Protein AF-A0A7G3A5N7-F1 (afdb_monomer_lite)

pLDDT: mean 92.69, std 8.12, range [37.06, 98.81]

Foldseek 3Di:
DFFWDKDFDWWLPDLDAPCVQAEEEEECLPPVLSVLLQVLLVVSNYHYDYDNAADDGQEYEYCLQQHDDAQLNSLQVLLVRLVRHDLNHAYEYEHALADPALRRHWQLLLLQLQQCVLPVSHNYEYEHEYYDPDSNQVSNQVSSCVPPGRHYWYRYNGGIIDIDTHDDDDQFDDDDDDPDQAAEEAEVCLADLNLLLVLLLLLVRAHEYEYEDQADLDDDPPVDPDDQDLVVQLVSLQVVQPDPPGDPDSVSSSVVSVSNNSNVSSVVSQVSSVVSVHHYDYDNDQLLDLVVVLVVVVVCCVVRNAHAEYHQPDFDALFAASVPDDSVRLCRGCRSQPSSVSSVVVSHDLVSYQFYEHEAALSLVNNDGRQSSNVTSRSSVLSVLVVSLVVPVNHQAAYEREDAADDDNQDPVNQVVCVVQVWDHHYSNRSSVSSSSCRNRNDSVSHYDYYTDHRDDD

Structure (mmCIF, N/CA/C/O backbone):
data_AF-A0A7G3A5N7-F1
#
_entry.id   AF-A0A7G3A5N7-F1
#
loop_
_atom_site.group_PDB
_atom_site.id
_atom_site.type_symbol
_atom_site.label_atom_id
_atom_site.label_alt_id
_atom_site.label_comp_id
_atom_site.label_asym_id
_atom_site.label_entity_id
_atom_site.label_seq_id
_atom_site.pdbx_PDB_ins_code
_atom_site.Cartn_x
_atom_site.Cartn_y
_atom_site.Cartn_z
_atom_site.occupancy
_atom_site.B_iso_or_equiv
_atom_site.auth_seq_id
_atom_site.auth_comp_id
_atom_site.auth_asym_id
_atom_site.auth_atom_id
_atom_site.pdbx_PDB_model_num
ATOM 1 N N . MET A 1 1 ? -13.804 -11.921 -6.749 1.00 89.44 1 MET A N 1
ATOM 2 C CA . MET A 1 1 ? -12.477 -11.877 -6.089 1.00 89.44 1 MET A CA 1
ATOM 3 C C . MET A 1 1 ? -11.581 -12.918 -6.733 1.00 89.44 1 MET A C 1
ATOM 5 O O . MET A 1 1 ? -12.060 -14.013 -7.010 1.00 89.44 1 MET A O 1
ATOM 9 N N . ARG A 1 2 ? -10.311 -12.581 -6.959 1.00 93.56 2 ARG A N 1
ATOM 10 C CA . ARG A 1 2 ? -9.306 -13.433 -7.614 1.00 93.56 2 ARG A CA 1
ATOM 11 C C . ARG A 1 2 ? -8.000 -13.406 -6.808 1.00 93.56 2 ARG A C 1
ATOM 13 O O . ARG A 1 2 ? -7.715 -12.404 -6.148 1.00 93.56 2 ARG A O 1
ATOM 20 N N . ALA A 1 3 ? -7.205 -14.475 -6.855 1.00 94.12 3 ALA A N 1
ATOM 21 C CA . ALA A 1 3 ? -5.824 -14.431 -6.358 1.00 94.12 3 ALA A CA 1
ATOM 22 C C . ALA A 1 3 ? -4.946 -13.597 -7.307 1.00 94.12 3 ALA A C 1
ATOM 24 O O . ALA A 1 3 ? -5.131 -13.657 -8.522 1.00 94.12 3 ALA A O 1
ATOM 25 N N . LEU A 1 4 ? -3.975 -12.853 -6.775 1.00 95.94 4 LEU A N 1
ATOM 26 C CA . LEU A 1 4 ? -2.931 -12.207 -7.575 1.00 95.94 4 LEU A CA 1
ATOM 27 C C . LEU A 1 4 ? -1.656 -13.056 -7.534 1.00 95.94 4 LEU A C 1
ATOM 29 O O . LEU A 1 4 ? -0.846 -12.970 -6.601 1.00 95.94 4 LEU A O 1
ATOM 33 N N . ASN A 1 5 ? -1.491 -13.877 -8.565 1.00 94.06 5 ASN A N 1
ATOM 34 C CA . ASN A 1 5 ? -0.407 -14.843 -8.679 1.00 94.06 5 ASN A CA 1
ATOM 35 C C . ASN A 1 5 ? 0.807 -14.213 -9.359 1.00 94.06 5 ASN A C 1
ATOM 37 O O . ASN A 1 5 ? 0.657 -13.318 -10.181 1.00 94.06 5 ASN A O 1
ATOM 41 N N . SER A 1 6 ? 2.003 -14.705 -9.043 1.00 93.75 6 SER A N 1
ATOM 42 C CA . SER A 1 6 ? 3.229 -14.341 -9.756 1.00 93.75 6 SER A CA 1
ATOM 43 C C . SER A 1 6 ? 3.699 -15.545 -10.565 1.00 93.75 6 SER A C 1
ATOM 45 O O . SER A 1 6 ? 4.090 -16.561 -9.984 1.00 93.75 6 SER A O 1
ATOM 47 N N . VAL A 1 7 ? 3.614 -15.454 -11.892 1.00 95.38 7 VAL A N 1
ATOM 48 C CA . VAL A 1 7 ? 3.926 -16.558 -12.812 1.00 95.38 7 VAL A CA 1
ATOM 49 C C . VAL A 1 7 ? 5.255 -16.323 -13.510 1.00 95.38 7 VAL A C 1
ATOM 51 O O . VAL A 1 7 ? 5.600 -15.192 -13.849 1.00 95.38 7 VAL A O 1
ATOM 54 N N . ARG A 1 8 ? 6.004 -17.402 -13.739 1.00 95.69 8 ARG A N 1
ATOM 55 C CA . ARG A 1 8 ? 7.239 -17.373 -14.524 1.00 95.69 8 ARG A CA 1
ATOM 56 C C . ARG A 1 8 ? 6.930 -17.033 -15.980 1.00 95.69 8 ARG A C 1
ATOM 58 O O . ARG A 1 8 ? 6.122 -17.719 -16.600 1.00 95.69 8 ARG A O 1
ATOM 65 N N . ILE A 1 9 ? 7.617 -16.028 -16.523 1.00 94.62 9 ILE A N 1
ATOM 66 C CA . ILE A 1 9 ? 7.496 -15.624 -17.936 1.00 94.62 9 ILE A CA 1
ATOM 67 C C . ILE A 1 9 ? 8.785 -15.845 -18.735 1.00 94.62 9 ILE A C 1
ATOM 69 O O . ILE A 1 9 ? 8.717 -16.040 -19.945 1.00 94.62 9 ILE A O 1
ATOM 73 N N . ALA A 1 10 ? 9.953 -15.864 -18.082 1.00 91.00 10 ALA A N 1
ATOM 74 C CA . ALA A 1 10 ? 11.236 -16.123 -18.738 1.00 91.00 10 ALA A CA 1
ATOM 75 C C . ALA A 1 10 ? 12.310 -16.651 -17.764 1.00 91.00 10 ALA A C 1
ATOM 77 O O . ALA A 1 10 ? 12.158 -16.571 -16.543 1.00 91.00 10 ALA A O 1
ATOM 78 N N . SER A 1 11 ? 13.404 -17.185 -18.318 1.00 88.56 11 SER A N 1
ATOM 79 C CA . SER A 1 11 ? 14.675 -17.440 -17.621 1.00 88.56 11 SER A CA 1
ATOM 80 C C . SER A 1 11 ? 15.786 -16.559 -18.198 1.00 88.56 11 SER A C 1
ATOM 82 O O . SER A 1 11 ? 15.632 -15.977 -19.273 1.00 88.56 11 SER A O 1
ATOM 84 N N . TYR A 1 12 ? 16.918 -16.473 -17.498 1.00 86.44 12 TYR A N 1
ATOM 85 C CA . TYR A 1 12 ? 18.081 -15.693 -17.939 1.00 86.44 12 TYR A CA 1
ATOM 86 C C . TYR A 1 12 ? 18.988 -16.424 -18.946 1.00 86.44 12 TYR A C 1
ATOM 88 O O . TYR A 1 12 ? 20.011 -15.867 -19.348 1.00 86.44 12 TYR A O 1
ATOM 96 N N . ASP A 1 13 ? 18.643 -17.655 -19.336 1.00 75.25 13 ASP A N 1
ATOM 97 C CA . ASP A 1 13 ? 19.524 -18.559 -20.096 1.00 75.25 13 ASP A CA 1
ATOM 98 C C . ASP A 1 13 ? 19.714 -18.135 -21.560 1.00 75.25 13 ASP A C 1
ATOM 100 O O . ASP A 1 13 ? 20.675 -18.538 -22.216 1.00 75.25 13 ASP A O 1
ATOM 104 N N . ASN A 1 14 ? 18.837 -17.269 -22.069 1.00 63.00 14 ASN A N 1
ATOM 105 C CA . ASN A 1 14 ? 18.985 -16.668 -23.385 1.00 63.00 14 ASN A CA 1
ATOM 106 C C . ASN A 1 14 ? 19.734 -15.338 -23.246 1.00 63.00 14 ASN A C 1
ATOM 108 O O . ASN A 1 14 ? 19.136 -14.305 -22.951 1.00 63.00 14 ASN A O 1
ATOM 112 N N . ILE A 1 15 ? 21.053 -15.353 -23.464 1.00 57.91 15 ILE A N 1
ATOM 113 C CA . ILE A 1 15 ? 21.836 -14.120 -23.617 1.00 57.91 15 ILE A CA 1
ATOM 114 C C . ILE A 1 15 ? 21.398 -13.464 -24.929 1.00 57.91 15 ILE A C 1
ATOM 116 O O . ILE A 1 15 ? 21.773 -13.908 -26.014 1.00 57.91 15 ILE A O 1
ATOM 120 N N . ILE A 1 16 ? 20.576 -12.421 -24.834 1.00 69.50 16 ILE A N 1
ATOM 121 C CA . ILE A 1 16 ? 20.141 -11.646 -25.995 1.00 69.50 16 ILE A CA 1
ATOM 122 C C . ILE A 1 16 ? 21.128 -10.493 -26.187 1.00 69.50 16 ILE A C 1
ATOM 124 O O . ILE A 1 16 ? 21.337 -9.699 -25.270 1.00 69.50 16 ILE A O 1
ATOM 128 N N . SER A 1 17 ? 21.727 -10.402 -27.378 1.00 76.94 17 SER A N 1
ATOM 129 C CA . SER A 1 17 ? 22.585 -9.271 -27.754 1.00 76.94 17 SER A CA 1
ATOM 130 C C . SER A 1 17 ? 21.822 -7.949 -27.621 1.00 76.94 17 SER A C 1
ATOM 132 O O . SER A 1 17 ? 20.674 -7.837 -28.062 1.00 76.94 17 SER A O 1
ATOM 134 N N . LEU A 1 18 ? 22.464 -6.946 -27.019 1.00 84.69 18 LEU A N 1
ATOM 135 C CA . LEU A 1 18 ? 21.915 -5.594 -26.864 1.00 84.69 18 LEU A CA 1
ATOM 136 C C . LEU A 1 18 ? 22.373 -4.624 -27.967 1.00 84.69 18 LEU A C 1
ATOM 138 O O . LEU A 1 18 ? 22.048 -3.442 -27.903 1.00 84.69 18 LEU A O 1
ATOM 142 N N . GLU A 1 19 ? 23.090 -5.102 -28.991 1.00 81.06 19 GLU A N 1
ATOM 143 C CA . GLU A 1 19 ? 23.638 -4.270 -30.080 1.00 81.06 19 GLU A CA 1
ATOM 144 C C . GLU A 1 19 ? 22.567 -3.459 -30.833 1.00 81.06 19 GLU A C 1
ATOM 146 O O . GLU A 1 19 ? 22.846 -2.377 -31.347 1.00 81.06 19 GLU A O 1
ATOM 151 N N . HIS A 1 20 ? 21.326 -3.955 -30.882 1.00 83.00 20 HIS A N 1
ATOM 152 C CA . HIS A 1 20 ? 20.231 -3.316 -31.621 1.00 83.00 20 HIS A CA 1
ATOM 153 C C . HIS A 1 20 ? 19.651 -2.067 -30.935 1.00 83.00 20 HIS A C 1
ATOM 155 O O . HIS A 1 20 ? 19.018 -1.255 -31.608 1.00 83.00 20 HIS A O 1
ATOM 161 N N . PHE A 1 21 ? 19.896 -1.872 -29.632 1.00 81.50 21 PHE A N 1
ATOM 162 C CA . PHE A 1 21 ? 19.370 -0.726 -28.876 1.00 81.50 21 PHE A CA 1
ATOM 163 C C . PHE A 1 21 ? 20.142 0.581 -29.111 1.00 81.50 21 PHE A C 1
ATOM 165 O O . PHE A 1 21 ? 19.722 1.631 -28.625 1.00 81.50 21 PHE A O 1
ATOM 172 N N . GLY A 1 22 ? 21.256 0.541 -29.849 1.00 88.06 22 GLY A N 1
ATOM 173 C CA . GLY A 1 22 ? 22.153 1.686 -29.969 1.00 88.06 22 GLY A CA 1
ATOM 174 C C . GLY A 1 22 ? 22.781 2.052 -28.620 1.00 88.06 22 GLY A C 1
ATOM 175 O O . GLY A 1 22 ? 23.149 1.180 -27.833 1.00 88.06 22 GLY A O 1
ATOM 176 N N . GLU A 1 23 ? 22.942 3.347 -28.362 1.00 93.31 23 GLU A N 1
ATOM 177 C CA . GLU A 1 23 ? 23.432 3.844 -27.075 1.00 93.31 23 GLU A CA 1
ATOM 178 C C . GLU A 1 23 ? 22.290 3.900 -26.048 1.00 93.31 23 GLU A C 1
ATOM 180 O O . GLU A 1 23 ? 21.284 4.574 -26.265 1.00 93.31 23 GLU A O 1
ATOM 185 N N . ILE A 1 24 ? 22.463 3.198 -24.927 1.00 96.38 24 ILE A N 1
ATOM 186 C CA . ILE A 1 24 ? 21.526 3.168 -23.800 1.00 96.38 24 ILE A CA 1
ATOM 187 C C . ILE A 1 24 ? 21.920 4.229 -22.765 1.00 96.38 24 ILE A C 1
ATOM 189 O O . ILE A 1 24 ? 23.087 4.354 -22.388 1.00 96.38 24 ILE A O 1
ATOM 193 N N . GLU A 1 25 ? 20.947 4.971 -22.251 1.00 97.75 25 GLU A N 1
ATOM 194 C CA . GLU A 1 25 ? 21.151 5.870 -21.114 1.00 97.75 25 GLU A CA 1
ATOM 195 C C . GLU A 1 25 ? 20.839 5.166 -19.790 1.00 97.75 25 GLU A C 1
ATOM 197 O O . GLU A 1 25 ? 19.925 4.348 -19.702 1.00 97.75 25 GLU A O 1
ATOM 202 N N . ILE A 1 26 ? 21.605 5.481 -18.747 1.00 98.56 26 ILE A N 1
ATOM 203 C CA . ILE A 1 26 ? 21.342 5.046 -17.372 1.00 98.56 26 ILE A CA 1
ATOM 204 C C . ILE A 1 26 ? 21.439 6.281 -16.484 1.00 98.56 26 ILE A C 1
ATOM 206 O O . ILE A 1 26 ? 22.484 6.940 -16.466 1.00 98.56 26 ILE A O 1
ATOM 210 N N . THR A 1 27 ? 20.383 6.610 -15.742 1.00 98.50 27 THR A N 1
ATOM 211 C CA . THR A 1 27 ? 20.468 7.706 -14.774 1.00 98.50 27 THR A CA 1
ATOM 212 C C . THR A 1 27 ? 21.405 7.325 -13.631 1.00 98.50 27 THR A C 1
ATOM 214 O O . THR A 1 27 ? 21.476 6.166 -13.220 1.00 98.50 27 THR A O 1
ATOM 217 N N . ASN A 1 28 ? 22.157 8.286 -13.103 1.00 97.25 28 ASN A N 1
ATOM 218 C CA . ASN A 1 28 ? 23.168 8.054 -12.068 1.00 97.25 28 ASN A CA 1
ATOM 219 C C . ASN A 1 28 ? 22.675 8.353 -10.641 1.00 97.25 28 ASN A C 1
ATOM 221 O O . ASN A 1 28 ? 23.493 8.591 -9.753 1.00 97.25 28 ASN A O 1
ATOM 225 N N . ALA A 1 29 ? 21.358 8.331 -10.409 1.00 97.38 29 ALA A N 1
ATOM 226 C CA . ALA A 1 29 ? 20.766 8.571 -9.095 1.00 97.38 29 ALA A CA 1
ATOM 227 C C . ALA A 1 29 ? 21.229 7.541 -8.043 1.00 97.38 29 ALA A C 1
ATOM 229 O O . ALA A 1 29 ? 21.436 7.907 -6.887 1.00 97.38 29 ALA A O 1
ATOM 230 N N . ALA A 1 30 ? 21.462 6.285 -8.445 1.00 96.06 30 ALA A N 1
ATOM 231 C CA . ALA A 1 30 ? 22.153 5.269 -7.645 1.00 96.06 30 ALA A CA 1
ATOM 232 C C . ALA A 1 30 ? 23.490 4.873 -8.315 1.00 96.06 30 ALA A C 1
ATOM 234 O O . ALA A 1 30 ? 23.506 3.932 -9.115 1.00 96.06 30 ALA A O 1
ATOM 235 N N . PRO A 1 31 ? 24.608 5.573 -8.022 1.00 96.06 31 PRO A N 1
ATOM 236 C CA . PRO A 1 31 ? 25.855 5.469 -8.787 1.00 96.06 31 PRO A CA 1
ATOM 237 C C . PRO A 1 31 ? 26.429 4.053 -8.879 1.00 96.06 31 PRO A C 1
ATOM 239 O O . PRO A 1 31 ? 26.720 3.591 -9.979 1.00 96.06 31 PRO A O 1
ATOM 242 N N . ASP A 1 32 ? 26.519 3.340 -7.752 1.00 94.25 32 ASP A N 1
ATOM 243 C CA . ASP A 1 32 ? 27.123 2.002 -7.705 1.00 94.25 32 ASP A CA 1
ATOM 244 C C . ASP A 1 32 ? 26.339 1.000 -8.567 1.00 94.25 32 ASP A C 1
ATOM 246 O O . ASP A 1 32 ? 26.912 0.242 -9.349 1.00 94.25 32 ASP A O 1
ATOM 250 N N . CYS A 1 33 ? 25.005 1.050 -8.488 1.00 95.25 33 CYS A N 1
ATOM 251 C CA . CYS A 1 33 ? 24.129 0.231 -9.325 1.00 95.25 33 CYS A CA 1
ATOM 252 C C . CYS A 1 33 ? 24.215 0.646 -10.800 1.00 95.25 33 CYS A C 1
ATOM 254 O O . CYS A 1 33 ? 24.264 -0.214 -11.677 1.00 95.25 33 CYS A O 1
ATOM 256 N N . ALA A 1 34 ? 24.239 1.951 -11.086 1.00 97.56 34 ALA A N 1
ATOM 257 C CA . ALA A 1 34 ? 24.308 2.471 -12.447 1.00 97.56 34 ALA A CA 1
ATOM 258 C C . ALA A 1 34 ? 25.595 2.024 -13.159 1.00 97.56 34 ALA A C 1
ATOM 260 O O . ALA A 1 34 ? 25.548 1.577 -14.308 1.00 97.56 34 ALA A O 1
ATOM 261 N N . ASP A 1 35 ? 26.737 2.085 -12.470 1.00 97.94 35 ASP A N 1
ATOM 262 C CA . ASP A 1 35 ? 28.013 1.620 -13.008 1.00 97.94 35 ASP A CA 1
ATOM 263 C C . ASP A 1 35 ? 28.047 0.101 -13.206 1.00 97.94 35 ASP A C 1
ATOM 265 O O . ASP A 1 35 ? 28.495 -0.356 -14.263 1.00 97.94 35 ASP A O 1
ATOM 269 N N . ALA A 1 36 ? 27.525 -0.680 -12.256 1.00 97.44 36 ALA A N 1
ATOM 270 C CA . ALA A 1 36 ? 27.419 -2.132 -12.403 1.00 97.44 36 ALA A CA 1
ATOM 271 C C . ALA A 1 36 ? 26.535 -2.515 -13.606 1.00 97.44 36 ALA A C 1
ATOM 273 O O . ALA A 1 36 ? 26.930 -3.328 -14.446 1.00 97.44 36 ALA A O 1
ATOM 274 N N . ILE A 1 37 ? 25.373 -1.868 -13.772 1.00 97.31 37 ILE A N 1
ATOM 275 C CA . ILE A 1 37 ? 24.473 -2.096 -14.915 1.00 97.31 37 ILE A CA 1
ATOM 276 C C . ILE A 1 37 ? 25.156 -1.725 -16.232 1.00 97.31 37 ILE A C 1
ATOM 278 O O . ILE A 1 37 ? 25.080 -2.484 -17.200 1.00 97.31 37 ILE A O 1
ATOM 282 N N . ARG A 1 38 ? 25.879 -0.601 -16.282 1.00 97.81 38 ARG A N 1
ATOM 283 C CA . ARG A 1 38 ? 26.649 -0.198 -17.467 1.00 97.81 38 ARG A CA 1
ATOM 284 C C . ARG A 1 38 ? 27.670 -1.264 -17.867 1.00 97.81 38 ARG A C 1
ATOM 286 O O . ARG A 1 38 ? 27.813 -1.567 -19.054 1.00 97.81 38 ARG A O 1
ATOM 293 N N . GLN A 1 39 ? 28.374 -1.844 -16.895 1.00 97.06 39 GLN A N 1
ATOM 294 C CA . GLN A 1 39 ? 29.322 -2.933 -17.140 1.00 97.06 39 GLN A CA 1
ATOM 295 C C . GLN A 1 39 ? 28.616 -4.209 -17.617 1.00 97.06 39 GLN A C 1
ATOM 297 O O . GLN A 1 39 ? 29.070 -4.825 -18.584 1.00 97.06 39 GLN A O 1
ATOM 302 N N . ALA A 1 40 ? 27.480 -4.566 -17.015 1.00 95.31 40 ALA A N 1
ATOM 303 C CA . ALA A 1 40 ? 26.682 -5.724 -17.413 1.00 95.31 40 ALA A CA 1
ATOM 304 C C . ALA A 1 40 ? 26.109 -5.596 -18.838 1.00 95.31 40 ALA A C 1
ATOM 306 O O . ALA A 1 40 ? 26.155 -6.556 -19.610 1.00 95.31 40 ALA A O 1
ATOM 307 N N . ILE A 1 41 ? 25.639 -4.407 -19.229 1.00 95.62 41 ILE A N 1
ATOM 308 C CA . ILE A 1 41 ? 25.188 -4.119 -20.601 1.00 95.62 41 ILE A CA 1
ATOM 309 C C . ILE A 1 41 ? 26.341 -4.293 -21.591 1.00 95.62 41 ILE A C 1
ATOM 311 O O . ILE A 1 41 ? 26.172 -4.957 -22.615 1.00 95.62 41 ILE A O 1
ATOM 315 N N . LYS A 1 42 ? 27.532 -3.769 -21.265 1.00 94.44 42 LYS A N 1
ATOM 316 C CA . LYS A 1 42 ? 28.734 -3.942 -22.093 1.00 94.44 42 LYS A CA 1
ATOM 317 C C . LYS A 1 42 ? 29.120 -5.416 -22.240 1.00 94.44 42 LYS A C 1
ATOM 319 O O . LYS A 1 42 ? 29.494 -5.843 -23.330 1.00 94.44 42 LYS A O 1
ATOM 324 N N . ALA A 1 43 ? 28.996 -6.204 -21.173 1.00 92.88 43 ALA A N 1
ATOM 325 C CA . ALA A 1 43 ? 29.234 -7.646 -21.214 1.00 92.88 43 ALA A CA 1
ATOM 326 C C . ALA A 1 43 ? 28.220 -8.400 -22.101 1.00 92.88 43 ALA A C 1
ATOM 328 O O . ALA A 1 43 ? 28.551 -9.454 -22.636 1.00 92.88 43 ALA A O 1
ATOM 329 N N . CYS A 1 44 ? 27.020 -7.844 -22.306 1.00 91.44 44 CYS A N 1
ATOM 330 C CA . CYS A 1 44 ? 25.995 -8.360 -23.222 1.00 91.44 44 CYS A CA 1
ATOM 331 C C . CYS A 1 44 ? 26.084 -7.764 -24.648 1.00 91.44 44 CYS A C 1
ATOM 333 O O . CYS A 1 44 ? 25.143 -7.903 -25.431 1.00 91.44 44 CYS A O 1
ATOM 335 N N . GLY A 1 45 ? 27.185 -7.078 -24.990 1.00 91.12 45 GLY A N 1
ATOM 336 C CA . GLY A 1 45 ? 27.418 -6.489 -26.317 1.00 91.12 45 GLY A CA 1
ATOM 337 C C . GLY A 1 45 ? 26.753 -5.128 -26.561 1.00 91.12 45 GLY A C 1
ATOM 338 O O . GLY A 1 45 ? 26.817 -4.614 -27.671 1.00 91.12 45 GLY A O 1
ATOM 339 N N . GLY A 1 46 ? 26.122 -4.523 -25.550 1.00 93.25 46 GLY A N 1
ATOM 340 C CA . GLY A 1 46 ? 25.499 -3.201 -25.666 1.00 93.25 46 GLY A CA 1
ATOM 341 C C . GLY A 1 46 ? 26.462 -2.038 -25.400 1.00 93.25 46 GLY A C 1
ATOM 342 O O . GLY A 1 46 ? 27.551 -2.210 -24.847 1.00 93.25 46 GLY A O 1
ATOM 343 N N . SER A 1 47 ? 26.028 -0.823 -25.738 1.00 94.88 47 SER A N 1
ATOM 344 C CA . SER A 1 47 ? 26.685 0.428 -25.344 1.00 94.88 47 SER A CA 1
ATOM 345 C C . SER A 1 47 ? 25.800 1.182 -24.360 1.00 94.88 47 SER A C 1
ATOM 347 O O . SER A 1 47 ? 24.599 1.298 -24.588 1.00 94.88 47 SER A O 1
ATOM 349 N N . ALA A 1 48 ? 26.379 1.706 -23.280 1.00 96.75 48 ALA A N 1
ATOM 350 C CA . ALA A 1 48 ? 25.644 2.509 -22.312 1.00 96.75 48 ALA A CA 1
ATOM 351 C C . ALA A 1 48 ? 26.475 3.671 -21.756 1.00 96.75 48 ALA A C 1
ATOM 353 O O . ALA A 1 48 ? 27.674 3.517 -21.489 1.00 96.75 48 ALA A O 1
ATOM 354 N N . ARG A 1 49 ? 25.817 4.811 -21.524 1.00 97.31 49 ARG A N 1
ATOM 355 C CA . ARG A 1 49 ? 26.385 5.992 -20.859 1.00 97.31 49 ARG A CA 1
ATOM 356 C C . ARG A 1 49 ? 25.581 6.372 -19.619 1.00 97.31 49 ARG A C 1
ATOM 358 O O . ARG A 1 49 ? 24.374 6.157 -19.557 1.00 97.31 49 ARG A O 1
ATOM 365 N N . LEU A 1 50 ? 26.265 6.970 -18.647 1.00 98.19 50 LEU A N 1
ATOM 366 C CA . LEU A 1 50 ? 25.618 7.527 -17.462 1.00 98.19 50 LEU A CA 1
ATOM 367 C C . LEU A 1 50 ? 25.167 8.961 -17.736 1.00 98.19 50 LEU A C 1
ATOM 369 O O . LEU A 1 50 ? 25.922 9.750 -18.306 1.00 98.19 50 LEU A O 1
ATOM 373 N N . VAL A 1 51 ? 23.962 9.299 -17.295 1.00 97.88 51 VAL A N 1
ATOM 374 C CA . VAL A 1 51 ? 23.375 10.639 -17.409 1.00 97.88 51 VAL A CA 1
ATOM 375 C C . VAL A 1 51 ? 22.754 11.057 -16.076 1.00 97.88 51 VAL A C 1
ATOM 377 O O . VAL A 1 51 ? 22.454 10.215 -15.237 1.00 97.88 51 VAL A O 1
ATOM 380 N N . SER A 1 52 ? 22.571 12.357 -15.849 1.00 95.88 52 SER A N 1
ATOM 381 C CA . SER A 1 52 ? 21.855 12.855 -14.662 1.00 95.88 52 SER A CA 1
ATOM 382 C C . SER A 1 52 ? 20.339 12.871 -14.844 1.00 95.88 52 SER A C 1
ATOM 384 O O . SER A 1 52 ? 19.599 12.762 -13.877 1.00 95.88 52 SER A O 1
ATOM 386 N N . THR A 1 53 ? 19.889 13.033 -16.085 1.00 95.00 53 THR A N 1
ATOM 387 C CA . THR A 1 53 ? 18.487 13.021 -16.512 1.00 95.00 53 THR A CA 1
ATOM 388 C C . THR A 1 53 ? 18.432 12.407 -17.912 1.00 95.00 53 THR A C 1
ATOM 390 O O . THR A 1 53 ? 19.432 12.516 -18.632 1.00 95.00 53 THR A O 1
ATOM 393 N N . PRO A 1 54 ? 17.321 11.758 -18.297 1.00 95.50 54 PRO A N 1
ATOM 394 C CA . PRO A 1 54 ? 17.087 11.329 -19.673 1.00 95.50 54 PRO A CA 1
ATOM 395 C C . PRO A 1 54 ? 17.354 12.457 -20.678 1.00 95.50 54 PRO A C 1
ATOM 397 O O . PRO A 1 54 ? 16.937 13.594 -20.462 1.00 95.50 54 PRO A O 1
ATOM 400 N N . GLN A 1 55 ? 18.066 12.156 -21.764 1.00 90.31 55 GLN A N 1
ATOM 401 C CA . GLN A 1 55 ? 18.379 13.121 -22.819 1.00 90.31 55 GLN A CA 1
ATOM 402 C C . GLN A 1 55 ? 17.775 12.665 -24.145 1.00 90.31 55 GLN A C 1
ATOM 404 O O . GLN A 1 55 ? 16.616 12.946 -24.426 1.00 90.31 55 GLN A O 1
ATOM 409 N N . ASN A 1 56 ? 18.543 11.969 -24.982 1.00 85.31 56 ASN A N 1
ATOM 410 C CA . ASN A 1 56 ? 18.119 11.622 -26.336 1.00 85.31 56 ASN A CA 1
ATOM 411 C C . ASN A 1 56 ? 18.721 10.278 -26.750 1.00 85.31 56 ASN A C 1
ATOM 413 O O . ASN A 1 56 ? 19.675 10.208 -27.529 1.00 85.31 56 ASN A O 1
ATOM 417 N N . ALA A 1 57 ? 18.165 9.217 -26.177 1.00 88.94 57 ALA A N 1
ATOM 418 C CA . ALA A 1 57 ? 18.462 7.828 -26.492 1.00 88.94 57 ALA A CA 1
ATOM 419 C C . ALA A 1 57 ? 17.173 7.063 -26.819 1.00 88.94 57 ALA A C 1
ATOM 421 O O . ALA A 1 57 ? 16.073 7.484 -26.466 1.00 88.94 57 ALA A O 1
ATOM 422 N N . GLY A 1 58 ? 17.304 5.907 -27.476 1.00 90.44 58 GLY A N 1
ATOM 423 C CA . GLY A 1 58 ? 16.158 5.024 -27.724 1.00 90.44 58 GLY A CA 1
ATOM 424 C C . GLY A 1 58 ? 15.642 4.341 -26.452 1.00 90.44 58 GLY A C 1
ATOM 425 O O . GLY A 1 58 ? 14.466 3.981 -26.380 1.00 90.44 58 GLY A O 1
ATOM 426 N N . LEU A 1 59 ? 16.512 4.174 -25.448 1.00 95.44 59 LEU A N 1
ATOM 427 C CA . LEU A 1 59 ? 16.206 3.545 -24.168 1.00 95.44 59 LEU A CA 1
ATOM 428 C C . LEU A 1 59 ? 16.942 4.259 -23.025 1.00 95.44 59 LEU A C 1
ATOM 430 O O . LEU A 1 59 ? 18.147 4.498 -23.129 1.00 95.44 59 LEU A O 1
ATOM 434 N N . CYS A 1 60 ? 16.237 4.531 -21.925 1.00 97.62 60 CYS A N 1
ATOM 435 C CA . CYS A 1 60 ? 16.821 5.030 -20.681 1.00 97.62 60 CYS A CA 1
ATOM 436 C C . CYS A 1 60 ? 16.397 4.177 -19.476 1.00 97.62 60 CYS A C 1
ATOM 438 O O . CYS A 1 60 ? 15.208 3.924 -19.265 1.00 97.62 60 CYS A O 1
ATOM 440 N N . LEU A 1 61 ? 17.374 3.728 -18.685 1.00 98.25 61 LEU A N 1
ATOM 441 C CA . LEU A 1 61 ? 17.156 3.072 -17.400 1.00 98.25 61 LEU A CA 1
ATOM 442 C C . LEU A 1 61 ? 17.189 4.110 -16.281 1.00 98.25 61 LEU A C 1
ATOM 444 O O . LEU A 1 61 ? 18.168 4.841 -16.132 1.00 98.25 61 LEU A O 1
ATOM 448 N N . LEU A 1 62 ? 16.153 4.107 -15.455 1.00 98.56 62 LEU A N 1
ATOM 449 C CA . LEU A 1 62 ? 16.009 5.001 -14.316 1.00 98.56 62 LEU A CA 1
ATOM 450 C C . LEU A 1 62 ? 16.426 4.280 -13.032 1.00 98.56 62 LEU A C 1
ATOM 452 O O . LEU A 1 62 ? 15.814 3.281 -12.648 1.00 98.56 62 LEU A O 1
ATOM 456 N N . THR A 1 63 ? 17.466 4.778 -12.365 1.00 98.19 63 THR A N 1
ATOM 457 C CA . THR A 1 63 ? 17.981 4.248 -11.093 1.00 98.19 63 THR A CA 1
ATOM 458 C C . THR A 1 63 ? 17.434 4.980 -9.866 1.00 98.19 63 THR A C 1
ATOM 460 O O . THR A 1 63 ? 17.785 4.644 -8.737 1.00 98.19 63 THR A O 1
ATOM 463 N N . GLU A 1 64 ? 16.535 5.947 -10.052 1.00 97.94 64 GLU A N 1
ATOM 464 C CA . GLU A 1 64 ? 15.913 6.750 -8.998 1.00 97.94 64 GLU A CA 1
ATOM 465 C C . GLU A 1 64 ? 15.238 5.864 -7.949 1.00 97.94 64 GLU A C 1
ATOM 467 O O . GLU A 1 64 ? 15.390 6.112 -6.755 1.00 97.94 64 GLU A O 1
ATOM 472 N N . GLY A 1 65 ? 14.584 4.775 -8.367 1.00 96.50 65 GLY A N 1
ATOM 473 C CA . GLY A 1 65 ? 13.983 3.782 -7.472 1.00 96.50 65 GLY A CA 1
ATOM 474 C C . GLY A 1 65 ? 14.963 2.939 -6.659 1.00 96.50 65 GLY A C 1
ATOM 475 O O . GLY A 1 65 ? 14.563 2.225 -5.744 1.00 96.50 65 GLY A O 1
ATOM 476 N N . LEU A 1 66 ? 16.259 3.038 -6.945 1.00 95.56 66 LEU A N 1
ATOM 477 C CA . LEU A 1 66 ? 17.311 2.352 -6.202 1.00 95.56 66 LEU A CA 1
ATOM 478 C C . LEU A 1 66 ? 17.988 3.261 -5.170 1.00 95.56 66 LEU A C 1
ATOM 480 O O . LEU A 1 66 ? 18.798 2.777 -4.383 1.00 95.56 66 LEU A O 1
ATOM 484 N N . THR A 1 67 ? 17.641 4.551 -5.137 1.00 94.50 67 THR A N 1
ATOM 485 C CA . THR A 1 67 ? 18.213 5.523 -4.194 1.00 94.50 67 THR A CA 1
ATOM 486 C C . THR A 1 67 ? 17.892 5.190 -2.743 1.00 94.50 67 THR A C 1
ATOM 488 O O . THR A 1 67 ? 16.808 4.706 -2.415 1.00 94.50 67 THR A O 1
ATOM 491 N N . GLU A 1 68 ? 18.821 5.497 -1.848 1.00 88.69 68 GLU A N 1
ATOM 492 C CA . GLU A 1 68 ? 18.588 5.421 -0.408 1.00 88.69 68 GLU A CA 1
ATOM 493 C C . GLU A 1 68 ? 17.788 6.637 0.088 1.00 88.69 68 GLU A C 1
ATOM 495 O O . GLU A 1 68 ? 17.858 7.725 -0.488 1.00 88.69 68 GLU A O 1
ATOM 500 N N . GLY A 1 69 ? 17.034 6.474 1.178 1.00 88.75 69 GLY A N 1
ATOM 501 C CA . GLY A 1 69 ? 16.277 7.558 1.814 1.00 88.75 69 GLY A CA 1
ATOM 502 C C . GLY A 1 69 ? 14.767 7.324 1.855 1.00 88.75 69 GLY A C 1
ATOM 503 O O . GLY A 1 69 ? 14.289 6.196 1.779 1.00 88.75 69 GLY A O 1
ATOM 504 N N . LEU A 1 70 ? 13.998 8.403 2.031 1.00 92.81 70 LEU A N 1
ATOM 505 C CA . LEU A 1 70 ? 12.545 8.308 2.186 1.00 92.81 70 LEU A CA 1
ATOM 506 C C . LEU A 1 70 ? 11.877 7.827 0.894 1.00 92.81 70 LEU A C 1
ATOM 508 O O . LEU A 1 70 ? 12.039 8.432 -0.168 1.00 92.81 70 LEU A O 1
ATOM 512 N N . LEU A 1 71 ? 11.040 6.794 1.014 1.00 95.06 71 LEU A N 1
ATOM 513 C CA . LEU A 1 71 ? 10.340 6.187 -0.119 1.00 95.06 71 LEU A CA 1
ATOM 514 C C . LEU A 1 71 ? 9.480 7.186 -0.905 1.00 95.06 71 LEU A C 1
ATOM 516 O O . LEU A 1 71 ? 9.446 7.109 -2.129 1.00 95.06 71 LEU A O 1
ATOM 520 N N . ALA A 1 72 ? 8.845 8.157 -0.242 1.00 97.06 72 ALA A N 1
ATOM 521 C CA . ALA A 1 72 ? 8.089 9.210 -0.925 1.00 97.06 72 ALA A CA 1
ATOM 522 C C . ALA A 1 72 ? 8.971 10.022 -1.892 1.00 97.06 72 ALA A C 1
ATOM 524 O O . ALA A 1 72 ? 8.603 10.215 -3.050 1.00 97.06 72 ALA A O 1
ATOM 525 N N . ASN A 1 73 ? 10.166 10.425 -1.444 1.00 97.75 73 ASN A N 1
ATOM 526 C CA . ASN A 1 73 ? 11.117 11.167 -2.268 1.00 97.75 73 ASN A CA 1
ATOM 527 C C . ASN A 1 73 ? 11.642 10.319 -3.429 1.00 97.75 73 ASN A C 1
ATOM 529 O O . ASN A 1 73 ? 11.655 10.783 -4.563 1.00 97.75 73 ASN A O 1
ATOM 533 N N . ARG A 1 74 ? 11.989 9.054 -3.166 1.00 96.88 74 ARG A N 1
ATOM 534 C CA . ARG A 1 74 ? 12.423 8.092 -4.189 1.00 96.88 74 ARG A CA 1
ATOM 535 C C . ARG A 1 74 ? 11.407 7.961 -5.332 1.00 96.88 74 ARG A C 1
ATOM 537 O O . ARG A 1 74 ? 11.771 8.058 -6.500 1.00 96.88 74 ARG A O 1
ATOM 544 N N . HIS A 1 75 ? 10.129 7.761 -5.004 1.00 98.31 75 HIS A N 1
ATOM 545 C CA . HIS A 1 75 ? 9.077 7.595 -6.013 1.00 98.31 75 HIS A CA 1
ATOM 546 C C . HIS A 1 75 ? 8.771 8.902 -6.748 1.00 98.31 75 HIS A C 1
ATOM 548 O O . HIS A 1 75 ? 8.536 8.880 -7.953 1.00 98.31 75 HIS A O 1
ATOM 554 N N . HIS A 1 76 ? 8.822 10.041 -6.052 1.00 98.50 76 HIS A N 1
ATOM 555 C CA . HIS A 1 76 ? 8.696 11.347 -6.691 1.00 98.50 76 HIS A CA 1
ATOM 556 C C . HIS A 1 76 ? 9.862 11.622 -7.657 1.00 98.50 76 HIS A C 1
ATOM 558 O O . HIS A 1 76 ? 9.624 12.049 -8.781 1.00 98.50 76 HIS A O 1
ATOM 564 N N . MET A 1 77 ? 11.110 11.312 -7.284 1.00 98.12 77 MET A N 1
ATOM 565 C CA . MET A 1 77 ? 12.268 11.415 -8.184 1.00 98.12 77 MET A CA 1
ATOM 566 C C . MET A 1 77 ? 12.099 10.533 -9.424 1.00 98.12 77 MET A C 1
ATOM 568 O O . MET A 1 77 ? 12.327 11.004 -10.534 1.00 98.12 77 MET A O 1
ATOM 572 N N . ALA A 1 78 ? 11.640 9.289 -9.250 1.00 98.25 78 ALA A N 1
ATOM 573 C CA . ALA A 1 78 ? 11.341 8.404 -10.373 1.00 98.25 78 ALA A CA 1
ATOM 574 C C . ALA A 1 78 ? 10.260 8.993 -11.294 1.00 98.25 78 ALA A C 1
ATOM 576 O O . ALA A 1 78 ? 10.422 8.963 -12.510 1.00 98.25 78 ALA A O 1
ATOM 577 N N . LEU A 1 79 ? 9.197 9.591 -10.737 1.00 98.50 79 LEU A N 1
ATOM 578 C CA . LEU A 1 79 ? 8.172 10.277 -11.528 1.00 98.50 79 LEU A CA 1
ATOM 579 C C . LEU A 1 79 ? 8.755 11.431 -12.351 1.00 98.50 79 LEU A C 1
ATOM 581 O O . LEU A 1 79 ? 8.478 11.535 -13.543 1.00 98.50 79 LEU A O 1
ATOM 585 N N . GLN A 1 80 ? 9.571 12.283 -11.724 1.00 98.38 80 GLN A N 1
ATOM 586 C CA . GLN A 1 80 ? 10.209 13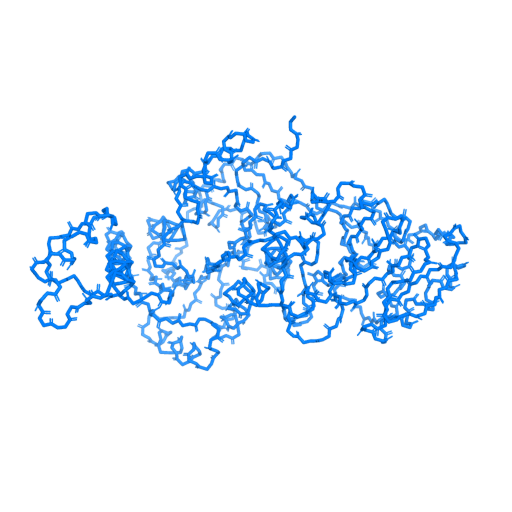.416 -12.399 1.00 98.38 80 GLN A CA 1
ATOM 587 C C . GLN A 1 80 ? 11.140 12.948 -13.522 1.00 98.38 80 GLN A C 1
ATOM 589 O O . GLN A 1 80 ? 11.132 13.524 -14.608 1.00 98.38 80 GLN A O 1
ATOM 594 N N . ALA A 1 81 ? 11.895 11.872 -13.295 1.00 98.00 81 ALA A N 1
ATOM 595 C CA . ALA A 1 81 ? 12.744 11.283 -14.320 1.00 98.00 81 ALA A CA 1
ATOM 596 C C . ALA A 1 81 ? 11.919 10.718 -15.493 1.00 98.00 81 ALA A C 1
ATOM 598 O O . ALA A 1 81 ? 12.241 11.009 -16.644 1.00 98.00 81 ALA A O 1
ATOM 599 N N . ILE A 1 82 ? 10.812 10.009 -15.228 1.00 97.81 82 ILE A N 1
ATOM 600 C CA . ILE A 1 82 ? 9.887 9.535 -16.276 1.00 97.81 82 ILE A CA 1
ATOM 601 C C . ILE A 1 82 ? 9.321 10.713 -17.085 1.00 97.81 82 ILE A C 1
ATOM 603 O O . ILE A 1 82 ? 9.344 10.671 -18.310 1.00 97.81 82 ILE A O 1
ATOM 607 N N . LEU A 1 83 ? 8.851 11.774 -16.421 1.00 96.75 83 LEU A N 1
ATOM 608 C CA . LEU A 1 83 ? 8.286 12.963 -17.075 1.00 96.75 83 LEU A CA 1
ATOM 609 C C . LEU A 1 83 ? 9.310 13.749 -17.904 1.00 96.75 83 LEU A C 1
ATOM 611 O O . LEU A 1 83 ? 8.929 14.457 -18.832 1.00 96.75 83 LEU A O 1
ATOM 615 N N . SER A 1 84 ? 10.594 13.652 -17.560 1.00 95.81 84 SER A N 1
ATOM 616 C CA . SER A 1 84 ? 11.670 14.322 -18.296 1.00 95.81 84 SER A CA 1
ATOM 617 C C . SER A 1 84 ? 12.106 13.589 -19.569 1.00 95.81 84 SER A C 1
ATOM 619 O O . SER A 1 84 ? 12.809 14.177 -20.389 1.00 95.81 84 SER A O 1
ATOM 621 N N . ALA A 1 85 ? 11.704 12.327 -19.748 1.00 93.81 85 ALA A N 1
ATOM 622 C CA . ALA A 1 85 ? 12.031 11.553 -20.938 1.00 93.81 85 ALA A CA 1
ATOM 623 C C . ALA A 1 85 ? 11.222 12.015 -22.164 1.00 93.81 85 ALA A C 1
ATOM 625 O O . ALA A 1 85 ? 10.035 12.329 -22.064 1.00 93.81 85 ALA A O 1
ATOM 626 N N . ASP A 1 86 ? 11.857 12.018 -23.341 1.00 84.81 86 ASP A N 1
ATOM 627 C CA . ASP A 1 86 ? 11.164 12.259 -24.614 1.00 84.81 86 ASP A CA 1
ATOM 628 C C . ASP A 1 86 ? 10.077 11.198 -24.854 1.00 84.81 86 ASP A C 1
ATOM 630 O O . ASP A 1 86 ? 10.265 10.022 -24.547 1.00 84.81 86 ASP A O 1
ATOM 634 N N . GLY A 1 87 ? 8.949 11.587 -25.457 1.00 78.75 87 GLY A N 1
ATOM 635 C CA . GLY A 1 87 ? 7.808 10.689 -25.667 1.00 78.75 87 GLY A CA 1
ATOM 636 C C . GLY A 1 87 ? 8.099 9.455 -26.536 1.00 78.75 87 GLY A C 1
ATOM 637 O O . GLY A 1 87 ? 7.365 8.473 -26.447 1.00 78.75 87 GLY A O 1
ATOM 638 N N . ASN A 1 88 ? 9.158 9.469 -27.354 1.00 85.31 88 ASN A N 1
ATOM 639 C CA . ASN A 1 88 ? 9.570 8.311 -28.160 1.00 85.31 88 ASN A CA 1
ATOM 640 C C . ASN A 1 88 ? 10.556 7.385 -27.434 1.00 85.31 88 ASN A C 1
ATOM 642 O O . ASN A 1 88 ? 10.841 6.283 -27.918 1.00 85.31 88 ASN A O 1
ATOM 646 N N . MET A 1 89 ? 11.100 7.828 -26.301 1.00 92.56 89 MET A N 1
ATOM 647 C CA . MET A 1 89 ? 12.069 7.076 -25.520 1.00 92.56 89 MET A CA 1
ATOM 648 C C . MET A 1 89 ? 11.382 5.918 -24.804 1.00 92.56 89 MET A C 1
ATOM 650 O O . MET A 1 89 ? 10.328 6.070 -24.185 1.00 92.56 89 MET A O 1
ATOM 654 N N . ARG A 1 90 ? 12.013 4.745 -24.838 1.00 95.62 90 ARG A N 1
ATOM 655 C CA . ARG A 1 90 ? 11.630 3.656 -23.949 1.00 95.62 90 ARG A CA 1
ATOM 656 C C . ARG A 1 90 ? 12.260 3.865 -22.577 1.00 95.62 90 ARG A C 1
ATOM 658 O O . ARG A 1 90 ? 13.480 3.895 -22.451 1.00 95.62 90 ARG A O 1
ATOM 665 N N . VAL A 1 91 ? 11.436 3.947 -21.547 1.00 97.62 91 VAL A N 1
ATOM 666 C CA . VAL A 1 91 ? 11.872 4.148 -20.167 1.00 97.62 91 VAL A CA 1
ATOM 667 C C . VAL A 1 91 ? 11.751 2.840 -19.392 1.00 97.62 91 VAL A C 1
ATOM 669 O O . VAL A 1 91 ? 10.724 2.162 -19.449 1.00 97.62 91 VAL A O 1
ATOM 672 N N . VAL A 1 92 ? 12.799 2.480 -18.654 1.00 98.31 92 VAL A N 1
ATOM 673 C CA . VAL A 1 92 ? 12.824 1.313 -17.765 1.00 98.31 92 VAL A CA 1
ATOM 674 C C . VAL A 1 92 ? 13.069 1.785 -16.337 1.00 98.31 92 VAL A C 1
ATOM 676 O O . VAL A 1 92 ? 14.188 2.149 -15.986 1.00 98.31 92 VAL A O 1
ATOM 679 N N . ALA A 1 93 ? 12.031 1.783 -15.505 1.00 98.50 93 ALA A N 1
ATOM 680 C CA . ALA A 1 93 ? 12.116 2.205 -14.113 1.00 98.50 93 ALA A CA 1
ATOM 681 C C . ALA A 1 93 ? 12.514 1.040 -13.197 1.00 98.50 93 ALA A C 1
ATOM 683 O O . ALA A 1 93 ? 11.810 0.028 -13.125 1.00 98.50 93 ALA A O 1
ATOM 684 N N . LEU A 1 94 ? 13.649 1.174 -12.508 1.00 98.12 94 LEU A N 1
ATOM 685 C CA . LEU A 1 94 ? 14.177 0.144 -11.613 1.00 98.12 94 LEU A CA 1
ATOM 686 C C . LEU A 1 94 ? 13.698 0.355 -10.179 1.00 98.12 94 LEU A C 1
ATOM 688 O O . LEU A 1 94 ? 13.609 1.488 -9.716 1.00 98.12 94 LEU A O 1
ATOM 692 N N . ASP A 1 95 ? 13.442 -0.737 -9.462 1.00 95.81 95 ASP A N 1
ATOM 693 C CA . ASP A 1 95 ? 13.074 -0.718 -8.042 1.00 95.81 95 ASP A CA 1
ATOM 694 C C . ASP A 1 95 ? 13.428 -2.051 -7.354 1.00 95.81 95 ASP A C 1
ATOM 696 O O . ASP A 1 95 ? 13.996 -2.955 -7.975 1.00 95.81 95 ASP A O 1
ATOM 700 N N . ARG A 1 96 ? 13.068 -2.206 -6.077 1.00 95.81 96 ARG A N 1
ATOM 701 C CA . ARG A 1 96 ? 13.247 -3.432 -5.289 1.00 95.81 96 ARG A CA 1
ATOM 702 C C . ARG A 1 96 ? 11.896 -4.018 -4.871 1.00 95.81 96 ARG A C 1
ATOM 704 O O . ARG A 1 96 ? 11.121 -3.369 -4.175 1.00 95.81 96 ARG A O 1
ATOM 711 N N . ALA A 1 97 ? 11.630 -5.265 -5.257 1.00 96.19 97 ALA A N 1
ATOM 712 C CA . ALA A 1 97 ? 10.459 -6.030 -4.812 1.00 96.19 97 ALA A CA 1
ATOM 713 C C . ALA A 1 97 ? 10.659 -6.657 -3.422 1.00 96.19 97 ALA A C 1
ATOM 715 O O . ALA A 1 97 ? 9.691 -6.950 -2.727 1.00 96.19 97 ALA A O 1
ATOM 716 N N . SER A 1 98 ? 11.909 -6.871 -3.010 1.00 96.06 98 SER A N 1
ATOM 717 C CA . SER A 1 98 ? 12.267 -7.297 -1.657 1.00 96.06 98 SER A CA 1
ATOM 718 C C . SER A 1 98 ? 13.634 -6.739 -1.271 1.00 96.06 98 SER A C 1
ATOM 720 O O . SER A 1 98 ? 14.472 -6.482 -2.136 1.00 96.06 98 SER A O 1
ATOM 722 N N . ALA A 1 99 ? 13.857 -6.538 0.026 1.00 94.31 99 ALA A N 1
ATOM 723 C CA . ALA A 1 99 ? 15.110 -6.009 0.558 1.00 94.31 99 ALA A CA 1
ATOM 724 C C . ALA A 1 99 ? 15.277 -6.351 2.051 1.00 94.31 99 ALA A C 1
ATOM 726 O O . ALA A 1 99 ? 14.278 -6.607 2.728 1.00 94.31 99 ALA A O 1
ATOM 727 N N . PRO A 1 100 ? 16.507 -6.337 2.607 1.00 91.69 100 PRO A N 1
ATOM 728 C CA . PRO A 1 100 ? 16.726 -6.585 4.034 1.00 91.69 100 PRO A CA 1
ATOM 729 C C . PRO A 1 100 ? 15.923 -5.649 4.950 1.00 91.69 100 PRO A C 1
ATOM 731 O O . PRO A 1 100 ? 15.340 -6.107 5.935 1.00 91.69 100 PRO A O 1
ATOM 734 N N . ALA A 1 101 ? 15.849 -4.358 4.611 1.00 92.06 101 ALA A N 1
ATOM 735 C CA . ALA A 1 101 ? 14.995 -3.394 5.292 1.00 92.06 101 ALA A CA 1
ATOM 736 C C . ALA A 1 101 ? 13.746 -3.078 4.457 1.00 92.06 101 ALA A C 1
ATOM 738 O O . ALA A 1 101 ? 13.808 -2.915 3.240 1.00 92.06 101 ALA A O 1
ATOM 739 N N . LEU A 1 102 ? 12.592 -2.951 5.124 1.00 93.69 102 LEU A N 1
ATOM 740 C CA . LEU A 1 102 ? 11.328 -2.608 4.453 1.00 93.69 102 LEU A CA 1
ATOM 741 C C . LEU A 1 102 ? 11.364 -1.210 3.812 1.00 93.69 102 LEU A C 1
ATOM 743 O O . LEU A 1 102 ? 10.661 -0.980 2.830 1.00 93.69 102 LEU A O 1
ATOM 747 N N . SER A 1 103 ? 12.197 -0.310 4.347 1.00 92.44 103 SER A N 1
ATOM 748 C CA . SER A 1 103 ? 12.463 1.029 3.804 1.00 92.44 103 SER A CA 1
ATOM 749 C C . SER A 1 103 ? 13.073 1.003 2.404 1.00 92.44 103 SER A C 1
ATOM 751 O O . SER A 1 103 ? 13.024 2.006 1.698 1.00 92.44 103 SER A O 1
ATOM 753 N N . ASP A 1 104 ? 13.640 -0.134 1.999 1.00 93.94 104 ASP A N 1
ATOM 754 C CA . ASP A 1 104 ? 14.380 -0.249 0.747 1.00 93.94 104 ASP A CA 1
ATOM 755 C C . ASP A 1 104 ? 13.546 -0.926 -0.341 1.00 93.94 104 ASP A C 1
ATOM 757 O O . ASP A 1 104 ? 13.862 -0.774 -1.520 1.00 93.94 104 ASP A O 1
ATOM 761 N N . ILE A 1 105 ? 12.459 -1.605 0.036 1.00 96.50 105 ILE A N 1
ATOM 762 C CA . ILE A 1 105 ? 11.431 -2.111 -0.881 1.00 96.50 105 ILE A CA 1
ATOM 763 C C . ILE A 1 105 ? 10.706 -0.915 -1.487 1.00 96.50 105 ILE A C 1
ATOM 765 O O . ILE A 1 105 ? 10.376 0.025 -0.766 1.00 96.50 105 ILE A O 1
ATOM 769 N N . GLY A 1 106 ? 10.400 -0.953 -2.778 1.00 95.88 106 GLY A N 1
ATOM 770 C CA . GLY A 1 106 ? 9.583 0.070 -3.419 1.00 95.88 106 GLY A CA 1
ATOM 771 C C . GLY A 1 106 ? 8.285 -0.463 -4.021 1.00 95.88 106 GLY A C 1
ATOM 772 O O . GLY A 1 106 ? 7.859 -1.596 -3.778 1.00 95.88 106 GLY A O 1
ATOM 773 N N . GLY A 1 107 ? 7.606 0.419 -4.741 1.00 97.38 107 GLY A N 1
ATOM 774 C CA . GLY A 1 107 ? 6.310 0.208 -5.374 1.00 97.38 107 GLY A CA 1
ATOM 775 C C . GLY A 1 107 ? 6.194 0.938 -6.712 1.00 97.38 107 GLY A C 1
ATOM 776 O O . GLY A 1 107 ? 5.086 1.263 -7.134 1.00 97.38 107 GLY A O 1
ATOM 777 N N . ILE A 1 108 ? 7.309 1.207 -7.399 1.00 98.12 108 ILE A N 1
ATOM 778 C CA . ILE A 1 108 ? 7.331 1.957 -8.667 1.00 98.12 108 ILE A CA 1
ATOM 779 C C . ILE A 1 108 ? 6.470 1.307 -9.755 1.00 98.12 108 ILE A C 1
ATOM 781 O O . ILE A 1 108 ? 5.928 2.016 -10.600 1.00 98.12 108 ILE A O 1
ATOM 785 N N . SER A 1 109 ? 6.262 -0.010 -9.719 1.00 97.94 109 SER A N 1
ATOM 786 C CA . SER A 1 109 ? 5.350 -0.690 -10.648 1.00 97.94 109 SER A CA 1
ATOM 787 C C . SER A 1 109 ? 3.920 -0.134 -10.588 1.00 97.94 109 SER A C 1
ATOM 789 O O . SER A 1 109 ? 3.300 0.072 -11.629 1.00 97.94 109 SER A O 1
ATOM 791 N N . GLY A 1 110 ? 3.416 0.208 -9.396 1.00 98.19 110 GLY A N 1
ATOM 792 C CA . GLY A 1 110 ? 2.112 0.858 -9.234 1.00 98.19 110 GLY A CA 1
ATOM 793 C C . GLY A 1 110 ? 2.063 2.250 -9.874 1.00 98.19 110 GLY A C 1
ATOM 794 O O . GLY A 1 110 ? 1.113 2.566 -10.587 1.00 98.19 110 GLY A O 1
ATOM 795 N N . LEU A 1 111 ? 3.120 3.051 -9.689 1.00 98.50 111 LEU A N 1
ATOM 796 C CA . LEU A 1 111 ? 3.275 4.355 -10.347 1.00 98.50 111 LEU A CA 1
ATOM 797 C C . LEU A 1 111 ? 3.261 4.203 -11.870 1.00 98.50 111 LEU A C 1
ATOM 799 O O . LEU A 1 111 ? 2.521 4.913 -12.547 1.00 98.50 111 LEU A O 1
ATOM 803 N N . CYS A 1 112 ? 4.043 3.261 -12.403 1.00 98.25 112 CYS A N 1
ATOM 804 C CA . CYS A 1 112 ? 4.169 3.040 -13.843 1.00 98.25 112 CYS A CA 1
ATOM 805 C C . CYS A 1 112 ? 2.836 2.633 -14.484 1.00 98.25 112 CYS A C 1
ATOM 807 O O . CYS A 1 112 ? 2.522 3.090 -15.581 1.00 98.25 112 CYS A O 1
ATOM 809 N N . ARG A 1 113 ? 2.022 1.822 -13.794 1.00 97.44 113 ARG A N 1
ATOM 810 C CA . ARG A 1 113 ? 0.674 1.444 -14.254 1.00 97.44 113 ARG A CA 1
ATOM 811 C C . ARG A 1 113 ? -0.238 2.656 -14.401 1.00 97.44 113 ARG A C 1
ATOM 813 O O . ARG A 1 113 ? -0.788 2.860 -15.477 1.00 97.44 113 ARG A O 1
ATOM 820 N N . SER A 1 114 ? -0.342 3.489 -13.364 1.00 97.69 114 SER A N 1
ATOM 821 C CA . SER A 1 114 ? -1.109 4.742 -13.433 1.00 97.69 114 SER A CA 1
ATOM 822 C C . SER A 1 114 ? -0.574 5.696 -14.500 1.00 97.69 114 SER A C 1
ATOM 824 O O . SER A 1 114 ? -1.356 6.273 -15.247 1.00 97.69 114 SER A O 1
ATOM 826 N N . PHE A 1 115 ? 0.750 5.822 -14.626 1.00 97.62 115 PHE A N 1
ATOM 827 C CA . PHE A 1 115 ? 1.362 6.677 -15.641 1.00 97.62 115 PHE A CA 1
ATOM 828 C C . PHE A 1 115 ? 0.968 6.254 -17.061 1.00 97.62 115 PHE A C 1
ATOM 830 O O . PHE A 1 115 ? 0.619 7.103 -17.874 1.00 97.62 115 PHE A O 1
ATOM 837 N N . ARG A 1 116 ? 0.973 4.949 -17.366 1.00 96.25 116 ARG A N 1
ATOM 838 C CA . ARG A 1 116 ? 0.568 4.438 -18.688 1.00 96.25 116 ARG A CA 1
ATOM 839 C C . ARG A 1 116 ? -0.916 4.662 -18.992 1.00 96.25 116 ARG A C 1
ATOM 841 O O . ARG A 1 116 ? -1.254 4.809 -20.159 1.00 96.25 116 ARG A O 1
ATOM 848 N N . ILE A 1 117 ? -1.782 4.731 -17.978 1.00 95.44 117 ILE A N 1
ATOM 849 C CA . ILE A 1 117 ? -3.193 5.118 -18.164 1.00 95.44 117 ILE A CA 1
ATOM 850 C C . ILE A 1 117 ? -3.288 6.586 -18.594 1.00 95.44 117 ILE A C 1
ATOM 852 O O . ILE A 1 117 ? -4.006 6.908 -19.535 1.00 95.44 117 ILE A O 1
ATOM 856 N N . GLU A 1 118 ? -2.540 7.473 -17.936 1.00 95.62 118 GLU A N 1
ATOM 857 C CA . GLU A 1 118 ? -2.527 8.909 -18.253 1.00 95.62 118 GLU A CA 1
ATOM 858 C C . GLU A 1 118 ? -1.768 9.228 -19.554 1.00 95.62 118 GLU A C 1
ATOM 860 O O . GLU A 1 118 ? -2.054 10.221 -20.223 1.00 95.62 118 GLU A O 1
ATOM 865 N N . HIS A 1 119 ? -0.837 8.357 -19.953 1.00 95.19 119 HIS A N 1
ATOM 866 C CA . HIS A 1 119 ? -0.035 8.476 -21.169 1.00 95.19 119 HIS A CA 1
ATOM 867 C C . HIS A 1 119 ? -0.032 7.164 -21.979 1.00 95.19 119 HIS A C 1
ATOM 869 O O . HIS A 1 119 ? 0.986 6.468 -22.004 1.00 95.19 119 HIS A O 1
ATOM 875 N N . PRO A 1 120 ? -1.113 6.832 -22.715 1.00 92.56 120 PRO A N 1
ATOM 876 C CA . PRO A 1 120 ? -1.235 5.552 -23.428 1.00 92.56 120 PRO A CA 1
ATOM 877 C C . PRO A 1 120 ? -0.158 5.286 -24.493 1.00 92.56 120 PRO A C 1
ATOM 879 O O . PRO A 1 120 ? 0.084 4.140 -24.861 1.00 92.56 120 PRO A O 1
ATOM 882 N N . GLY A 1 121 ? 0.493 6.337 -25.005 1.00 91.94 121 GLY A N 1
ATOM 883 C CA . GLY A 1 121 ? 1.609 6.221 -25.951 1.00 91.94 121 GLY A CA 1
ATOM 884 C C . GLY A 1 121 ? 2.981 6.013 -25.300 1.00 91.94 121 GLY A C 1
ATOM 885 O O . GLY A 1 121 ? 3.957 5.797 -26.016 1.00 91.94 121 GLY A O 1
ATOM 886 N N . ALA A 1 122 ? 3.085 6.101 -23.971 1.00 93.25 122 ALA A N 1
ATOM 887 C CA . ALA A 1 122 ? 4.358 6.004 -23.271 1.00 93.25 122 ALA A CA 1
ATOM 888 C C . ALA A 1 122 ? 4.893 4.567 -23.261 1.00 93.25 122 ALA A C 1
ATOM 890 O O . ALA A 1 122 ? 4.212 3.620 -22.864 1.00 93.25 122 ALA A O 1
ATOM 891 N N . ARG A 1 123 ? 6.168 4.416 -23.619 1.00 95.62 123 ARG A N 1
ATOM 892 C CA . ARG A 1 123 ? 6.882 3.137 -23.571 1.00 95.62 123 ARG A CA 1
ATOM 893 C C . ARG A 1 123 ? 7.582 2.977 -22.230 1.00 95.62 123 ARG A C 1
ATOM 895 O O . ARG A 1 123 ? 8.764 3.279 -22.103 1.00 95.62 123 ARG A O 1
ATOM 902 N N . LEU A 1 124 ? 6.833 2.541 -21.220 1.00 96.75 124 LEU A N 1
ATOM 903 C CA . LEU A 1 124 ? 7.303 2.472 -19.836 1.00 96.75 124 LEU A CA 1
ATOM 904 C C . LEU A 1 124 ? 7.267 1.040 -19.294 1.00 96.75 124 LEU A C 1
ATOM 906 O O . LEU A 1 124 ? 6.198 0.449 -19.135 1.00 96.75 124 LEU A O 1
ATOM 910 N N . THR A 1 125 ? 8.440 0.512 -18.949 1.00 97.56 125 THR A N 1
ATOM 911 C CA . THR A 1 125 ? 8.625 -0.776 -18.265 1.00 97.56 125 THR A CA 1
ATOM 912 C C . THR A 1 125 ? 9.023 -0.541 -16.809 1.00 97.56 125 THR A C 1
ATOM 914 O O . THR A 1 125 ? 9.821 0.354 -16.540 1.00 97.56 125 THR A O 1
ATOM 917 N N . SER A 1 126 ? 8.547 -1.368 -15.877 1.00 98.06 126 SER A N 1
ATOM 918 C CA . SER A 1 126 ? 9.104 -1.427 -14.519 1.00 98.06 126 SER A CA 1
ATOM 919 C C . SER A 1 126 ? 9.813 -2.762 -14.272 1.00 98.06 126 SER A C 1
ATOM 921 O O . SER A 1 126 ? 9.295 -3.818 -14.636 1.00 98.06 126 SER A O 1
ATOM 923 N N . LEU A 1 127 ? 11.011 -2.720 -13.680 1.00 97.81 127 LEU A N 1
ATOM 924 C CA . LEU A 1 127 ? 11.777 -3.907 -13.284 1.00 97.81 127 LEU A CA 1
ATOM 925 C C . LEU A 1 127 ? 12.067 -3.841 -11.784 1.00 97.81 127 LEU A C 1
ATOM 927 O O . LEU A 1 127 ? 12.895 -3.052 -11.330 1.00 97.81 127 LEU A O 1
ATOM 931 N N . SER A 1 128 ? 11.385 -4.677 -11.006 1.00 96.81 128 SER A N 1
ATOM 932 C CA . SER A 1 128 ? 11.575 -4.757 -9.558 1.00 96.81 128 SER A CA 1
ATOM 933 C C . SER A 1 128 ? 12.450 -5.953 -9.197 1.00 96.81 128 SER A C 1
ATOM 935 O O . SER A 1 128 ? 12.092 -7.099 -9.452 1.00 96.81 128 SER A O 1
ATOM 937 N N . MET A 1 129 ? 13.607 -5.711 -8.594 1.00 94.88 129 MET A N 1
ATOM 938 C CA . MET A 1 129 ? 14.548 -6.769 -8.226 1.00 94.88 129 MET A CA 1
ATOM 939 C C . MET A 1 129 ? 14.195 -7.362 -6.866 1.00 94.88 129 MET A C 1
ATOM 941 O O . MET A 1 129 ? 13.991 -6.628 -5.898 1.00 94.88 129 MET A O 1
ATOM 945 N N . CYS A 1 130 ? 14.147 -8.687 -6.763 1.00 92.19 130 CYS A N 1
ATOM 946 C CA . CYS A 1 130 ? 14.236 -9.336 -5.460 1.00 92.19 130 CYS A CA 1
ATOM 947 C C . CYS A 1 130 ? 15.667 -9.198 -4.928 1.00 92.19 130 CYS A C 1
ATOM 949 O O . CYS A 1 130 ? 16.608 -9.240 -5.723 1.00 92.19 130 CYS A O 1
ATOM 951 N N . ALA A 1 131 ? 15.815 -9.039 -3.608 1.00 81.56 131 ALA A N 1
ATOM 952 C CA . ALA A 1 131 ? 17.096 -8.840 -2.931 1.00 81.56 131 ALA A CA 1
ATOM 953 C C . ALA A 1 131 ? 18.189 -9.775 -3.506 1.00 81.56 131 ALA A C 1
ATOM 955 O O . ALA A 1 131 ? 18.087 -10.994 -3.328 1.00 81.56 131 ALA A O 1
ATOM 956 N N . PRO A 1 132 ? 19.178 -9.237 -4.247 1.00 70.19 132 PRO A N 1
ATOM 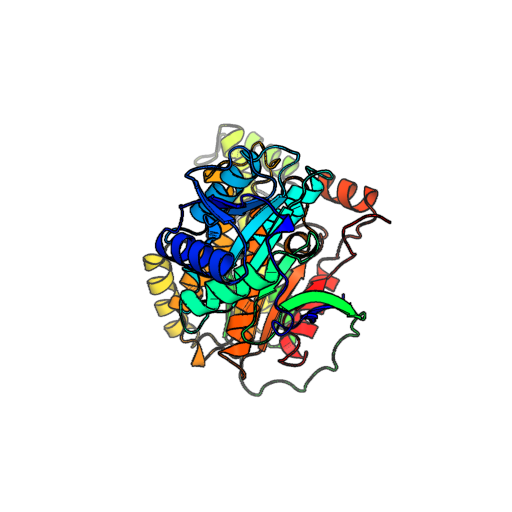957 C CA . PRO A 1 132 ? 20.231 -10.038 -4.868 1.00 70.19 132 PRO A CA 1
ATOM 958 C C . PRO A 1 132 ? 21.286 -10.442 -3.828 1.00 70.19 132 PRO A C 1
ATOM 960 O O . PRO A 1 132 ? 21.303 -9.897 -2.721 1.00 70.19 132 PRO A O 1
ATOM 963 N N . ALA A 1 133 ? 22.190 -11.363 -4.182 1.00 64.50 133 ALA A N 1
ATOM 964 C CA . ALA A 1 133 ? 23.351 -11.640 -3.336 1.00 64.50 133 ALA A CA 1
ATOM 965 C C . ALA A 1 133 ? 24.344 -10.462 -3.349 1.00 64.50 133 ALA A C 1
ATOM 967 O O . ALA A 1 133 ? 24.919 -10.136 -2.310 1.00 64.50 133 ALA A O 1
ATOM 968 N N . ASP A 1 134 ? 24.496 -9.797 -4.503 1.00 87.12 134 ASP A N 1
ATOM 969 C CA . ASP A 1 134 ? 25.304 -8.588 -4.682 1.00 87.12 134 ASP A CA 1
ATOM 970 C C . ASP A 1 134 ? 24.811 -7.695 -5.848 1.00 87.12 134 ASP A C 1
ATOM 972 O O . ASP A 1 134 ? 23.838 -7.998 -6.547 1.00 87.12 134 ASP A O 1
ATOM 976 N N . VAL A 1 135 ? 25.469 -6.546 -6.030 1.00 90.56 135 VAL A N 1
ATOM 977 C CA . VAL A 1 135 ? 25.111 -5.534 -7.038 1.00 90.56 135 VAL A CA 1
ATOM 978 C C . VAL A 1 135 ? 25.388 -5.983 -8.478 1.00 90.56 135 VAL A C 1
ATOM 980 O O . VAL A 1 135 ? 24.627 -5.620 -9.378 1.00 90.56 135 VAL A O 1
ATOM 983 N N . ASP A 1 136 ? 26.422 -6.793 -8.709 1.00 92.88 136 ASP A N 1
ATOM 984 C CA . ASP A 1 136 ? 26.815 -7.254 -10.045 1.00 92.88 136 ASP A CA 1
ATOM 985 C C . ASP A 1 136 ? 25.828 -8.303 -10.566 1.00 92.88 136 ASP A C 1
ATOM 987 O O . ASP A 1 136 ? 25.442 -8.298 -11.741 1.00 92.88 136 ASP A O 1
ATOM 991 N N . GLU A 1 137 ? 25.349 -9.171 -9.677 1.00 91.88 137 GLU A N 1
ATOM 992 C CA . GLU A 1 137 ? 24.298 -10.134 -9.973 1.00 91.88 137 GLU A CA 1
ATOM 993 C C . GLU A 1 137 ? 22.993 -9.423 -10.362 1.00 91.88 137 GLU A C 1
ATOM 995 O O . GLU A 1 137 ? 22.399 -9.731 -11.401 1.00 91.88 137 GLU A O 1
ATOM 1000 N N . ALA A 1 138 ? 22.572 -8.421 -9.582 1.00 92.25 138 ALA A N 1
ATOM 1001 C CA . ALA A 1 138 ? 21.412 -7.594 -9.915 1.00 92.25 138 ALA A CA 1
ATOM 1002 C C . ALA A 1 138 ? 21.574 -6.880 -11.263 1.00 92.25 138 ALA A C 1
ATOM 1004 O O . ALA A 1 138 ? 20.676 -6.936 -12.107 1.00 92.25 138 ALA A O 1
ATOM 1005 N N . ALA A 1 139 ? 22.734 -6.266 -11.499 1.00 95.00 139 ALA A N 1
ATOM 1006 C CA . ALA A 1 139 ? 23.050 -5.604 -12.757 1.00 95.00 139 ALA A CA 1
ATOM 1007 C C . ALA A 1 139 ? 22.967 -6.556 -13.960 1.00 95.00 139 ALA A C 1
ATOM 1009 O O . ALA A 1 139 ? 22.400 -6.202 -14.998 1.00 95.00 139 ALA A O 1
ATOM 1010 N N . SER A 1 140 ? 23.470 -7.786 -13.811 1.00 93.00 140 SER A N 1
ATOM 1011 C CA . SER A 1 140 ? 23.382 -8.830 -14.836 1.00 93.00 140 SER A CA 1
ATOM 1012 C C . SER A 1 140 ? 21.931 -9.181 -15.173 1.00 93.00 140 SER A C 1
ATOM 1014 O O . SER A 1 140 ? 21.559 -9.232 -16.350 1.00 93.00 140 SER A O 1
ATOM 1016 N N . ARG A 1 141 ? 21.081 -9.358 -14.153 1.00 93.25 141 ARG A N 1
ATOM 1017 C CA . ARG A 1 141 ? 19.648 -9.644 -14.336 1.00 93.25 141 ARG A CA 1
ATOM 1018 C C . ARG A 1 141 ? 18.926 -8.496 -15.036 1.00 93.25 141 ARG A C 1
ATOM 1020 O O . ARG A 1 141 ? 18.125 -8.754 -15.934 1.00 93.25 141 ARG A O 1
ATOM 1027 N N . VAL A 1 142 ? 19.225 -7.246 -14.674 1.00 95.06 142 VAL A N 1
ATOM 1028 C CA . VAL A 1 142 ? 18.664 -6.058 -15.339 1.00 95.06 142 VAL A CA 1
ATOM 1029 C C . VAL A 1 142 ? 19.055 -6.040 -16.815 1.00 95.06 142 VAL A C 1
ATOM 1031 O O . VAL A 1 142 ? 18.168 -6.003 -17.665 1.00 95.06 142 VAL A O 1
ATOM 1034 N N . ALA A 1 143 ? 20.350 -6.150 -17.133 1.00 94.62 143 ALA A N 1
ATOM 1035 C CA . ALA A 1 143 ? 20.842 -6.120 -18.512 1.00 94.62 143 ALA A CA 1
ATOM 1036 C C . ALA A 1 143 ? 20.191 -7.205 -19.389 1.00 94.62 143 ALA A C 1
ATOM 1038 O O . ALA A 1 143 ? 19.747 -6.927 -20.503 1.00 94.62 143 ALA A O 1
ATOM 1039 N N . ARG A 1 144 ? 20.052 -8.428 -18.861 1.00 92.50 144 ARG A N 1
ATOM 1040 C CA . ARG A 1 144 ? 19.413 -9.557 -19.565 1.00 92.50 144 ARG A CA 1
ATOM 1041 C C . ARG A 1 144 ? 17.900 -9.404 -19.740 1.00 92.50 144 ARG A C 1
ATOM 1043 O O . ARG A 1 144 ? 17.322 -10.069 -20.593 1.00 92.50 144 ARG A O 1
ATOM 1050 N N . SER A 1 145 ? 17.266 -8.517 -18.977 1.00 93.12 145 SER A N 1
ATOM 1051 C CA . SER A 1 145 ? 15.817 -8.280 -19.020 1.00 93.12 145 SER A CA 1
ATOM 1052 C C . SER A 1 145 ? 15.416 -7.130 -19.950 1.00 93.12 145 SER A C 1
ATOM 1054 O O . SER A 1 145 ? 14.229 -6.920 -20.188 1.00 93.12 145 SER A O 1
ATOM 1056 N N . LEU A 1 146 ? 16.372 -6.390 -20.524 1.00 92.44 146 LEU A N 1
ATOM 1057 C CA . LEU A 1 146 ? 16.073 -5.193 -21.323 1.00 92.44 146 LEU A CA 1
ATOM 1058 C C . LEU A 1 146 ? 15.310 -5.475 -22.622 1.00 92.44 146 LEU A C 1
ATOM 1060 O O . LEU A 1 146 ? 14.684 -4.569 -23.157 1.00 92.44 146 LEU A O 1
ATOM 1064 N N . ASN A 1 147 ? 15.299 -6.710 -23.124 1.00 88.88 147 ASN A N 1
ATOM 1065 C CA . ASN A 1 147 ? 14.535 -7.084 -24.321 1.00 88.88 147 ASN A CA 1
ATOM 1066 C C . ASN A 1 147 ? 13.067 -7.437 -24.055 1.00 88.88 147 ASN A C 1
ATOM 1068 O O . ASN A 1 147 ? 12.327 -7.688 -25.006 1.00 88.88 147 ASN A O 1
ATOM 1072 N N . LEU A 1 148 ? 12.635 -7.473 -22.793 1.00 91.38 148 LEU A N 1
ATOM 1073 C CA . LEU A 1 148 ? 11.242 -7.768 -22.470 1.00 91.38 148 LEU A CA 1
ATOM 1074 C C . LEU A 1 148 ? 10.302 -6.711 -23.076 1.00 91.38 148 LEU A C 1
ATOM 1076 O O . LEU A 1 148 ? 10.699 -5.550 -23.170 1.00 91.38 148 LEU A O 1
ATOM 1080 N N . PRO A 1 149 ? 9.066 -7.066 -23.466 1.00 91.56 149 PRO A N 1
ATOM 1081 C CA . PRO A 1 149 ? 8.044 -6.098 -23.871 1.00 91.56 149 PRO A CA 1
ATOM 1082 C C . PRO A 1 149 ? 7.709 -5.094 -22.763 1.00 91.56 149 PRO A C 1
ATOM 1084 O O . PRO A 1 149 ? 7.951 -5.370 -21.588 1.00 91.56 149 PRO A O 1
ATOM 1087 N N . ASP A 1 150 ? 7.099 -3.963 -23.121 1.00 92.81 150 ASP A N 1
ATOM 1088 C CA . ASP A 1 150 ? 6.686 -2.941 -22.153 1.00 92.81 150 ASP A CA 1
ATOM 1089 C C . ASP A 1 150 ? 5.617 -3.495 -21.191 1.00 92.81 150 ASP A C 1
ATOM 1091 O O . ASP A 1 150 ? 4.500 -3.809 -21.597 1.00 92.81 150 ASP A O 1
ATOM 1095 N N . SER A 1 151 ? 5.993 -3.683 -19.921 1.00 94.62 151 SER A N 1
ATOM 1096 C CA . SER A 1 151 ? 5.140 -4.210 -18.843 1.00 94.62 151 SER A CA 1
ATOM 1097 C C . SER A 1 151 ? 5.827 -4.026 -17.476 1.00 94.62 151 SER A C 1
ATOM 1099 O O . SER A 1 151 ? 6.802 -3.285 -17.353 1.00 94.62 151 SER A O 1
ATOM 1101 N N . ASP A 1 152 ? 5.337 -4.700 -16.440 1.00 96.94 152 ASP A N 1
ATOM 1102 C CA . ASP A 1 152 ? 5.935 -4.736 -15.106 1.00 96.94 152 ASP A CA 1
ATOM 1103 C C . ASP A 1 152 ? 6.434 -6.144 -14.786 1.00 96.94 152 ASP A C 1
ATOM 1105 O O . ASP A 1 152 ? 5.662 -7.104 -14.837 1.00 96.94 152 ASP A O 1
ATOM 1109 N N . TYR A 1 153 ? 7.708 -6.261 -14.419 1.00 97.44 153 TYR A N 1
ATOM 1110 C CA . TYR A 1 153 ? 8.337 -7.547 -14.131 1.00 97.44 153 TYR A CA 1
ATOM 1111 C C . TYR A 1 153 ? 9.057 -7.541 -12.791 1.00 97.44 153 TYR A C 1
ATOM 1113 O O . TYR A 1 153 ? 9.657 -6.544 -12.382 1.00 97.44 153 TYR A O 1
ATOM 1121 N N . THR A 1 154 ? 9.063 -8.707 -12.155 1.00 97.38 154 THR A N 1
ATOM 1122 C CA . THR A 1 154 ? 9.855 -8.975 -10.958 1.00 97.38 154 THR A CA 1
ATOM 1123 C C . THR A 1 154 ? 11.012 -9.902 -11.313 1.00 97.38 154 THR A C 1
ATOM 1125 O O . THR A 1 154 ? 10.810 -10.977 -11.883 1.00 97.38 154 THR A O 1
ATOM 1128 N N . LEU A 1 155 ? 12.230 -9.479 -10.982 1.00 95.94 155 LEU A N 1
ATOM 1129 C CA . LEU A 1 155 ? 13.472 -10.191 -11.273 1.00 95.94 155 LEU A CA 1
ATOM 1130 C C . LEU A 1 155 ? 13.874 -11.042 -10.061 1.00 95.94 155 LEU A C 1
ATOM 1132 O O . LEU A 1 155 ? 14.401 -10.514 -9.076 1.00 95.94 155 LEU A O 1
ATOM 1136 N N . TYR A 1 156 ? 13.611 -12.348 -10.132 1.00 93.69 156 TYR A N 1
ATOM 1137 C CA . TYR A 1 156 ? 14.056 -13.338 -9.146 1.00 93.69 156 TYR A CA 1
ATOM 1138 C C . TYR A 1 156 ? 15.471 -13.828 -9.484 1.00 93.69 156 TYR A C 1
ATOM 1140 O O . TYR A 1 156 ? 16.105 -13.341 -10.416 1.00 93.69 156 TYR A O 1
ATOM 1148 N N . THR A 1 157 ? 16.010 -14.758 -8.694 1.00 90.25 157 THR A N 1
ATOM 1149 C CA . THR A 1 157 ? 17.393 -15.223 -8.863 1.00 90.25 157 THR A CA 1
ATOM 1150 C C . THR A 1 157 ? 17.643 -15.943 -10.180 1.00 90.25 157 THR A C 1
ATOM 1152 O O . THR A 1 157 ? 18.635 -15.684 -10.855 1.00 90.25 157 THR A O 1
ATOM 1155 N N . ASP A 1 158 ? 16.723 -16.812 -10.563 1.00 88.94 158 ASP A N 1
ATOM 1156 C CA . ASP A 1 158 ? 16.833 -17.734 -11.690 1.00 88.94 158 ASP A CA 1
ATOM 1157 C C . ASP A 1 158 ? 15.765 -17.498 -12.768 1.00 88.94 158 ASP A C 1
ATOM 1159 O O . ASP A 1 158 ? 15.785 -18.112 -13.840 1.00 88.94 158 ASP A O 1
ATOM 1163 N N . GLU A 1 159 ? 14.830 -16.588 -12.514 1.00 93.31 159 GLU A N 1
ATOM 1164 C CA . GLU A 1 159 ? 13.690 -16.370 -13.385 1.00 93.31 159 GLU A CA 1
ATOM 1165 C C . GLU A 1 159 ? 13.129 -14.953 -13.318 1.00 93.31 159 GLU A C 1
ATOM 1167 O O . GLU A 1 159 ? 13.346 -14.186 -12.380 1.00 93.31 159 GLU A O 1
ATOM 1172 N N . ILE A 1 160 ? 12.350 -14.628 -14.341 1.00 95.56 160 ILE A N 1
ATOM 1173 C CA . ILE A 1 160 ? 11.579 -13.397 -14.424 1.00 95.56 160 ILE A CA 1
ATOM 1174 C C . ILE A 1 160 ? 10.118 -13.781 -14.251 1.00 95.56 160 ILE A C 1
ATOM 1176 O O . ILE A 1 160 ? 9.628 -14.712 -14.905 1.00 95.56 160 ILE A O 1
ATOM 1180 N N . ARG A 1 161 ? 9.416 -13.061 -13.378 1.00 96.62 161 ARG A N 1
ATOM 1181 C CA . ARG A 1 161 ? 7.992 -13.269 -13.133 1.00 96.62 161 ARG A CA 1
ATOM 1182 C C . ARG A 1 161 ? 7.174 -12.028 -13.442 1.00 96.62 161 ARG A C 1
ATOM 1184 O O . ARG A 1 161 ? 7.669 -10.905 -13.380 1.00 96.62 161 ARG A O 1
ATOM 1191 N N . GLN A 1 162 ? 5.902 -12.256 -13.733 1.00 96.06 162 GLN A N 1
ATOM 1192 C CA . GLN A 1 162 ? 4.896 -11.220 -13.904 1.00 96.06 162 GLN A CA 1
ATOM 1193 C C . GLN A 1 162 ? 3.680 -11.553 -13.042 1.00 96.06 162 GLN A C 1
ATOM 1195 O O . GLN A 1 162 ? 3.309 -12.720 -12.889 1.00 96.06 162 GLN A O 1
ATOM 1200 N N . ASP A 1 163 ? 3.067 -10.521 -12.471 1.00 95.94 163 ASP A N 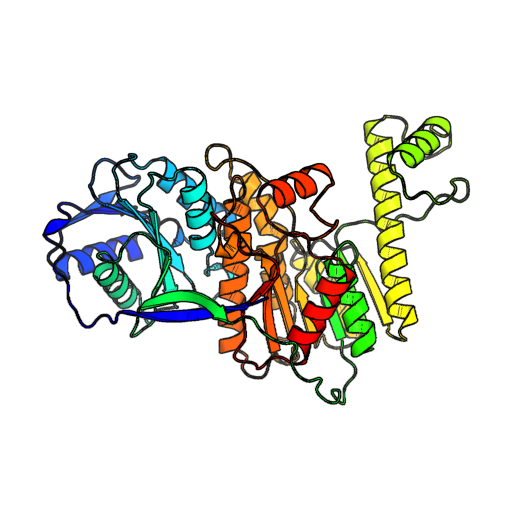1
ATOM 1201 C CA . ASP A 1 163 ? 1.815 -10.682 -11.744 1.00 95.94 163 ASP A CA 1
ATOM 1202 C C . ASP A 1 163 ? 0.644 -10.849 -12.717 1.00 95.94 163 ASP A C 1
ATOM 1204 O O . ASP A 1 163 ? 0.490 -10.076 -13.661 1.00 95.94 163 ASP A O 1
ATOM 1208 N N . VAL A 1 164 ? -0.192 -11.855 -12.466 1.00 94.62 164 VAL A N 1
ATOM 1209 C CA . VAL A 1 164 ? -1.392 -12.166 -13.248 1.00 94.62 164 VAL A CA 1
ATOM 1210 C C . VAL A 1 164 ? -2.558 -12.484 -12.321 1.00 94.62 164 VAL A C 1
ATOM 1212 O O . VAL A 1 164 ? -2.387 -13.042 -11.231 1.00 94.62 164 VAL A O 1
ATOM 1215 N N . LEU A 1 165 ? -3.769 -12.152 -12.759 1.00 94.12 165 LEU A N 1
ATOM 1216 C CA . LEU A 1 165 ? -4.976 -12.546 -12.044 1.00 94.12 165 LEU A CA 1
ATOM 1217 C C . LEU A 1 165 ? -5.214 -14.050 -12.223 1.00 94.12 165 LEU A C 1
ATOM 1219 O O . LEU A 1 165 ? -5.381 -14.531 -13.342 1.00 94.12 165 LEU A O 1
ATOM 1223 N N . GLY A 1 166 ? -5.245 -14.783 -11.112 1.00 91.12 166 GLY A N 1
ATOM 1224 C CA . GLY A 1 166 ? -5.649 -16.189 -11.068 1.00 91.12 166 GLY A CA 1
ATOM 1225 C C . GLY A 1 166 ? -7.158 -16.360 -11.214 1.00 91.12 166 GLY A C 1
ATOM 1226 O O . GLY A 1 166 ? -7.882 -15.390 -11.402 1.00 91.12 166 GLY A O 1
ATOM 1227 N N . ASP A 1 167 ? -7.674 -17.578 -11.114 1.00 88.12 167 ASP A N 1
ATOM 1228 C CA . ASP A 1 167 ? -9.115 -17.816 -11.246 1.00 88.12 167 ASP A CA 1
ATOM 1229 C C . ASP A 1 167 ? -9.942 -17.168 -10.123 1.00 88.12 167 ASP A C 1
ATOM 1231 O O . ASP A 1 167 ? -9.431 -16.766 -9.070 1.00 88.12 167 ASP A O 1
ATOM 1235 N N . SER A 1 168 ? -11.250 -17.047 -10.365 1.00 88.44 168 SER A N 1
ATOM 1236 C CA . SER A 1 168 ? -12.190 -16.615 -9.330 1.00 88.44 168 SER A CA 1
ATOM 1237 C C . SER A 1 168 ? -12.177 -17.597 -8.164 1.00 88.44 168 SER A C 1
ATOM 1239 O O . SER A 1 168 ? -12.333 -18.803 -8.349 1.00 88.44 168 SER A O 1
ATOM 1241 N N . LEU A 1 169 ? -12.012 -17.066 -6.955 1.00 88.44 169 LEU A N 1
ATOM 1242 C CA . LEU A 1 169 ? -11.960 -17.870 -5.741 1.00 88.44 169 LEU A CA 1
ATOM 1243 C C . LEU A 1 169 ? -13.349 -18.021 -5.126 1.00 88.44 169 LEU A C 1
ATOM 1245 O O . LEU A 1 169 ? -14.096 -17.047 -4.993 1.00 88.44 169 LEU A O 1
ATOM 1249 N N . LE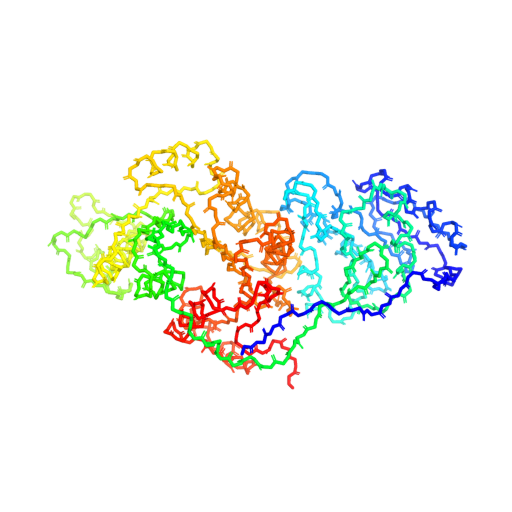U A 1 170 ? -13.660 -19.241 -4.692 1.00 84.88 170 LEU A N 1
ATOM 1250 C CA . LEU A 1 170 ? -14.782 -19.506 -3.799 1.00 84.88 170 LEU A CA 1
ATOM 1251 C C . LEU A 1 170 ? -14.390 -19.180 -2.348 1.00 84.88 170 LEU A C 1
ATOM 1253 O O . LEU A 1 170 ? -13.199 -19.185 -2.022 1.00 84.88 170 LEU A O 1
ATOM 1257 N N . PRO A 1 171 ? -15.363 -18.909 -1.459 1.00 81.44 171 PRO A N 1
ATOM 1258 C CA . PRO A 1 171 ? -15.083 -18.772 -0.037 1.00 81.44 171 PRO A CA 1
ATOM 1259 C C . PRO A 1 171 ? -14.369 -20.029 0.496 1.00 81.44 171 PRO A C 1
ATOM 1261 O O . PRO A 1 171 ? -14.840 -21.139 0.229 1.00 81.44 171 PRO A O 1
ATOM 1264 N N . PRO A 1 172 ? -13.248 -19.883 1.222 1.00 84.81 172 PRO A N 1
ATOM 1265 C CA . PRO A 1 172 ? -12.552 -21.005 1.829 1.00 84.81 172 PRO A CA 1
ATOM 1266 C C . PRO A 1 172 ? -13.460 -21.680 2.863 1.00 84.81 172 PRO A C 1
ATOM 1268 O O . PRO A 1 172 ? -14.293 -21.008 3.484 1.00 84.81 172 PRO A O 1
ATOM 1271 N N . PRO A 1 173 ? -13.318 -23.001 3.064 1.00 82.62 173 PRO A N 1
ATOM 1272 C CA . PRO A 1 173 ? -14.033 -23.688 4.128 1.00 82.62 173 PRO A CA 1
ATOM 1273 C C . PRO A 1 173 ? -13.651 -23.078 5.480 1.00 82.62 173 PRO A C 1
ATOM 1275 O O . PRO A 1 173 ? -12.490 -22.751 5.714 1.00 82.62 173 PRO A O 1
ATOM 1278 N N . ALA A 1 174 ? -14.628 -22.919 6.371 1.00 76.62 174 ALA A N 1
ATOM 1279 C CA . ALA A 1 174 ? -14.357 -22.446 7.722 1.00 76.62 174 ALA A CA 1
ATOM 1280 C C . ALA A 1 174 ? -13.501 -23.477 8.473 1.00 76.62 174 ALA A C 1
ATOM 1282 O O . ALA A 1 174 ? -13.845 -24.661 8.501 1.00 76.62 174 ALA A O 1
ATOM 1283 N N . HIS A 1 175 ? -12.412 -23.032 9.094 1.00 65.62 175 HIS A N 1
ATOM 1284 C CA . HIS A 1 175 ? -11.639 -23.858 10.014 1.00 65.62 175 HIS A CA 1
ATOM 1285 C C . HIS A 1 175 ? -12.218 -23.773 11.433 1.00 65.62 175 HIS A C 1
ATOM 1287 O O . HIS A 1 175 ? -12.640 -22.705 11.883 1.00 65.62 175 HIS A O 1
ATOM 1293 N N . GLU A 1 176 ? -12.250 -24.905 12.144 1.00 58.97 176 GLU A N 1
ATOM 1294 C CA . GLU A 1 176 ? -12.596 -24.922 13.569 1.00 58.97 176 GLU A CA 1
ATOM 1295 C C . GLU A 1 176 ? -11.579 -24.078 14.355 1.00 58.97 176 GLU A C 1
ATOM 1297 O O . GLU A 1 176 ? -10.371 -24.166 14.129 1.00 58.97 176 GLU A O 1
ATOM 1302 N N . GLY A 1 177 ? -12.100 -23.195 15.213 1.00 57.19 177 GLY A N 1
ATOM 1303 C CA . GLY A 1 177 ? -11.383 -22.035 15.742 1.00 57.19 177 GLY A CA 1
ATOM 1304 C C . GLY A 1 177 ? -10.090 -22.344 16.500 1.00 57.19 177 GLY A C 1
ATOM 1305 O O . GLY A 1 177 ? -9.935 -23.380 17.146 1.00 57.19 177 GLY A O 1
ATOM 1306 N N . ALA A 1 178 ? -9.164 -21.384 16.461 1.00 55.41 178 ALA A N 1
ATOM 1307 C CA . ALA A 1 178 ? -7.950 -21.410 17.263 1.00 55.41 178 ALA A CA 1
ATOM 1308 C C . ALA A 1 178 ? -8.275 -21.420 18.771 1.00 55.41 178 ALA A C 1
ATOM 1310 O O . ALA A 1 178 ? -9.162 -20.714 19.243 1.00 55.41 178 ALA A O 1
ATOM 1311 N N . SER A 1 179 ? -7.502 -22.192 19.539 1.00 57.12 179 SER A N 1
ATOM 1312 C CA . SER A 1 179 ? -7.668 -22.386 20.991 1.00 57.12 179 SER A CA 1
ATOM 1313 C C . SER A 1 179 ? -7.377 -21.126 21.836 1.00 57.12 179 SER A C 1
ATOM 1315 O O . SER A 1 179 ? -7.721 -21.065 23.015 1.00 57.12 179 SER A O 1
ATOM 1317 N N . THR A 1 180 ? -6.752 -20.093 21.257 1.00 72.50 180 THR A N 1
ATOM 1318 C CA . THR A 1 180 ? -6.299 -18.897 21.986 1.00 72.50 180 THR A CA 1
ATOM 1319 C C . THR A 1 180 ? -7.010 -17.627 21.535 1.00 72.50 180 THR A C 1
ATOM 1321 O O . THR A 1 180 ? -7.042 -17.316 20.347 1.00 72.50 180 THR A O 1
ATOM 1324 N N . SER A 1 181 ? -7.490 -16.852 22.508 1.00 87.88 181 SER A N 1
ATOM 1325 C CA . SER A 1 181 ? -8.094 -15.530 22.312 1.00 87.88 181 SER A CA 1
ATOM 1326 C C . SER A 1 181 ? -7.090 -14.537 21.689 1.00 87.88 181 SER A C 1
ATOM 1328 O O . SER A 1 181 ? -6.034 -14.311 22.291 1.00 87.88 181 SER A O 1
ATOM 1330 N N . PRO A 1 182 ? -7.353 -13.963 20.498 1.00 94.25 182 PRO A N 1
ATOM 1331 C CA . PRO A 1 182 ? -6.395 -13.097 19.815 1.00 94.25 182 PRO A CA 1
ATOM 1332 C C . PRO A 1 182 ? -6.352 -11.678 20.393 1.00 94.25 182 PRO A C 1
ATOM 1334 O O . PRO A 1 182 ? -7.332 -11.171 20.940 1.00 94.25 182 PRO A O 1
ATOM 1337 N N . VAL A 1 183 ? -5.216 -11.003 20.197 1.00 97.69 183 VAL A N 1
ATOM 1338 C CA . VAL A 1 183 ? -5.072 -9.559 20.414 1.00 97.69 183 VAL A CA 1
ATOM 1339 C C . VAL A 1 183 ? -4.758 -8.909 19.070 1.00 97.69 183 VAL A C 1
ATOM 1341 O O . VAL A 1 183 ? -3.649 -9.039 18.543 1.00 97.69 183 VAL A O 1
ATOM 1344 N N . TRP A 1 184 ? -5.750 -8.218 18.516 1.00 98.38 184 TRP A N 1
ATOM 1345 C CA . TRP A 1 184 ? -5.685 -7.529 17.235 1.00 98.38 184 TRP A CA 1
ATOM 1346 C C . TRP A 1 184 ? -5.238 -6.080 17.411 1.00 98.38 184 TRP A C 1
ATOM 1348 O O . TRP A 1 184 ? -5.867 -5.315 18.140 1.00 98.38 184 TRP A O 1
ATOM 1358 N N . LEU A 1 185 ? -4.194 -5.673 16.692 1.00 98.56 185 LEU A N 1
ATOM 1359 C CA . LEU A 1 185 ? -3.839 -4.270 16.494 1.00 98.56 185 LEU A CA 1
ATOM 1360 C C . LEU A 1 185 ? -4.296 -3.829 15.104 1.00 98.56 185 LEU A C 1
ATOM 1362 O O . LEU A 1 185 ? -3.867 -4.402 14.105 1.00 98.56 185 LEU A O 1
ATOM 1366 N N . ILE A 1 186 ? -5.148 -2.807 15.028 1.00 98.62 186 ILE A N 1
ATOM 1367 C CA . ILE A 1 186 ? -5.787 -2.385 13.777 1.00 98.62 186 ILE A CA 1
ATOM 1368 C C . ILE A 1 186 ? -5.521 -0.902 13.521 1.00 98.62 186 ILE A C 1
ATOM 1370 O O . ILE A 1 186 ? -6.127 -0.030 14.149 1.00 98.62 186 ILE A O 1
ATOM 1374 N N . SER A 1 187 ? -4.636 -0.592 12.571 1.00 98.19 187 SER A N 1
ATOM 1375 C CA . SER A 1 187 ? -4.408 0.788 12.132 1.00 98.19 187 SER A CA 1
ATOM 1376 C C . SER A 1 187 ? -5.531 1.252 11.202 1.00 98.19 187 SER A C 1
ATOM 1378 O O . SER A 1 187 ? -5.998 0.504 10.345 1.00 98.19 187 SER A O 1
ATOM 1380 N N . GLY A 1 188 ? -6.015 2.482 11.396 1.00 95.75 188 GLY A N 1
ATOM 1381 C CA . GLY A 1 188 ? -7.203 2.970 10.691 1.00 95.75 188 GLY A CA 1
ATOM 1382 C C . GLY A 1 188 ? -8.494 2.256 11.110 1.00 95.75 188 GLY A C 1
ATOM 1383 O O . GLY A 1 188 ? -9.494 2.373 10.415 1.00 95.75 188 GLY A O 1
ATOM 1384 N N . GLY A 1 189 ? -8.489 1.523 12.229 1.00 95.81 189 GLY A N 1
ATOM 1385 C CA . GLY A 1 189 ? -9.589 0.643 12.638 1.00 95.81 189 GLY A CA 1
ATOM 1386 C C . GLY A 1 189 ? -10.781 1.330 13.299 1.00 95.81 189 GLY A C 1
ATOM 1387 O O . GLY A 1 189 ? -11.789 0.681 13.537 1.00 95.81 189 GLY A O 1
ATOM 1388 N N . GLY A 1 190 ? -10.688 2.623 13.623 1.00 94.38 190 GLY A N 1
ATOM 1389 C CA . GLY A 1 190 ? -11.770 3.323 14.325 1.00 94.38 190 GLY A CA 1
ATOM 1390 C C . GLY A 1 190 ? -12.975 3.674 13.446 1.00 94.38 190 GLY A C 1
ATOM 1391 O O . GLY A 1 190 ? -14.063 3.890 13.974 1.00 94.38 190 GLY A O 1
ATOM 1392 N N . ARG A 1 191 ? -12.787 3.791 12.123 1.00 93.94 191 ARG A N 1
ATOM 1393 C CA . ARG A 1 191 ? -13.777 4.357 11.188 1.00 93.94 191 ARG A CA 1
ATOM 1394 C C . ARG A 1 191 ? -13.718 3.687 9.812 1.00 93.94 191 ARG A C 1
ATOM 1396 O O . ARG A 1 191 ? -12.702 3.093 9.453 1.00 93.94 191 ARG A O 1
ATOM 1403 N N . GLY A 1 192 ? -14.774 3.848 9.017 1.00 92.94 192 GLY A N 1
ATOM 1404 C CA . GLY A 1 192 ? -14.822 3.396 7.625 1.00 92.94 192 GLY A CA 1
ATOM 1405 C C . GLY A 1 192 ? -14.706 1.878 7.441 1.00 92.94 192 GLY A C 1
ATOM 1406 O O . GLY A 1 192 ? -15.043 1.092 8.321 1.00 92.94 192 GLY A O 1
ATOM 1407 N N . VAL A 1 193 ? -14.220 1.460 6.269 1.00 94.31 193 VAL A N 1
ATOM 1408 C CA . VAL A 1 193 ? -14.228 0.047 5.842 1.00 94.31 193 VAL A CA 1
ATOM 1409 C C . VAL A 1 193 ? -13.367 -0.859 6.727 1.00 94.31 193 VAL A C 1
ATOM 1411 O O . VAL A 1 193 ? -13.753 -1.989 7.014 1.00 94.31 193 VAL A O 1
ATOM 1414 N N . THR A 1 194 ? -12.245 -0.354 7.246 1.00 96.94 194 THR A N 1
ATOM 1415 C CA . THR A 1 194 ? -11.384 -1.100 8.174 1.00 96.94 194 THR A CA 1
ATOM 1416 C C . THR A 1 194 ? -12.103 -1.393 9.493 1.00 96.94 194 THR A C 1
ATOM 1418 O O . THR A 1 194 ? -11.942 -2.480 10.044 1.00 96.94 194 THR A O 1
ATOM 1421 N N . ALA A 1 195 ? -12.941 -0.471 9.980 1.00 97.31 195 ALA A N 1
ATOM 1422 C CA . ALA A 1 195 ? -13.770 -0.700 11.163 1.00 97.31 195 ALA A CA 1
ATOM 1423 C C . ALA A 1 195 ? -14.825 -1.789 10.924 1.00 97.31 195 ALA A C 1
ATOM 1425 O O . ALA A 1 195 ? -15.036 -2.638 11.787 1.00 97.31 195 ALA A O 1
ATOM 1426 N N . ASN A 1 196 ? -15.443 -1.826 9.736 1.00 97.50 196 ASN A N 1
ATOM 1427 C CA . ASN A 1 196 ? -16.371 -2.903 9.375 1.00 97.50 196 ASN A CA 1
ATOM 1428 C C . ASN A 1 196 ? -15.679 -4.275 9.397 1.00 97.50 196 ASN A C 1
ATOM 1430 O O . ASN A 1 196 ? -16.220 -5.230 9.949 1.00 97.50 196 ASN A O 1
ATOM 1434 N N . CYS A 1 197 ? -14.459 -4.351 8.866 1.00 98.25 197 CYS A N 1
ATOM 1435 C CA . CYS A 1 197 ? -13.625 -5.548 8.925 1.00 98.25 197 CYS A CA 1
ATOM 1436 C C . CYS A 1 197 ? -13.236 -5.939 10.363 1.00 98.25 197 CYS A C 1
ATOM 1438 O O . CYS A 1 197 ? -13.219 -7.124 10.688 1.00 98.25 197 CYS A O 1
ATOM 1440 N N . ALA A 1 198 ? -12.955 -4.966 11.236 1.00 98.38 198 ALA A N 1
ATOM 1441 C CA . ALA A 1 198 ? -12.660 -5.212 12.649 1.00 98.38 198 ALA A CA 1
ATOM 1442 C C . ALA A 1 198 ? -13.859 -5.820 13.397 1.00 98.38 198 ALA A C 1
ATOM 1444 O O . ALA A 1 198 ? -13.691 -6.791 14.130 1.00 98.38 198 ALA A O 1
ATOM 1445 N N . VAL A 1 199 ? -15.067 -5.291 13.171 1.00 98.38 199 VAL A N 1
ATOM 1446 C CA . VAL A 1 199 ? -16.311 -5.831 13.752 1.00 98.38 199 VAL A CA 1
ATOM 1447 C C . VAL A 1 199 ? -16.557 -7.265 13.279 1.00 98.38 199 VAL A C 1
ATOM 1449 O O . VAL A 1 199 ? -16.879 -8.134 14.084 1.00 98.38 199 VAL A O 1
ATOM 1452 N N . GLU A 1 200 ? -16.351 -7.548 11.992 1.00 97.69 200 GLU A N 1
ATOM 1453 C CA . GLU A 1 200 ? -16.517 -8.906 11.466 1.00 97.69 200 GLU A CA 1
ATOM 1454 C C . GLU A 1 200 ? -15.475 -9.891 12.025 1.00 97.69 200 GLU A C 1
ATOM 1456 O O . GLU A 1 200 ? -15.813 -11.032 12.342 1.00 97.69 200 GLU A O 1
ATOM 1461 N N . LEU A 1 201 ? -14.223 -9.464 12.224 1.00 96.69 201 LEU A N 1
ATOM 1462 C CA . LEU A 1 201 ? -13.233 -10.280 12.936 1.00 96.69 201 LEU A CA 1
ATOM 1463 C C . LEU A 1 201 ? -13.641 -10.535 14.390 1.00 96.69 201 LEU A C 1
ATOM 1465 O O . LEU A 1 201 ? -13.471 -11.655 14.875 1.00 96.69 201 LEU A O 1
ATOM 1469 N N . ALA A 1 202 ? -14.196 -9.536 15.079 1.00 97.25 202 ALA A N 1
ATOM 1470 C CA . ALA A 1 202 ? -14.670 -9.679 16.454 1.00 97.25 202 ALA A CA 1
ATOM 1471 C C . ALA A 1 202 ? -15.817 -10.687 16.573 1.00 97.25 202 ALA A C 1
ATOM 1473 O O . ALA A 1 202 ? -15.825 -11.483 17.511 1.00 97.25 202 ALA A O 1
ATOM 1474 N N . ASN A 1 203 ? -16.730 -10.718 15.597 1.00 95.56 203 ASN A N 1
ATOM 1475 C CA . ASN A 1 203 ? -17.800 -11.719 15.523 1.00 95.56 203 ASN A CA 1
ATOM 1476 C C . ASN A 1 203 ? -17.267 -13.154 15.410 1.00 95.56 203 ASN A C 1
ATOM 1478 O O . ASN A 1 203 ? -17.898 -14.087 15.897 1.00 95.56 203 ASN A O 1
ATOM 1482 N N . ARG A 1 204 ? -16.124 -13.342 14.744 1.00 93.56 204 ARG A N 1
ATOM 1483 C CA . ARG A 1 204 ? -15.591 -14.674 14.419 1.00 93.56 204 ARG A CA 1
ATOM 1484 C C . ARG A 1 204 ? -14.550 -15.182 15.394 1.00 93.56 204 ARG A C 1
ATOM 1486 O O . ARG A 1 204 ? -14.397 -16.388 15.543 1.00 93.56 204 ARG A O 1
ATOM 1493 N N . THR A 1 205 ? -13.802 -14.270 16.001 1.00 93.69 205 THR A N 1
ATOM 1494 C CA . THR A 1 205 ? -12.611 -14.618 16.782 1.00 93.69 205 THR A CA 1
ATOM 1495 C C . THR A 1 205 ? -12.715 -14.228 18.251 1.00 93.69 205 THR A C 1
ATOM 1497 O O . THR A 1 205 ? -11.959 -14.757 19.064 1.00 93.69 205 THR A O 1
ATOM 1500 N N . GLY A 1 206 ? -13.648 -13.339 18.615 1.00 94.00 206 GLY A N 1
ATOM 1501 C CA . GLY A 1 206 ? -13.661 -12.724 19.939 1.00 94.00 206 GLY A CA 1
ATOM 1502 C C . GLY A 1 206 ? -12.325 -12.038 20.250 1.00 94.00 206 GLY A C 1
ATOM 1503 O O . GLY A 1 206 ? -11.641 -11.539 19.359 1.00 94.00 206 GLY A O 1
ATOM 1504 N N . GLY A 1 207 ? -11.937 -12.033 21.523 1.00 95.00 207 GLY A N 1
ATOM 1505 C CA . GLY A 1 207 ? -10.644 -11.510 21.965 1.00 95.00 207 GLY A CA 1
ATOM 1506 C C . GLY A 1 207 ? -10.599 -9.999 22.127 1.00 95.00 207 GLY A C 1
ATOM 1507 O O . GLY A 1 207 ? -11.587 -9.389 22.529 1.00 95.00 207 GLY A O 1
ATOM 1508 N N . SER A 1 208 ? -9.428 -9.410 21.899 1.00 98.12 208 SER A N 1
ATOM 1509 C CA . SER A 1 208 ? -9.148 -8.008 22.214 1.00 98.12 208 SER A CA 1
ATOM 1510 C C . SER A 1 208 ? -8.755 -7.219 20.971 1.00 98.12 208 SER A C 1
ATOM 1512 O O . SER A 1 208 ? -7.885 -7.639 20.215 1.00 98.12 208 SER A O 1
ATOM 1514 N N . PHE A 1 209 ? -9.341 -6.036 20.794 1.00 98.50 209 PHE A N 1
ATOM 1515 C CA . PHE A 1 209 ? -9.153 -5.173 19.631 1.00 98.50 209 PHE A CA 1
ATOM 1516 C C . PHE A 1 209 ? -8.610 -3.811 20.048 1.00 98.50 209 PHE A C 1
ATOM 1518 O O . PHE A 1 209 ? -9.291 -3.017 20.693 1.00 98.50 209 PHE A O 1
ATOM 1525 N N . ILE A 1 210 ? -7.382 -3.519 19.635 1.00 98.31 210 ILE A N 1
ATOM 1526 C CA . ILE A 1 210 ? -6.743 -2.215 19.780 1.00 98.31 210 ILE A CA 1
ATOM 1527 C C . ILE A 1 210 ? -6.872 -1.484 18.442 1.00 98.31 210 ILE A C 1
ATOM 1529 O O . ILE A 1 210 ? -6.220 -1.836 17.460 1.00 98.31 210 ILE A O 1
ATOM 1533 N N . LEU A 1 211 ? -7.709 -0.452 18.400 1.00 98.25 211 LEU A N 1
ATOM 1534 C CA . LEU A 1 211 ? -7.978 0.347 17.208 1.00 98.25 211 LEU A CA 1
ATOM 1535 C C . LEU A 1 211 ? -7.142 1.630 17.251 1.00 98.25 211 LEU A C 1
ATOM 1537 O O . LEU A 1 211 ? -7.306 2.441 18.160 1.00 98.25 211 LEU A O 1
ATOM 1541 N N . LEU A 1 212 ? -6.275 1.846 16.263 1.00 97.31 212 LEU A N 1
ATOM 1542 C CA . LEU A 1 212 ? -5.477 3.069 16.144 1.00 97.31 212 LEU A CA 1
ATOM 1543 C C . LEU A 1 212 ? -6.078 4.020 15.105 1.00 97.31 212 LEU A C 1
ATOM 1545 O O . LEU A 1 212 ? -6.453 3.606 14.003 1.00 97.31 212 LEU A O 1
ATOM 1549 N N . GLY A 1 213 ? -6.096 5.315 15.411 1.00 95.50 213 GLY A N 1
ATOM 1550 C CA . GLY A 1 213 ? -6.488 6.359 14.465 1.00 95.50 213 GLY A CA 1
ATOM 1551 C C . GLY A 1 213 ? -6.086 7.753 14.934 1.00 95.50 213 GLY A C 1
ATOM 1552 O O . GLY A 1 213 ? -5.730 7.950 16.085 1.00 95.50 213 GLY A O 1
ATOM 1553 N N . ARG A 1 214 ? -6.151 8.749 14.045 1.00 93.19 214 ARG A N 1
ATOM 1554 C CA . ARG A 1 214 ? -5.800 10.145 14.383 1.00 93.19 214 ARG A CA 1
ATOM 1555 C C . ARG A 1 214 ? -6.982 10.976 14.883 1.00 93.19 214 ARG A C 1
ATOM 1557 O O . ARG A 1 214 ? -6.782 12.068 15.399 1.00 93.19 214 ARG A O 1
ATOM 1564 N N . SER A 1 215 ? -8.210 10.510 14.661 1.00 93.50 215 SER A N 1
ATOM 1565 C CA . SER A 1 215 ? -9.414 11.265 15.013 1.00 93.50 215 SER A CA 1
ATOM 1566 C C . SER A 1 215 ? -9.608 11.302 16.529 1.00 93.50 215 SER A C 1
ATOM 1568 O O . SER A 1 215 ? -9.496 10.270 17.188 1.00 93.50 215 SER A O 1
ATOM 1570 N N . ASP A 1 216 ? -9.930 12.480 17.060 1.00 90.56 216 ASP A N 1
ATOM 1571 C CA . ASP A 1 216 ? -10.342 12.635 18.455 1.00 90.56 216 ASP A CA 1
ATOM 1572 C C . ASP A 1 216 ? -11.695 11.941 18.668 1.00 90.56 216 ASP A C 1
ATOM 1574 O O . ASP A 1 216 ? -12.624 12.130 17.874 1.00 90.56 216 ASP A O 1
ATOM 1578 N N . MET A 1 217 ? -11.851 11.217 19.776 1.00 90.69 217 MET A N 1
ATOM 1579 C CA . MET A 1 217 ? -13.159 10.731 20.224 1.00 90.69 217 MET A CA 1
ATOM 1580 C C . MET A 1 217 ? -13.899 11.868 20.944 1.00 90.69 217 MET A C 1
ATOM 1582 O O . MET A 1 217 ? -14.033 11.875 22.162 1.00 90.69 217 MET A O 1
ATOM 1586 N N . THR A 1 218 ? -14.292 12.892 20.181 1.00 89.88 218 THR A N 1
ATOM 1587 C CA . THR A 1 218 ? -14.957 14.086 20.728 1.00 89.88 218 THR A CA 1
ATOM 1588 C C . THR A 1 218 ? -16.355 13.722 21.219 1.00 89.88 218 THR A C 1
ATOM 1590 O O . THR A 1 218 ? -17.145 13.168 20.455 1.00 89.88 218 THR A O 1
ATOM 1593 N N . GLU A 1 219 ? -16.664 14.052 22.473 1.00 88.12 219 GLU A N 1
ATOM 1594 C CA . GLU A 1 219 ? -17.985 13.817 23.054 1.00 88.12 219 GLU A CA 1
ATOM 1595 C C . GLU A 1 219 ? -19.053 14.723 22.439 1.00 88.12 219 GLU A C 1
ATOM 1597 O O . GLU A 1 219 ? -18.799 15.868 22.049 1.00 88.12 219 GLU A O 1
ATOM 1602 N N . TRP A 1 220 ? -20.270 14.188 22.358 1.00 91.12 220 TRP A N 1
ATOM 1603 C CA . TRP A 1 220 ? -21.412 14.927 21.853 1.00 91.12 220 TRP A CA 1
ATOM 1604 C C . TRP A 1 220 ? -21.883 15.944 22.900 1.00 91.12 220 TRP A C 1
ATOM 1606 O O . TRP A 1 220 ? -22.076 15.558 24.051 1.00 91.12 220 TRP A O 1
ATOM 1616 N N . PRO A 1 221 ? -22.084 17.230 22.555 1.00 91.50 221 PRO A N 1
ATOM 1617 C CA . PRO A 1 221 ? -22.588 18.196 23.521 1.00 91.50 221 PRO A CA 1
ATOM 1618 C C . PRO A 1 221 ? -24.011 17.839 23.969 1.00 91.50 221 PRO A C 1
ATOM 1620 O O . PRO A 1 221 ? -24.873 17.650 23.117 1.00 91.50 221 PRO A O 1
ATOM 1623 N N . ASP A 1 222 ? -24.289 17.873 25.275 1.00 91.69 222 ASP A N 1
ATOM 1624 C CA . ASP A 1 222 ? -25.593 17.488 25.861 1.00 91.69 222 ASP A CA 1
ATOM 1625 C C . ASP A 1 222 ? -26.810 18.224 25.280 1.00 91.69 222 ASP A C 1
ATOM 1627 O O . ASP A 1 222 ? -27.945 17.770 25.375 1.00 91.69 222 ASP A O 1
ATOM 1631 N N . TRP A 1 223 ? -26.594 19.411 24.719 1.00 92.31 223 TRP A N 1
ATOM 1632 C CA . TRP A 1 223 ? -27.652 20.246 24.157 1.00 92.31 223 TRP A CA 1
ATOM 1633 C C . TRP A 1 223 ? -27.923 19.999 22.675 1.00 92.31 223 TRP A C 1
ATOM 1635 O O . TRP A 1 223 ? -28.859 20.579 22.122 1.00 92.31 223 TRP A O 1
ATOM 1645 N N . LEU A 1 224 ? -27.042 19.254 22.016 1.00 92.06 224 LEU A N 1
ATOM 1646 C CA . LEU A 1 224 ? -27.106 18.981 20.598 1.00 92.06 224 LEU A CA 1
ATOM 1647 C C . LEU A 1 224 ? -27.666 17.577 20.432 1.00 92.06 224 LEU A C 1
ATOM 1649 O O . LEU A 1 224 ? -27.081 16.618 20.917 1.00 92.06 224 LEU A O 1
ATOM 1653 N N . GLU A 1 225 ? -28.776 17.440 19.722 1.00 90.38 225 GLU A N 1
ATOM 1654 C CA . GLU A 1 225 ? -29.284 16.110 19.391 1.00 90.38 225 GLU A CA 1
ATOM 1655 C C . GLU A 1 225 ? -28.282 15.368 18.489 1.00 90.38 225 GLU A C 1
ATOM 1657 O O . GLU A 1 225 ? -27.668 16.004 17.619 1.00 90.38 225 GLU A O 1
ATOM 1662 N N . PRO A 1 226 ? -28.076 14.052 18.685 1.00 90.00 226 PRO A N 1
ATOM 1663 C CA . PRO A 1 226 ? -27.286 13.236 17.775 1.00 90.00 226 PRO A CA 1
ATOM 1664 C C . PRO A 1 226 ? -27.798 13.358 16.339 1.00 90.00 226 PRO A C 1
ATOM 1666 O O . PRO A 1 226 ? -28.974 13.140 16.059 1.00 90.00 226 PRO A O 1
ATOM 1669 N N . GLU A 1 227 ? -26.899 13.697 15.423 1.00 90.50 227 GLU A N 1
ATOM 1670 C CA . GLU A 1 227 ? -27.204 13.928 14.014 1.00 90.50 227 GLU A CA 1
ATOM 1671 C C . GLU A 1 227 ? -26.129 13.262 13.158 1.00 90.50 227 GLU A C 1
ATOM 1673 O O . GLU A 1 227 ? -24.947 13.298 13.493 1.00 90.50 227 GLU A O 1
ATOM 1678 N N . THR A 1 228 ? -26.533 12.657 12.046 1.00 88.50 228 THR A N 1
ATOM 1679 C CA . THR A 1 228 ? -25.633 11.957 11.117 1.00 88.50 228 THR A CA 1
ATOM 1680 C C . THR A 1 228 ? -25.420 12.738 9.823 1.00 88.50 228 THR A C 1
ATOM 1682 O O . THR A 1 228 ? -24.371 12.599 9.191 1.00 88.50 228 THR A O 1
ATOM 1685 N N . ASP A 1 229 ? -26.361 13.612 9.451 1.00 91.69 229 ASP A N 1
ATOM 1686 C CA . ASP A 1 229 ? -26.228 14.470 8.281 1.00 91.69 229 ASP A CA 1
ATOM 1687 C C . ASP A 1 229 ? -25.345 15.691 8.580 1.00 91.69 229 ASP A C 1
ATOM 1689 O O . ASP A 1 229 ? -25.659 16.566 9.393 1.00 91.69 229 ASP A O 1
ATOM 1693 N N . LEU A 1 230 ? -24.224 15.797 7.862 1.00 91.81 230 LEU A N 1
ATOM 1694 C CA . LEU A 1 230 ? -23.255 16.875 8.061 1.00 91.81 230 LEU A CA 1
ATOM 1695 C C . LEU A 1 230 ? -23.858 18.264 7.787 1.00 91.81 230 LEU A C 1
ATOM 1697 O O . LEU A 1 230 ? -23.429 19.261 8.374 1.00 91.81 230 LEU A O 1
ATOM 1701 N N . LYS A 1 231 ? -24.827 18.390 6.875 1.00 92.69 231 LYS A N 1
ATOM 1702 C CA . LYS A 1 231 ? -25.453 19.685 6.572 1.00 92.69 231 LYS A CA 1
ATOM 1703 C C . LYS A 1 231 ? -26.385 20.121 7.707 1.00 92.69 231 LYS A C 1
ATOM 1705 O O . LYS A 1 231 ? -26.291 21.275 8.136 1.00 92.69 231 LYS A O 1
ATOM 1710 N N . ALA A 1 232 ? -27.216 19.221 8.218 1.00 93.94 232 ALA A N 1
ATOM 1711 C CA . ALA A 1 232 ? -28.080 19.442 9.370 1.00 93.94 232 ALA A CA 1
ATOM 1712 C C . ALA A 1 232 ? -27.257 19.778 10.619 1.00 93.94 232 ALA A C 1
ATOM 1714 O O . ALA A 1 232 ? -27.509 20.803 11.260 1.00 93.94 232 ALA A O 1
ATOM 1715 N N . LEU A 1 233 ? -26.189 19.019 10.880 1.00 94.81 233 LEU A N 1
ATOM 1716 C CA . LEU A 1 233 ? -25.290 19.246 12.010 1.00 94.81 233 LEU A CA 1
ATOM 1717 C C . LEU A 1 233 ? -24.630 20.631 11.958 1.00 94.81 233 LEU A C 1
ATOM 1719 O O . LEU A 1 233 ? -24.634 21.370 12.944 1.00 94.81 233 LEU A O 1
ATOM 1723 N N . ARG A 1 234 ? -24.127 21.046 10.787 1.00 95.88 234 ARG A N 1
ATOM 1724 C CA . ARG A 1 234 ? -23.579 22.402 10.597 1.00 95.88 234 ARG A CA 1
ATOM 1725 C C . ARG A 1 234 ? -24.624 23.485 10.846 1.00 95.88 234 ARG A C 1
ATOM 1727 O O . ARG A 1 234 ? -24.301 24.502 11.455 1.00 95.88 234 ARG A O 1
ATOM 1734 N N . SER A 1 235 ? -25.868 23.273 10.410 1.00 94.62 235 SER A N 1
ATOM 1735 C CA . SER A 1 235 ? -26.965 24.213 10.664 1.00 94.62 235 SER A CA 1
ATOM 1736 C C . SER A 1 235 ? -27.271 24.338 12.159 1.00 94.62 235 SER A C 1
ATOM 1738 O O . SER A 1 235 ? -27.400 25.453 12.667 1.00 94.62 235 SER A O 1
ATOM 1740 N N . ALA A 1 236 ? -27.335 23.215 12.879 1.00 94.31 236 ALA A N 1
ATOM 1741 C CA . ALA A 1 236 ? -27.583 23.190 14.317 1.00 94.31 236 ALA A CA 1
ATOM 1742 C C . ALA A 1 236 ? -26.465 23.889 15.110 1.00 94.31 236 ALA A C 1
ATOM 1744 O O . ALA A 1 236 ? -26.752 24.716 15.982 1.00 94.31 236 ALA A O 1
ATOM 1745 N N . LEU A 1 237 ? -25.202 23.629 14.758 1.00 94.94 237 LEU A N 1
ATOM 1746 C CA . LEU A 1 237 ? -24.037 24.285 15.355 1.00 94.94 237 LEU A CA 1
ATOM 1747 C C . LEU A 1 237 ? -24.023 25.792 15.070 1.00 94.94 237 LEU A C 1
ATOM 1749 O O . LEU A 1 237 ? -23.822 26.584 15.986 1.00 94.94 237 LEU A O 1
ATOM 1753 N N . ALA A 1 238 ? -24.305 26.210 13.832 1.00 94.38 238 ALA A N 1
ATOM 1754 C CA . ALA A 1 238 ? -24.355 27.626 13.469 1.00 94.38 238 ALA A CA 1
ATOM 1755 C C . ALA A 1 238 ? -25.432 28.392 14.256 1.00 94.38 238 ALA A C 1
ATOM 1757 O O . ALA A 1 238 ? -25.149 29.468 14.792 1.00 94.38 238 ALA A O 1
ATOM 1758 N N . LYS A 1 239 ? -26.635 27.813 14.396 1.00 94.69 239 LYS A N 1
ATOM 1759 C CA . LYS A 1 239 ? -27.737 28.374 15.204 1.00 94.69 239 LYS A CA 1
ATOM 1760 C C . LYS A 1 239 ? -27.379 28.539 16.684 1.00 94.69 239 LYS A C 1
ATOM 1762 O O . LYS A 1 239 ? -27.958 29.386 17.354 1.00 94.69 239 LYS A O 1
ATOM 1767 N N . ASN A 1 240 ? -26.428 27.751 17.183 1.00 92.88 240 ASN A N 1
ATOM 1768 C CA . ASN A 1 240 ? -26.001 27.736 18.582 1.00 92.88 240 ASN A CA 1
ATOM 1769 C C . ASN A 1 240 ? -24.567 28.269 18.786 1.00 92.88 240 ASN A C 1
ATOM 1771 O O . ASN A 1 240 ? -23.991 28.093 19.859 1.00 92.88 240 ASN A O 1
ATOM 1775 N N . SER A 1 241 ? -23.996 28.959 17.793 1.00 91.38 241 SER A N 1
ATOM 1776 C CA . SER A 1 241 ? -22.622 29.501 17.816 1.00 91.38 241 SER A CA 1
ATOM 1777 C C . SER A 1 241 ? -22.367 30.566 18.893 1.00 91.38 241 SER A C 1
ATOM 1779 O O . SER A 1 241 ? -21.219 30.900 19.189 1.00 91.38 241 SER A O 1
ATOM 1781 N N . THR A 1 242 ? -23.425 31.104 19.504 1.00 91.00 242 THR A N 1
ATOM 1782 C CA . THR A 1 242 ? -23.342 32.041 20.632 1.00 91.00 242 THR A CA 1
ATOM 1783 C C . THR A 1 242 ? -23.062 31.352 21.968 1.00 91.00 242 THR A C 1
ATOM 1785 O O . THR A 1 242 ? -22.706 32.035 22.930 1.00 91.00 242 THR A O 1
ATOM 1788 N N . ARG A 1 243 ? -23.195 30.020 22.051 1.00 91.25 243 ARG A N 1
ATOM 1789 C CA . ARG A 1 243 ? -22.904 29.263 23.274 1.00 91.25 243 ARG A CA 1
ATOM 1790 C C . ARG A 1 243 ? -21.405 29.317 23.619 1.00 91.25 243 ARG A C 1
ATOM 1792 O O . ARG A 1 243 ? -20.566 29.327 22.714 1.00 91.25 243 ARG A O 1
ATOM 1799 N N . PRO A 1 244 ? -21.038 29.320 24.915 1.00 88.69 244 PRO A N 1
ATOM 1800 C CA . PRO A 1 244 ? -19.638 29.276 25.331 1.00 88.69 244 PRO A CA 1
ATOM 1801 C C . PRO A 1 244 ? -18.894 28.073 24.735 1.00 88.69 244 PRO A C 1
ATOM 1803 O O . PRO A 1 244 ? -19.428 26.969 24.691 1.00 88.69 244 PRO A O 1
ATOM 1806 N N . GLY A 1 245 ? -17.661 28.293 24.268 1.00 85.25 245 GLY A N 1
ATOM 1807 C CA . GLY A 1 245 ? -16.801 27.240 23.712 1.00 85.25 245 GLY A CA 1
ATOM 1808 C C . GLY A 1 245 ? -17.158 26.764 22.298 1.00 85.25 245 GLY A C 1
ATOM 1809 O O . GLY A 1 245 ? -16.441 25.924 21.760 1.00 85.25 245 GLY A O 1
ATOM 1810 N N . MET A 1 246 ? -18.220 27.290 21.675 1.00 89.81 246 MET A N 1
ATOM 1811 C CA . MET A 1 246 ? -18.627 26.867 20.334 1.00 89.81 246 MET A CA 1
ATOM 1812 C C . MET A 1 246 ? -17.879 27.593 19.210 1.00 89.81 246 MET A C 1
ATOM 1814 O O . MET A 1 246 ? -17.554 28.779 19.339 1.00 89.81 246 MET A O 1
ATOM 1818 N N . PRO A 1 247 ? -17.620 26.899 18.084 1.00 91.12 247 PRO A N 1
ATOM 1819 C CA . PRO A 1 247 ? -17.017 27.513 16.911 1.00 91.12 247 PRO A CA 1
ATOM 1820 C C . PRO A 1 247 ? -17.938 28.589 16.331 1.00 91.12 247 PRO A C 1
ATOM 1822 O O . PRO A 1 247 ? -19.153 28.406 16.232 1.00 91.12 247 PRO A O 1
ATOM 1825 N N . LYS A 1 248 ? -17.346 29.714 15.920 1.00 92.69 248 LYS A N 1
ATOM 1826 C CA . LYS A 1 248 ? -18.100 30.871 15.410 1.00 92.69 248 LYS A CA 1
ATOM 1827 C C . LYS A 1 248 ? -17.996 31.006 13.901 1.00 92.69 248 LYS A C 1
ATOM 1829 O O . LYS A 1 248 ? -18.944 31.447 13.256 1.00 92.69 248 LYS A O 1
ATOM 1834 N N . LYS A 1 249 ? -16.845 30.655 13.324 1.00 95.06 249 LYS A N 1
ATOM 1835 C CA . LYS A 1 249 ? -16.620 30.794 11.881 1.00 95.06 249 LYS A CA 1
ATOM 1836 C C . LYS A 1 249 ? -17.116 29.551 11.135 1.00 95.06 249 LYS A C 1
ATOM 1838 O O . LYS A 1 249 ? -16.937 28.447 11.643 1.00 95.06 249 LYS A O 1
ATOM 1843 N N . PRO A 1 250 ? -17.636 29.679 9.899 1.00 93.94 250 PRO A N 1
ATOM 1844 C CA . PRO A 1 250 ? -18.116 28.535 9.115 1.00 93.94 250 PRO A CA 1
ATOM 1845 C C . PRO A 1 250 ? -17.106 27.386 8.982 1.00 93.94 250 PRO A C 1
ATOM 1847 O O . PRO A 1 250 ? -17.475 26.226 9.129 1.00 93.94 250 PRO A O 1
ATOM 1850 N N . VAL A 1 251 ? -15.823 27.701 8.776 1.00 94.69 251 VAL A N 1
ATOM 1851 C CA . VAL A 1 251 ? -14.746 26.697 8.672 1.00 94.69 251 VAL A CA 1
ATOM 1852 C C . VAL A 1 251 ? -14.515 25.967 10.000 1.00 94.69 251 VAL A C 1
ATOM 1854 O O . VAL A 1 251 ? -14.262 24.765 10.017 1.00 94.69 251 VAL A O 1
ATOM 1857 N N . GLU A 1 252 ? -14.618 26.675 11.125 1.00 95.38 252 GLU A N 1
ATOM 1858 C CA . GLU A 1 252 ? -14.494 26.083 12.461 1.00 95.38 252 GLU A CA 1
ATOM 1859 C C . GLU A 1 252 ? -15.712 25.205 12.782 1.00 95.38 252 GLU A C 1
ATOM 1861 O O . GLU A 1 252 ? -15.552 24.130 13.354 1.00 95.38 252 GLU A O 1
ATOM 1866 N N . ILE A 1 253 ? -16.911 25.635 12.370 1.00 95.25 253 ILE A N 1
ATOM 1867 C CA . ILE A 1 253 ? -18.160 24.879 12.520 1.00 95.25 253 ILE A CA 1
ATOM 1868 C C . ILE A 1 253 ? -18.099 23.581 11.715 1.00 95.25 253 ILE A C 1
ATOM 1870 O O . ILE A 1 253 ? -18.388 22.521 12.260 1.00 95.25 253 ILE A O 1
ATOM 1874 N N . ASP A 1 254 ? -17.694 23.640 10.443 1.00 95.00 254 ASP A N 1
ATOM 1875 C CA . ASP A 1 254 ? -17.545 22.453 9.591 1.00 95.00 254 ASP A CA 1
ATOM 1876 C C . ASP A 1 254 ? -16.523 21.471 10.182 1.00 95.00 254 ASP A C 1
ATOM 1878 O O . ASP A 1 254 ? -16.806 20.279 10.321 1.00 95.00 254 ASP A O 1
ATOM 1882 N N . ARG A 1 255 ? -15.373 21.982 10.642 1.00 94.50 255 ARG A N 1
ATOM 1883 C CA . ARG A 1 255 ? -14.348 21.176 11.316 1.00 94.50 255 ARG A CA 1
ATOM 1884 C C . ARG A 1 255 ? -14.887 20.503 12.577 1.00 94.50 255 ARG A C 1
ATOM 1886 O O . ARG A 1 255 ? -14.643 19.317 12.777 1.00 94.50 255 ARG A O 1
ATOM 1893 N N . PHE A 1 256 ? -15.598 21.242 13.426 1.00 94.56 256 PHE A N 1
ATOM 1894 C CA . PHE A 1 256 ? -16.156 20.704 14.665 1.00 94.56 256 PHE A CA 1
ATOM 1895 C C . PHE A 1 256 ? -17.258 19.674 14.392 1.00 94.56 256 PHE A C 1
ATOM 1897 O O . PHE A 1 256 ? -17.238 18.600 14.985 1.00 94.56 256 PHE A O 1
ATOM 1904 N N . ALA A 1 257 ? -18.142 19.934 13.424 1.00 94.75 257 ALA A N 1
ATOM 1905 C CA . ALA A 1 257 ? -19.160 18.985 12.976 1.00 94.75 257 ALA A CA 1
ATOM 1906 C C . ALA A 1 257 ? -18.537 17.647 12.547 1.00 94.75 257 ALA A C 1
ATOM 1908 O O . ALA A 1 257 ? -18.958 16.584 12.993 1.00 94.75 257 ALA A O 1
ATOM 1909 N N . ARG A 1 258 ? -17.475 17.690 11.733 1.00 94.00 258 ARG A N 1
ATOM 1910 C CA . ARG A 1 258 ? -16.754 16.482 11.302 1.00 94.00 258 ARG A CA 1
ATOM 1911 C C . ARG A 1 258 ? -16.074 15.754 12.460 1.00 94.00 258 ARG A C 1
ATOM 1913 O O . ARG A 1 258 ? -16.044 14.528 12.445 1.00 94.00 258 ARG A O 1
ATOM 1920 N N . LYS A 1 259 ? -15.541 16.480 13.452 1.00 94.12 259 LYS A N 1
ATOM 1921 C CA . LYS A 1 259 ? -14.973 15.873 14.669 1.00 94.12 259 LYS A CA 1
ATOM 1922 C C . LYS A 1 259 ? -16.032 15.126 15.480 1.00 94.12 259 LYS A C 1
ATOM 1924 O O . LYS A 1 259 ? -15.770 14.000 15.886 1.00 94.12 259 LYS A O 1
ATOM 1929 N N . LEU A 1 260 ? -17.219 15.711 15.656 1.00 95.06 260 LEU A N 1
ATOM 1930 C CA . LEU A 1 260 ? -18.338 15.065 16.349 1.00 95.06 260 LEU A CA 1
ATOM 1931 C C . LEU A 1 260 ? -18.785 13.784 15.636 1.00 95.06 260 LEU A C 1
ATOM 1933 O O . LEU A 1 260 ? -18.872 12.733 16.265 1.00 95.06 260 LEU A O 1
ATOM 1937 N N . LEU A 1 261 ? -18.986 13.844 14.315 1.00 94.44 261 LEU A N 1
ATOM 1938 C CA . LEU A 1 261 ? -19.347 12.661 13.523 1.00 94.44 261 LEU A CA 1
ATOM 1939 C C . LEU A 1 261 ? -18.272 11.570 13.597 1.00 94.44 261 LEU A C 1
ATOM 1941 O O . LEU A 1 261 ? -18.598 10.398 13.762 1.00 94.44 261 LEU A O 1
ATOM 1945 N N . ALA A 1 262 ? -16.992 11.944 13.517 1.00 94.12 262 ALA A N 1
ATOM 1946 C CA . ALA A 1 262 ? -15.888 10.996 13.632 1.00 94.12 262 ALA A CA 1
ATOM 1947 C C . ALA A 1 262 ? -15.836 10.326 15.015 1.00 94.12 262 ALA A C 1
ATOM 1949 O O . ALA A 1 262 ? -15.642 9.115 15.089 1.00 94.12 262 ALA A O 1
ATOM 1950 N N . GLY A 1 263 ? -16.025 11.092 16.095 1.00 95.50 263 GLY A N 1
ATOM 1951 C CA . GLY A 1 263 ? -16.078 10.560 17.458 1.00 95.50 263 GLY A CA 1
ATOM 1952 C C . GLY A 1 263 ? -17.260 9.611 17.669 1.00 95.50 263 GLY A C 1
ATOM 1953 O O . GLY A 1 263 ? -17.082 8.528 18.225 1.00 95.50 263 GLY A O 1
ATOM 1954 N N . ALA A 1 264 ? -18.439 9.971 17.154 1.00 94.50 264 ALA A N 1
ATOM 1955 C CA . ALA A 1 264 ? -19.628 9.123 17.199 1.00 94.50 264 ALA A CA 1
ATOM 1956 C C . ALA A 1 264 ? -19.442 7.811 16.414 1.00 94.50 264 ALA A C 1
ATOM 1958 O O . ALA A 1 264 ? -19.818 6.745 16.901 1.00 94.50 264 ALA A O 1
ATOM 1959 N N . GLU A 1 265 ? -18.815 7.865 15.234 1.00 94.94 265 GLU A N 1
ATOM 1960 C CA . GLU A 1 265 ? -18.486 6.680 14.431 1.00 94.94 265 GLU A CA 1
ATOM 1961 C C . GLU A 1 265 ? -17.522 5.743 15.181 1.00 94.94 265 GLU A C 1
ATOM 1963 O O . GLU A 1 265 ? -17.774 4.543 15.258 1.00 94.94 265 GLU A O 1
ATOM 1968 N N . ILE A 1 266 ? -16.474 6.285 15.815 1.00 97.19 266 ILE A N 1
ATOM 1969 C CA . ILE A 1 266 ? -15.535 5.506 16.642 1.00 97.19 266 ILE A CA 1
ATOM 1970 C C . ILE A 1 266 ? -16.260 4.834 17.809 1.00 97.19 266 ILE A C 1
ATOM 1972 O O . ILE A 1 266 ? -16.099 3.632 18.023 1.00 97.19 266 ILE A O 1
ATOM 1976 N N . ALA A 1 267 ? -17.083 5.585 18.543 1.00 96.31 267 ALA A N 1
ATOM 1977 C CA . ALA A 1 267 ? -17.850 5.046 19.660 1.00 96.31 267 ALA A CA 1
ATOM 1978 C C . ALA A 1 267 ? -18.814 3.935 19.207 1.00 96.31 267 ALA A C 1
ATOM 1980 O O . ALA A 1 267 ? -18.982 2.938 19.907 1.00 96.31 267 ALA A O 1
ATOM 1981 N N . SER A 1 268 ? -19.417 4.074 18.022 1.00 96.00 268 SER A N 1
ATOM 1982 C CA . SER A 1 268 ? -20.252 3.032 17.419 1.00 96.00 268 SER A CA 1
ATOM 1983 C C . SER A 1 268 ? -19.449 1.777 17.070 1.00 96.00 268 SER A C 1
ATOM 1985 O O . SER A 1 268 ? -19.925 0.669 17.318 1.00 96.00 268 SER A O 1
ATOM 1987 N N . THR A 1 269 ? -18.240 1.926 16.522 1.00 97.94 269 THR A N 1
ATOM 1988 C CA . THR A 1 269 ? -17.339 0.800 16.231 1.00 97.94 269 THR A CA 1
ATOM 1989 C C . THR A 1 269 ? -16.984 0.037 17.505 1.00 97.94 269 THR A C 1
ATOM 1991 O O . THR A 1 269 ? -17.137 -1.181 17.540 1.00 97.94 269 THR A O 1
ATOM 1994 N N . ILE A 1 270 ? -16.577 0.746 18.567 1.00 98.50 270 ILE A N 1
ATOM 1995 C CA . ILE A 1 270 ? -16.250 0.150 19.874 1.00 98.50 270 ILE A CA 1
ATOM 1996 C C . ILE A 1 270 ? -17.443 -0.653 20.397 1.00 98.50 270 ILE A C 1
ATOM 1998 O O . ILE A 1 270 ? -17.307 -1.850 20.631 1.00 98.50 270 ILE A O 1
ATOM 2002 N N . LYS A 1 271 ? -18.629 -0.035 20.467 1.00 98.25 271 LYS A N 1
ATOM 2003 C CA . LYS A 1 271 ? -19.856 -0.706 20.926 1.00 98.25 271 LYS A CA 1
ATOM 2004 C C . LYS A 1 271 ? -20.207 -1.936 20.091 1.00 98.25 271 LYS A C 1
ATOM 2006 O O . LYS A 1 271 ? -20.698 -2.917 20.633 1.00 98.25 271 LYS A O 1
ATOM 2011 N N . SER A 1 272 ? -19.975 -1.884 18.779 1.00 98.44 272 SER A N 1
ATOM 2012 C CA . SER A 1 272 ? -20.267 -3.006 17.879 1.00 98.44 272 SER A CA 1
ATOM 2013 C C . SER A 1 272 ? -19.333 -4.190 18.121 1.00 98.44 272 SER A C 1
ATOM 2015 O O . SER A 1 272 ? -19.788 -5.325 18.060 1.00 98.44 272 SER A O 1
ATOM 2017 N N . ILE A 1 273 ? -18.056 -3.937 18.429 1.00 98.62 273 ILE A N 1
ATOM 2018 C CA . ILE A 1 273 ? -17.099 -4.979 18.833 1.00 98.62 273 ILE A CA 1
ATOM 2019 C C . ILE A 1 273 ? -17.455 -5.516 20.227 1.00 98.62 273 ILE A C 1
ATOM 2021 O O . ILE A 1 273 ? -17.511 -6.723 20.425 1.00 98.62 273 ILE A O 1
ATOM 2025 N N . GLU A 1 274 ? -17.760 -4.642 21.187 1.00 98.44 274 GLU A N 1
ATOM 2026 C CA . GLU A 1 274 ? -18.138 -5.050 22.549 1.00 98.44 274 GLU A CA 1
ATOM 2027 C C . GLU A 1 274 ? -19.424 -5.888 22.576 1.00 98.44 274 GLU A C 1
ATOM 2029 O O . GLU A 1 274 ? -19.546 -6.822 23.368 1.00 98.44 274 GLU A O 1
ATOM 2034 N N . ALA A 1 275 ? -20.366 -5.615 21.668 1.00 98.38 275 ALA A N 1
ATOM 2035 C CA . ALA A 1 275 ? -21.591 -6.396 21.517 1.00 98.38 275 ALA A CA 1
ATOM 2036 C C . ALA A 1 275 ? -21.344 -7.854 21.082 1.00 98.38 275 ALA A C 1
ATOM 2038 O O . ALA A 1 275 ? -22.218 -8.694 21.291 1.00 98.38 275 ALA A O 1
ATOM 2039 N N . THR A 1 276 ? -20.171 -8.180 20.523 1.00 97.00 276 THR A N 1
ATOM 2040 C CA . THR A 1 276 ? -19.783 -9.567 20.206 1.00 97.00 276 THR A CA 1
ATOM 2041 C C . THR A 1 276 ? -19.224 -10.315 21.423 1.00 97.00 276 THR A C 1
ATOM 2043 O O . THR A 1 276 ? -18.968 -11.516 21.348 1.00 97.00 276 THR A O 1
ATOM 2046 N N . GLY A 1 277 ? -19.025 -9.618 22.550 1.00 97.06 277 GLY A N 1
ATOM 2047 C CA . GLY A 1 277 ? -18.332 -10.118 23.739 1.00 97.06 277 GLY A CA 1
ATOM 2048 C C . GLY A 1 277 ? -16.814 -9.903 23.713 1.00 97.06 277 GLY A C 1
ATOM 2049 O O . GLY A 1 277 ? -16.134 -10.286 24.664 1.00 97.06 277 GLY A O 1
ATOM 2050 N N . ALA A 1 278 ? -16.274 -9.299 22.650 1.00 97.38 278 ALA A N 1
ATOM 2051 C CA . ALA A 1 278 ? -14.868 -8.926 22.555 1.00 97.38 278 ALA A CA 1
ATOM 2052 C C . ALA A 1 278 ? -14.553 -7.644 23.349 1.00 97.38 278 ALA A C 1
ATOM 2054 O O . ALA A 1 278 ? -15.415 -6.805 23.596 1.00 97.38 278 ALA A O 1
ATOM 2055 N N . TYR A 1 279 ? -13.289 -7.462 23.721 1.00 97.69 279 TYR A N 1
ATOM 2056 C CA . TYR A 1 279 ? -12.792 -6.206 24.280 1.00 97.69 279 TYR A CA 1
ATOM 2057 C C . TYR A 1 279 ? -12.386 -5.252 23.153 1.00 97.69 279 TYR A C 1
ATOM 2059 O O . TYR A 1 279 ? -11.688 -5.662 22.226 1.00 97.69 279 TYR A O 1
ATOM 2067 N N . ALA A 1 280 ? -12.747 -3.972 23.247 1.00 97.94 280 ALA A N 1
ATOM 2068 C CA . ALA A 1 280 ? -12.329 -2.951 22.292 1.00 97.94 280 ALA A CA 1
ATOM 2069 C C . ALA A 1 280 ? -11.706 -1.743 22.991 1.00 97.94 280 ALA A C 1
ATOM 2071 O O . ALA A 1 280 ? -12.230 -1.218 23.970 1.00 97.94 280 ALA A O 1
ATOM 2072 N N . ARG A 1 281 ? -10.598 -1.249 22.439 1.00 96.75 281 ARG A N 1
ATOM 2073 C CA . ARG A 1 281 ? -9.962 -0.009 22.874 1.00 96.75 281 ARG A CA 1
ATOM 2074 C C . ARG A 1 281 ? -9.532 0.815 21.680 1.00 96.75 281 ARG A C 1
ATOM 2076 O O . ARG A 1 281 ? -8.671 0.400 20.909 1.00 96.75 281 ARG A O 1
ATOM 2083 N N . TYR A 1 282 ? -10.084 2.016 21.568 1.00 97.56 282 TYR A N 1
ATOM 2084 C CA . TYR A 1 282 ? -9.577 3.010 20.635 1.00 97.56 282 TYR A CA 1
ATOM 2085 C C . TYR A 1 282 ? -8.443 3.813 21.263 1.00 97.56 282 TYR A C 1
ATOM 2087 O O . TYR A 1 282 ? -8.526 4.239 22.416 1.00 97.56 282 TYR A O 1
ATOM 2095 N N . VAL A 1 283 ? -7.390 4.036 20.487 1.00 95.88 283 VAL A N 1
ATOM 2096 C CA . VAL A 1 283 ? -6.263 4.877 20.865 1.00 95.88 283 VAL A CA 1
ATOM 2097 C C . VAL A 1 283 ? -6.022 5.887 19.764 1.00 95.88 283 VAL A C 1
ATOM 2099 O O . VAL A 1 283 ? -5.722 5.545 18.617 1.00 95.88 283 VAL A O 1
ATOM 2102 N N . GLN A 1 284 ? -6.133 7.154 20.145 1.00 95.00 284 GLN A N 1
ATOM 2103 C CA . GLN A 1 284 ? -5.739 8.239 19.277 1.00 95.00 284 GLN A CA 1
ATOM 2104 C C . GLN A 1 284 ? -4.210 8.281 19.190 1.00 95.00 284 GLN A C 1
ATOM 2106 O O . GLN A 1 284 ? -3.536 8.595 20.168 1.00 95.00 284 GLN A O 1
ATOM 2111 N N . ALA A 1 285 ? -3.665 7.967 18.020 1.00 92.19 285 ALA A N 1
ATOM 2112 C CA . ALA A 1 285 ? -2.234 7.961 17.765 1.00 92.19 285 ALA A CA 1
ATOM 2113 C C . ALA A 1 285 ? -1.939 8.346 16.311 1.00 92.19 285 ALA A C 1
ATOM 2115 O O . ALA A 1 285 ? -2.654 7.948 15.385 1.00 92.19 285 ALA A O 1
ATOM 2116 N N . ASP A 1 286 ? -0.854 9.092 16.111 1.00 90.50 286 ASP A N 1
ATOM 2117 C CA . ASP A 1 286 ? -0.232 9.215 14.797 1.00 90.50 286 ASP A CA 1
ATOM 2118 C C . ASP A 1 286 ? 0.795 8.094 14.628 1.00 90.50 286 ASP A C 1
ATOM 2120 O O . ASP A 1 286 ? 1.803 8.038 15.331 1.00 90.50 286 ASP A O 1
ATOM 2124 N N . ILE A 1 287 ? 0.530 7.190 13.689 1.00 92.88 287 ILE A N 1
ATOM 2125 C CA . ILE A 1 287 ? 1.411 6.055 13.399 1.00 92.88 287 ILE A CA 1
ATOM 2126 C C . ILE A 1 287 ? 2.709 6.476 12.690 1.00 92.88 287 ILE A C 1
ATOM 2128 O O . ILE A 1 287 ? 3.606 5.650 12.555 1.00 92.88 287 ILE A O 1
ATOM 2132 N N . GLY A 1 288 ? 2.823 7.739 12.260 1.00 89.44 288 GLY A N 1
ATOM 2133 C CA . GLY A 1 288 ? 4.071 8.332 11.774 1.00 89.44 288 GLY A CA 1
ATOM 2134 C C . GLY A 1 288 ? 5.052 8.729 12.888 1.00 89.44 288 GLY A C 1
ATOM 2135 O O . GLY A 1 288 ? 6.243 8.877 12.622 1.00 89.44 288 GLY A O 1
ATOM 2136 N N . ASP A 1 289 ? 4.597 8.864 14.140 1.00 90.31 289 ASP A N 1
ATOM 2137 C CA . ASP A 1 289 ? 5.465 9.171 15.283 1.00 90.31 289 ASP A CA 1
ATOM 2138 C C . ASP A 1 289 ? 5.968 7.880 15.942 1.00 90.31 289 ASP A C 1
ATOM 2140 O O . ASP A 1 289 ? 5.319 7.283 16.807 1.00 90.31 289 ASP A O 1
ATOM 2144 N N . ARG A 1 290 ? 7.172 7.454 15.546 1.00 90.94 290 ARG A N 1
ATOM 2145 C CA . ARG A 1 290 ? 7.805 6.222 16.041 1.00 90.94 290 ARG A CA 1
ATOM 2146 C C . ARG A 1 290 ? 7.982 6.200 17.560 1.00 90.94 290 ARG A C 1
ATOM 2148 O O . ARG A 1 290 ? 7.789 5.151 18.174 1.00 90.94 290 ARG A O 1
ATOM 2155 N N . ALA A 1 291 ? 8.378 7.315 18.171 1.00 91.38 291 ALA A N 1
ATOM 2156 C CA . ALA A 1 291 ? 8.673 7.350 19.602 1.00 91.38 291 ALA A CA 1
ATOM 2157 C C . ALA A 1 291 ? 7.381 7.271 20.425 1.00 91.38 291 ALA A C 1
ATOM 2159 O O . ALA A 1 291 ? 7.280 6.453 21.348 1.00 91.38 291 ALA A O 1
ATOM 2160 N N . SER A 1 292 ? 6.382 8.069 20.043 1.00 91.50 292 SER A N 1
ATOM 2161 C CA . SER A 1 292 ? 5.063 8.061 20.674 1.00 91.50 292 SER A CA 1
ATOM 2162 C C . SER A 1 292 ? 4.361 6.713 20.497 1.00 91.50 292 SER A C 1
ATOM 2164 O O . SER A 1 292 ? 3.872 6.134 21.475 1.00 91.50 292 SER A O 1
ATOM 2166 N N . LEU A 1 293 ? 4.389 6.145 19.284 1.00 93.69 293 LEU A N 1
ATOM 2167 C CA . LEU A 1 293 ? 3.750 4.861 19.010 1.00 93.69 293 LEU A CA 1
ATOM 2168 C C . LEU A 1 293 ? 4.407 3.721 19.792 1.00 93.69 293 LEU A C 1
ATOM 2170 O O . LEU A 1 293 ? 3.701 2.905 20.379 1.00 93.69 293 LEU A O 1
ATOM 2174 N N . ARG A 1 294 ? 5.743 3.690 19.885 1.00 93.62 294 ARG A N 1
ATOM 2175 C CA . ARG A 1 294 ? 6.458 2.677 20.675 1.00 93.62 294 ARG A CA 1
ATOM 2176 C C . ARG A 1 294 ? 6.061 2.714 22.152 1.00 93.62 294 ARG A C 1
ATOM 2178 O O . ARG A 1 294 ? 5.806 1.664 22.737 1.00 93.62 294 ARG A O 1
ATOM 2185 N N . SER A 1 295 ? 6.000 3.905 22.749 1.00 93.12 295 SER A N 1
ATOM 2186 C CA . SER A 1 295 ? 5.581 4.082 24.149 1.00 93.12 295 SER A CA 1
ATOM 2187 C C . SER A 1 295 ? 4.129 3.634 24.368 1.00 93.12 295 SER A C 1
ATOM 2189 O O . SER A 1 295 ? 3.817 2.885 25.301 1.00 93.12 295 SER A O 1
ATOM 2191 N N . THR A 1 296 ? 3.253 4.029 23.444 1.00 93.38 296 THR A N 1
ATOM 2192 C CA . THR A 1 296 ? 1.828 3.692 23.450 1.00 93.38 296 THR A CA 1
ATOM 2193 C C . THR A 1 296 ? 1.613 2.182 23.352 1.00 93.38 296 THR A C 1
ATOM 2195 O O . THR A 1 296 ? 0.952 1.596 24.207 1.00 93.38 296 THR A O 1
ATOM 2198 N N . LEU A 1 297 ? 2.228 1.521 22.367 1.00 93.50 297 LEU A N 1
ATOM 2199 C CA . LEU A 1 297 ? 2.111 0.074 22.181 1.00 93.50 297 LEU A CA 1
ATOM 2200 C C . LEU A 1 297 ? 2.718 -0.709 23.348 1.00 93.50 297 LEU A C 1
ATOM 2202 O O . LEU A 1 297 ? 2.127 -1.691 23.781 1.00 93.50 297 LEU A O 1
ATOM 2206 N N . ALA A 1 298 ? 3.839 -0.258 23.920 1.00 92.19 298 ALA A N 1
ATOM 2207 C CA . ALA A 1 298 ? 4.419 -0.898 25.102 1.00 92.19 298 ALA A CA 1
ATOM 2208 C C . ALA A 1 298 ? 3.476 -0.856 26.317 1.00 92.19 298 ALA A C 1
ATOM 2210 O O . ALA A 1 298 ? 3.451 -1.796 27.110 1.00 92.19 298 ALA A O 1
ATOM 2211 N N . THR A 1 299 ? 2.700 0.220 26.464 1.00 93.81 299 THR A N 1
ATOM 2212 C CA . THR A 1 299 ? 1.678 0.337 27.515 1.00 93.81 299 THR A CA 1
ATOM 2213 C C . THR A 1 299 ? 0.506 -0.597 27.235 1.00 93.81 299 THR A C 1
ATOM 2215 O O . THR A 1 299 ? 0.135 -1.395 28.090 1.00 93.81 299 THR A O 1
ATOM 2218 N N . LEU A 1 300 ? -0.014 -0.582 26.007 1.00 93.19 300 LEU A N 1
ATOM 2219 C CA . LEU A 1 300 ? -1.151 -1.415 25.613 1.00 93.19 300 LEU A CA 1
ATOM 2220 C C . LEU A 1 300 ? -0.845 -2.911 25.685 1.00 93.19 300 LEU A C 1
ATOM 2222 O O . LEU A 1 300 ? -1.688 -3.677 26.133 1.00 93.19 300 LEU A O 1
ATOM 2226 N N . VAL A 1 301 ? 0.367 -3.332 25.316 1.00 91.38 301 VAL A N 1
ATOM 2227 C CA . VAL A 1 301 ? 0.786 -4.737 25.424 1.00 91.38 301 VAL A CA 1
ATOM 2228 C C . VAL A 1 301 ? 0.827 -5.204 26.882 1.00 91.38 301 VAL A C 1
ATOM 2230 O O . VAL A 1 301 ? 0.496 -6.353 27.160 1.00 91.38 301 VAL A O 1
ATOM 2233 N N . LYS A 1 302 ? 1.180 -4.324 27.830 1.00 92.12 302 LYS A N 1
ATOM 2234 C CA . LYS A 1 302 ? 1.119 -4.640 29.268 1.00 92.12 302 LYS A CA 1
ATOM 2235 C C . LYS A 1 302 ? -0.316 -4.739 29.786 1.00 92.12 302 LYS A C 1
ATOM 2237 O O . LYS A 1 302 ? -0.568 -5.531 30.685 1.00 92.12 302 LYS A O 1
ATOM 2242 N N . GLU A 1 303 ? -1.223 -3.923 29.254 1.00 93.00 303 GLU A N 1
ATOM 2243 C CA . GLU A 1 303 ? -2.622 -3.862 29.695 1.00 93.00 303 GLU A CA 1
ATOM 2244 C C . GLU A 1 303 ? -3.495 -4.966 29.081 1.00 93.00 303 GLU A C 1
ATOM 2246 O O . GLU A 1 303 ? -4.330 -5.541 29.771 1.00 93.00 303 GLU A O 1
ATOM 2251 N N . VAL A 1 304 ? -3.313 -5.252 27.789 1.00 94.38 304 VAL A N 1
ATOM 2252 C CA . VAL A 1 304 ? -4.209 -6.103 26.985 1.00 94.38 304 VAL A CA 1
ATOM 2253 C C . VAL A 1 304 ? -3.579 -7.461 26.656 1.00 94.38 304 VAL A C 1
ATOM 2255 O O . VAL A 1 304 ? -4.296 -8.448 26.512 1.00 94.38 304 VAL A O 1
ATOM 2258 N N . GLY A 1 305 ? -2.250 -7.526 26.549 1.00 93.44 305 GLY A N 1
ATOM 2259 C CA . GLY A 1 305 ? -1.502 -8.719 26.149 1.00 93.44 305 GLY A CA 1
ATOM 2260 C C . GLY A 1 305 ? -0.681 -8.525 24.870 1.00 93.44 305 GLY A C 1
ATOM 2261 O O . GLY A 1 305 ? -0.755 -7.495 24.198 1.00 93.44 305 GLY A O 1
ATOM 2262 N N . ALA A 1 306 ? 0.136 -9.527 24.536 1.00 95.00 306 ALA A N 1
ATOM 2263 C CA . ALA A 1 306 ? 0.958 -9.509 23.328 1.00 95.00 306 ALA A CA 1
ATOM 2264 C C . ALA A 1 306 ? 0.084 -9.501 22.067 1.00 95.00 306 ALA A C 1
ATOM 2266 O O . ALA A 1 306 ? -0.843 -10.298 21.956 1.00 95.00 306 ALA A O 1
ATOM 2267 N N . VAL A 1 307 ? 0.402 -8.626 21.109 1.00 97.38 307 VAL A N 1
ATOM 2268 C CA . VAL A 1 307 ? -0.304 -8.556 19.821 1.00 97.38 307 VAL A CA 1
ATOM 2269 C C . VAL A 1 307 ? -0.044 -9.836 19.031 1.00 97.38 307 VAL A C 1
ATOM 2271 O O . VAL A 1 307 ? 1.110 -10.182 18.768 1.00 97.38 307 VAL A O 1
ATOM 2274 N N . THR A 1 308 ? -1.116 -10.518 18.635 1.00 97.44 308 THR A N 1
ATOM 2275 C CA . THR A 1 308 ? -1.056 -11.756 17.845 1.00 97.44 308 THR A CA 1
ATOM 2276 C C . THR A 1 308 ? -1.621 -11.602 16.438 1.00 97.44 308 THR A C 1
ATOM 2278 O O . THR A 1 308 ? -1.367 -12.459 15.590 1.00 97.44 308 THR A O 1
ATOM 2281 N N . GLY A 1 309 ? -2.333 -10.508 16.161 1.00 98.06 309 GLY A N 1
ATOM 2282 C CA . GLY A 1 309 ? -2.839 -10.173 14.836 1.00 98.06 309 GLY A CA 1
ATOM 2283 C C . GLY A 1 309 ? -2.649 -8.694 14.508 1.00 98.06 309 GLY A C 1
ATOM 2284 O O . GLY A 1 309 ? -2.910 -7.827 15.341 1.00 98.06 309 GLY A O 1
ATOM 2285 N N . LEU A 1 310 ? -2.208 -8.393 13.290 1.00 98.69 310 LEU A N 1
ATOM 2286 C CA . LEU A 1 310 ? -2.055 -7.031 12.779 1.00 98.69 310 LEU A CA 1
ATOM 2287 C C . LEU A 1 310 ? -2.966 -6.822 11.570 1.00 98.69 310 LEU A C 1
ATOM 2289 O O . LEU A 1 310 ? -2.903 -7.578 10.608 1.00 98.69 310 LEU A O 1
ATOM 2293 N N . VAL A 1 311 ? -3.754 -5.752 11.581 1.00 98.81 311 VAL A N 1
ATOM 2294 C CA . VAL A 1 311 ? -4.474 -5.263 10.403 1.00 98.81 311 VAL A CA 1
ATOM 2295 C C . VAL A 1 311 ? -4.026 -3.835 10.123 1.00 98.81 311 VAL A C 1
ATOM 2297 O O . VAL A 1 311 ? -4.190 -2.943 10.953 1.00 98.81 311 VAL A O 1
ATOM 2300 N N . HIS A 1 312 ? -3.456 -3.600 8.946 1.00 98.81 312 HIS A N 1
ATOM 2301 C CA . HIS A 1 312 ? -3.001 -2.280 8.531 1.00 98.81 312 HIS A CA 1
ATOM 2302 C C . HIS A 1 312 ? -3.946 -1.683 7.493 1.00 98.81 312 HIS A C 1
ATOM 2304 O O . HIS A 1 312 ? -3.823 -1.949 6.296 1.00 98.81 312 HIS A O 1
ATOM 2310 N N . GLY A 1 313 ? -4.907 -0.896 7.980 1.00 97.62 313 GLY A N 1
ATOM 2311 C CA . GLY A 1 313 ? -5.933 -0.217 7.187 1.00 97.62 313 GLY A CA 1
ATOM 2312 C C . GLY A 1 313 ? -5.771 1.299 7.104 1.00 97.62 313 GLY A C 1
ATOM 2313 O O . GLY A 1 313 ? -6.617 1.971 6.516 1.00 97.62 313 GLY A O 1
ATOM 2314 N N . ALA A 1 314 ? -4.722 1.867 7.707 1.00 95.25 314 ALA A N 1
ATOM 2315 C CA . ALA A 1 314 ? -4.480 3.302 7.673 1.00 95.25 314 ALA A CA 1
ATOM 2316 C C . ALA A 1 314 ? -4.081 3.776 6.266 1.00 95.25 314 ALA A C 1
ATOM 2318 O O . ALA A 1 314 ? -3.176 3.239 5.628 1.00 95.25 314 ALA A O 1
ATOM 2319 N N . GLY A 1 315 ? -4.730 4.838 5.794 1.00 93.62 315 GLY A N 1
ATOM 2320 C CA . GLY A 1 315 ? -4.435 5.444 4.503 1.00 93.62 315 GLY A CA 1
ATOM 2321 C C . GLY A 1 315 ? -5.151 6.773 4.321 1.00 93.62 315 GLY A C 1
ATOM 2322 O O . GLY A 1 315 ? -6.129 7.063 5.011 1.00 93.62 315 GLY A O 1
ATOM 2323 N N . VAL A 1 316 ? -4.652 7.573 3.386 1.00 93.19 316 VAL A N 1
ATOM 2324 C CA . VAL A 1 316 ? -5.297 8.784 2.871 1.00 93.19 316 VAL A CA 1
ATOM 2325 C C . VAL A 1 316 ? -5.049 8.865 1.367 1.00 93.19 316 VAL A C 1
ATOM 2327 O O . VAL A 1 316 ? -4.147 8.197 0.857 1.00 93.19 316 VAL A O 1
ATOM 2330 N N . LEU A 1 317 ? -5.848 9.678 0.684 1.00 92.50 317 LEU A N 1
ATOM 2331 C CA . LEU A 1 317 ? -5.682 10.005 -0.728 1.00 92.50 317 LEU A CA 1
ATOM 2332 C C . LEU A 1 317 ? -5.048 11.392 -0.874 1.00 92.50 317 LEU A C 1
ATOM 2334 O O . LEU A 1 317 ? -5.200 12.245 0.002 1.00 92.50 317 LEU A O 1
ATOM 2338 N N . SER A 1 318 ? -4.352 11.595 -1.986 1.00 94.12 318 SER A N 1
ATOM 2339 C CA . SER A 1 318 ? -3.840 12.888 -2.444 1.00 94.12 318 SER A CA 1
ATOM 2340 C C . SER A 1 318 ? -3.771 12.819 -3.963 1.00 94.12 318 SER A C 1
ATOM 2342 O O . SER A 1 318 ? -2.689 12.707 -4.540 1.00 94.12 318 SER A O 1
ATOM 2344 N N . ASP A 1 319 ? -4.950 12.753 -4.573 1.00 94.94 319 ASP A N 1
ATOM 2345 C CA . ASP A 1 319 ? -5.108 12.473 -5.995 1.00 94.94 319 ASP A CA 1
ATOM 2346 C C . ASP A 1 319 ? -4.713 13.694 -6.834 1.00 94.94 319 ASP A C 1
ATOM 2348 O O . ASP A 1 319 ? -4.943 14.844 -6.453 1.00 94.94 319 ASP A O 1
ATOM 2352 N N . GLY A 1 320 ? -4.120 13.429 -7.989 1.00 94.94 320 GLY A N 1
ATOM 2353 C CA . GLY A 1 320 ? -3.650 14.420 -8.941 1.00 94.94 320 GLY A CA 1
ATOM 2354 C C . GLY A 1 320 ? -3.025 13.731 -10.145 1.00 94.94 320 GLY A C 1
ATOM 2355 O O . GLY A 1 320 ? -2.439 12.656 -10.015 1.00 94.94 320 GLY A O 1
ATOM 2356 N N . LEU A 1 321 ? -3.155 14.346 -11.322 1.00 97.81 321 LEU A N 1
ATOM 2357 C CA . LEU A 1 321 ? -2.498 13.853 -12.534 1.00 97.81 321 LEU A CA 1
ATOM 2358 C C . LEU A 1 321 ? -0.986 13.800 -12.325 1.00 97.81 321 LEU A C 1
ATOM 2360 O O . LEU A 1 321 ? -0.435 14.634 -11.596 1.00 97.81 321 LEU A O 1
ATOM 2364 N N . VAL A 1 322 ? -0.303 12.889 -13.013 1.00 97.00 322 VAL A N 1
ATOM 2365 C CA . VAL A 1 322 ? 1.151 12.701 -12.910 1.00 97.00 322 VAL A CA 1
ATOM 2366 C C . VAL A 1 322 ? 1.933 13.995 -13.134 1.00 97.00 322 VAL A C 1
ATOM 2368 O O . VAL A 1 322 ? 2.935 14.220 -12.467 1.00 97.00 322 VAL A O 1
ATOM 2371 N N . SER A 1 323 ? 1.437 14.898 -13.984 1.00 96.44 323 SER A N 1
ATOM 2372 C CA . SER A 1 323 ? 2.044 16.210 -14.244 1.00 96.44 323 SER A CA 1
ATOM 2373 C C . SER A 1 323 ? 1.899 17.224 -13.099 1.00 96.44 323 SER A C 1
ATOM 2375 O O . SER A 1 323 ? 2.500 18.294 -13.148 1.00 96.44 323 SER A O 1
ATOM 2377 N N . THR A 1 324 ? 1.054 16.936 -12.109 1.00 96.81 324 THR A N 1
ATOM 2378 C CA . THR A 1 324 ? 0.713 17.834 -10.991 1.00 96.81 324 THR A CA 1
ATOM 2379 C C . THR A 1 324 ? 1.105 17.283 -9.624 1.00 96.81 324 THR A C 1
ATOM 2381 O O . THR A 1 324 ? 1.112 18.039 -8.655 1.00 96.81 324 THR A O 1
ATOM 2384 N N . LEU A 1 325 ? 1.433 15.990 -9.534 1.00 97.94 325 LEU A N 1
ATOM 2385 C CA . LEU A 1 325 ? 1.865 15.367 -8.288 1.00 97.94 325 LEU A CA 1
ATOM 2386 C C . LEU A 1 325 ? 3.240 15.898 -7.874 1.00 97.94 325 LEU A C 1
ATOM 2388 O O . LEU A 1 325 ? 4.239 15.693 -8.560 1.00 97.94 325 LEU A O 1
ATOM 2392 N N . ASP A 1 326 ? 3.283 16.534 -6.709 1.00 98.00 326 ASP A N 1
ATOM 2393 C CA . ASP A 1 326 ? 4.503 17.004 -6.063 1.00 98.00 326 ASP A CA 1
ATOM 2394 C C . ASP A 1 326 ? 4.959 16.057 -4.941 1.00 98.00 326 ASP A C 1
ATOM 2396 O O . ASP A 1 326 ? 4.278 15.092 -4.578 1.00 98.00 326 ASP A O 1
ATOM 2400 N N . LEU A 1 327 ? 6.125 16.337 -4.352 1.00 98.25 327 LEU A N 1
ATOM 2401 C CA . LEU A 1 327 ? 6.659 15.549 -3.237 1.00 98.25 327 LEU A CA 1
ATOM 2402 C C . LEU A 1 327 ? 5.673 15.462 -2.061 1.00 98.25 327 LEU A C 1
ATOM 2404 O O . LEU A 1 327 ? 5.502 14.387 -1.486 1.00 98.25 327 LEU A O 1
ATOM 2408 N N . GLN A 1 328 ? 4.985 16.559 -1.734 1.00 98.25 328 GLN A N 1
ATOM 2409 C CA . GLN A 1 328 ? 4.027 16.601 -0.629 1.00 98.25 328 GLN A CA 1
ATOM 2410 C C . GLN A 1 328 ? 2.849 15.639 -0.860 1.00 98.25 328 GLN A C 1
ATOM 2412 O O . GLN A 1 328 ? 2.364 15.004 0.085 1.00 98.25 328 GLN A O 1
ATOM 2417 N N . SER A 1 329 ? 2.416 15.478 -2.111 1.00 97.88 329 SER A N 1
ATOM 2418 C CA . SER A 1 329 ? 1.385 14.516 -2.506 1.00 97.88 329 SER A CA 1
ATOM 2419 C C . SER A 1 329 ? 1.836 13.070 -2.279 1.00 97.88 329 SER A C 1
ATOM 2421 O O . SER A 1 329 ? 1.044 12.234 -1.836 1.00 97.88 329 SER A O 1
ATOM 2423 N N . PHE A 1 330 ? 3.112 12.756 -2.526 1.00 98.38 330 PHE A N 1
ATOM 2424 C CA . PHE A 1 330 ? 3.689 11.450 -2.187 1.00 98.38 330 PHE A CA 1
ATOM 2425 C C . PHE A 1 330 ? 3.819 11.266 -0.673 1.00 98.38 330 PHE A C 1
ATOM 2427 O O . PHE A 1 330 ? 3.360 10.255 -0.145 1.00 98.38 330 PHE A O 1
ATOM 2434 N N . GLU A 1 331 ? 4.383 12.238 0.046 1.00 97.81 331 GLU A N 1
ATOM 2435 C CA . GLU A 1 331 ? 4.560 12.179 1.504 1.00 97.81 331 GLU A CA 1
ATOM 2436 C C . GLU A 1 331 ? 3.232 11.958 2.233 1.00 97.81 331 GLU A C 1
ATOM 2438 O O . GLU A 1 331 ? 3.142 11.106 3.118 1.00 97.81 331 GLU A O 1
ATOM 2443 N N . THR A 1 332 ? 2.179 12.660 1.807 1.00 97.25 332 THR A N 1
ATOM 2444 C CA . THR A 1 332 ? 0.832 12.550 2.380 1.00 97.25 332 THR A CA 1
ATOM 2445 C C . THR A 1 332 ? 0.295 11.121 2.300 1.00 97.25 332 THR A C 1
ATOM 2447 O O . THR A 1 332 ? -0.220 10.597 3.289 1.00 97.25 332 THR A O 1
ATOM 2450 N N . VAL A 1 333 ? 0.440 10.469 1.144 1.00 97.62 333 VAL A N 1
ATOM 2451 C CA . VAL A 1 333 ? -0.064 9.108 0.906 1.00 97.62 333 VAL A CA 1
ATOM 2452 C C . VAL A 1 333 ? 0.835 8.045 1.543 1.00 97.62 333 VAL A C 1
ATOM 2454 O O . VAL A 1 333 ? 0.340 7.082 2.140 1.00 97.62 333 VAL A O 1
ATOM 2457 N N . PHE A 1 334 ? 2.155 8.219 1.454 1.00 97.81 334 PHE A N 1
ATOM 2458 C CA . PHE A 1 334 ? 3.138 7.266 1.970 1.00 97.81 334 PHE A CA 1
ATOM 2459 C C . PHE A 1 334 ? 3.193 7.267 3.499 1.00 97.81 334 PHE A C 1
ATOM 2461 O O . PHE A 1 334 ? 3.436 6.216 4.090 1.00 97.81 334 PHE A O 1
ATOM 2468 N N . ALA A 1 335 ? 2.934 8.397 4.162 1.00 96.31 335 ALA A N 1
ATOM 2469 C CA . ALA A 1 335 ? 3.040 8.498 5.615 1.00 96.31 335 ALA A CA 1
ATOM 2470 C C . ALA A 1 335 ? 2.216 7.444 6.382 1.00 96.31 335 ALA A C 1
ATOM 2472 O O . ALA A 1 335 ? 2.810 6.670 7.134 1.00 96.31 335 ALA A O 1
ATOM 2473 N N . PRO A 1 336 ? 0.887 7.323 6.201 1.00 95.69 336 PRO A N 1
ATOM 2474 C CA . PRO A 1 336 ? 0.119 6.313 6.925 1.00 95.69 336 PRO A CA 1
ATOM 2475 C C . PRO A 1 336 ? 0.314 4.894 6.374 1.00 95.69 336 PRO A C 1
ATOM 2477 O O . PRO A 1 336 ? 0.315 3.942 7.152 1.00 95.69 336 PRO A O 1
ATOM 2480 N N . LYS A 1 337 ? 0.470 4.730 5.052 1.00 95.75 337 LYS A N 1
ATOM 2481 C CA . LYS A 1 337 ? 0.509 3.401 4.421 1.00 95.75 337 LYS A CA 1
ATOM 2482 C C . LYS A 1 337 ? 1.862 2.721 4.557 1.00 95.75 337 LYS A C 1
ATOM 2484 O O . LYS A 1 337 ? 1.910 1.559 4.943 1.00 95.75 337 LYS A O 1
ATOM 2489 N N . VAL A 1 338 ? 2.926 3.450 4.252 1.00 97.19 338 VAL A N 1
ATOM 2490 C CA . VAL A 1 338 ? 4.286 2.928 4.136 1.00 97.19 338 VAL A CA 1
ATOM 2491 C C . VAL A 1 338 ? 5.023 3.105 5.457 1.00 97.19 338 VAL A C 1
ATOM 2493 O O . VAL A 1 338 ? 5.259 2.130 6.171 1.00 97.19 338 VAL A O 1
ATOM 2496 N N . MET A 1 339 ? 5.285 4.359 5.844 1.00 95.94 339 MET A N 1
ATOM 2497 C CA . MET A 1 339 ? 6.032 4.656 7.073 1.00 95.94 339 MET A CA 1
ATOM 2498 C C . MET A 1 339 ? 5.292 4.144 8.315 1.00 95.94 339 MET A C 1
ATOM 2500 O O . MET A 1 339 ? 5.902 3.545 9.197 1.00 95.94 339 MET A O 1
ATOM 2504 N N . GLY A 1 340 ? 3.966 4.300 8.359 1.00 96.69 340 GLY A N 1
ATOM 2505 C CA . GLY A 1 340 ? 3.137 3.795 9.452 1.00 96.69 340 GLY A CA 1
ATOM 2506 C C . GLY A 1 340 ? 3.234 2.278 9.654 1.00 96.69 340 GLY A C 1
ATOM 2507 O O . GLY A 1 340 ? 3.357 1.827 10.792 1.00 96.69 340 GLY A O 1
ATOM 2508 N N . LEU A 1 341 ? 3.233 1.482 8.575 1.00 97.94 341 LEU A N 1
ATOM 2509 C CA . LEU A 1 341 ? 3.387 0.025 8.682 1.00 97.94 341 LEU A CA 1
ATOM 2510 C C . LEU A 1 341 ? 4.786 -0.353 9.170 1.00 97.94 341 LEU A C 1
ATOM 2512 O O . LEU A 1 341 ? 4.919 -1.194 10.059 1.00 97.94 341 LEU A O 1
ATOM 2516 N N . GLU A 1 342 ? 5.822 0.270 8.603 1.00 96.62 342 GLU A N 1
ATOM 2517 C CA . GLU A 1 342 ? 7.213 0.033 8.998 1.00 96.62 342 GLU A CA 1
ATOM 2518 C C . GLU A 1 342 ? 7.410 0.309 10.497 1.00 96.62 342 GLU A C 1
ATOM 2520 O O . GLU A 1 342 ? 7.962 -0.518 11.227 1.00 96.62 342 GLU A O 1
ATOM 2525 N N . ILE A 1 343 ? 6.890 1.443 10.979 1.00 96.50 343 ILE A N 1
ATOM 2526 C CA . ILE A 1 343 ? 6.955 1.829 12.388 1.00 96.50 343 ILE A CA 1
ATOM 2527 C C . ILE A 1 343 ? 6.210 0.815 13.263 1.00 96.50 343 ILE A C 1
ATOM 2529 O O . ILE A 1 343 ? 6.791 0.346 14.245 1.00 96.50 343 ILE A O 1
ATOM 2533 N N . ILE A 1 344 ? 4.976 0.435 12.912 1.00 97.25 344 ILE A N 1
ATOM 2534 C CA . ILE A 1 344 ? 4.202 -0.560 13.672 1.00 97.25 344 ILE A CA 1
ATOM 2535 C C . ILE A 1 344 ? 4.972 -1.880 13.760 1.00 97.25 344 ILE A C 1
ATOM 2537 O O . ILE A 1 344 ? 5.214 -2.367 14.862 1.00 97.25 344 ILE A O 1
ATOM 2541 N N . LEU A 1 345 ? 5.426 -2.431 12.631 1.00 96.81 345 LEU A N 1
ATOM 2542 C CA . LEU A 1 345 ? 6.161 -3.700 12.600 1.00 96.81 345 LEU A CA 1
ATOM 2543 C C . LEU A 1 345 ? 7.483 -3.646 13.379 1.00 96.81 345 LEU A C 1
ATOM 2545 O O . LEU A 1 345 ? 7.916 -4.674 13.894 1.00 96.81 345 LEU A O 1
ATOM 2549 N N . SER A 1 346 ? 8.122 -2.476 13.478 1.00 94.88 346 SER A N 1
ATOM 2550 C CA . SER A 1 346 ? 9.330 -2.281 14.295 1.00 94.88 346 SER A CA 1
ATOM 2551 C C . SER A 1 346 ? 9.053 -2.236 15.805 1.00 94.88 346 SER A C 1
ATOM 2553 O O . SER A 1 346 ? 9.965 -2.449 16.604 1.00 94.88 346 SER A O 1
ATOM 2555 N N . CYS A 1 347 ? 7.808 -1.960 16.207 1.00 95.06 347 CYS A N 1
ATOM 2556 C CA . CYS A 1 347 ? 7.394 -1.879 17.610 1.00 95.06 347 CYS A CA 1
ATOM 2557 C C . CYS A 1 347 ? 6.822 -3.196 18.159 1.00 95.06 347 CYS A C 1
ATOM 2559 O O . CYS A 1 347 ? 6.648 -3.309 19.372 1.00 95.06 347 CYS A O 1
ATOM 2561 N N . LEU A 1 348 ? 6.511 -4.164 17.294 1.00 94.56 348 LEU A N 1
ATOM 2562 C CA . LEU A 1 348 ? 5.915 -5.448 17.666 1.00 94.56 348 LEU A CA 1
ATOM 2563 C C . LEU A 1 348 ? 6.959 -6.572 17.697 1.00 94.56 348 LEU A C 1
ATOM 2565 O O . LEU A 1 348 ? 7.909 -6.577 16.914 1.00 94.56 348 LEU A O 1
ATOM 2569 N N . ASP A 1 349 ? 6.749 -7.571 18.559 1.00 93.81 349 ASP A N 1
ATOM 2570 C CA . ASP A 1 349 ? 7.463 -8.844 18.435 1.00 93.81 349 ASP A CA 1
ATOM 2571 C C . ASP A 1 349 ? 6.838 -9.644 17.290 1.00 93.81 349 ASP A C 1
ATOM 2573 O O . ASP A 1 349 ? 5.747 -10.192 17.411 1.00 93.81 349 ASP A O 1
ATOM 2577 N N . LYS A 1 350 ? 7.532 -9.720 16.156 1.00 93.94 350 LYS A N 1
ATOM 2578 C CA . LYS A 1 350 ? 7.026 -10.428 14.974 1.00 93.94 350 LYS A CA 1
ATOM 2579 C C . LYS A 1 350 ? 6.750 -11.911 15.247 1.00 93.94 350 LYS A C 1
ATOM 2581 O O . LYS A 1 350 ? 5.886 -12.480 14.597 1.00 93.94 350 LYS A O 1
ATOM 2586 N N . ARG A 1 351 ? 7.425 -12.528 16.226 1.00 94.06 351 ARG A N 1
ATOM 2587 C CA . ARG A 1 351 ? 7.258 -13.956 16.556 1.00 94.06 351 ARG A CA 1
ATOM 2588 C C . ARG A 1 351 ? 5.924 -14.267 17.231 1.00 94.06 351 ARG A C 1
ATOM 2590 O O . ARG A 1 351 ? 5.537 -15.428 17.261 1.00 94.06 351 ARG A O 1
ATOM 2597 N N . SER A 1 352 ? 5.234 -13.267 17.785 1.00 94.44 352 SER A N 1
ATOM 2598 C CA . SER A 1 352 ? 3.889 -13.461 18.338 1.00 94.44 352 SER A CA 1
ATOM 2599 C C . SER A 1 352 ? 2.789 -13.322 17.287 1.00 94.44 352 SER A C 1
ATOM 2601 O O . SER A 1 352 ? 1.645 -13.678 17.566 1.00 94.44 352 SER A O 1
ATOM 2603 N N . LEU A 1 353 ? 3.101 -12.803 16.092 1.00 97.00 353 LEU A N 1
ATOM 2604 C CA . LEU A 1 353 ? 2.112 -12.565 15.047 1.00 97.00 353 LEU A CA 1
ATOM 2605 C C . LEU A 1 353 ? 1.739 -13.868 14.340 1.00 97.00 353 LEU A C 1
ATOM 2607 O O . LEU A 1 353 ? 2.534 -14.473 13.628 1.00 97.00 353 LEU A O 1
ATOM 2611 N N . SER A 1 354 ? 0.478 -14.242 14.491 1.00 96.50 354 SER A N 1
ATOM 2612 C CA . SER A 1 354 ? -0.170 -15.326 13.751 1.00 96.50 354 SER A CA 1
ATOM 2613 C C . SER A 1 354 ? -0.858 -14.825 12.480 1.00 96.50 354 SER A C 1
ATOM 2615 O O . SER A 1 354 ? -0.974 -15.576 11.522 1.00 96.50 354 SER A O 1
ATOM 2617 N N . HIS A 1 355 ? -1.267 -13.551 12.442 1.00 98.06 355 HIS A N 1
ATOM 2618 C CA . HIS A 1 355 ? -1.987 -12.961 11.314 1.00 98.06 355 HIS A CA 1
ATOM 2619 C C . HIS A 1 355 ? -1.472 -11.556 10.997 1.00 98.06 355 HIS A C 1
ATOM 2621 O O . HIS A 1 355 ? -1.284 -10.734 11.897 1.00 98.06 355 HIS A O 1
ATOM 2627 N N . ILE A 1 356 ? -1.297 -11.257 9.712 1.00 98.75 356 ILE A N 1
ATOM 2628 C CA . ILE A 1 356 ? -1.015 -9.912 9.209 1.00 98.75 356 ILE A CA 1
ATOM 2629 C C . ILE A 1 356 ? -1.902 -9.667 7.992 1.00 98.75 356 ILE A C 1
ATOM 2631 O O . ILE A 1 356 ? -1.824 -10.395 7.008 1.00 98.75 356 ILE A O 1
ATOM 2635 N N . ALA A 1 357 ? -2.711 -8.615 8.025 1.00 98.81 357 ALA A N 1
ATOM 2636 C CA . ALA A 1 357 ? -3.505 -8.183 6.887 1.00 98.81 357 ALA A CA 1
ATOM 2637 C C . ALA A 1 357 ? -3.156 -6.758 6.468 1.00 98.81 357 ALA A C 1
ATOM 2639 O O . ALA A 1 357 ? -3.185 -5.841 7.287 1.00 98.81 357 ALA A O 1
ATOM 2640 N N . LEU A 1 358 ? -2.881 -6.558 5.183 1.00 98.81 358 LEU A N 1
ATOM 2641 C CA . LEU A 1 358 ? -2.565 -5.258 4.601 1.00 98.81 358 LEU A CA 1
ATOM 2642 C C . LEU A 1 358 ? -3.693 -4.821 3.664 1.00 98.81 358 LEU A C 1
ATOM 2644 O O . LEU A 1 358 ? -4.084 -5.557 2.756 1.00 98.81 358 LEU A O 1
ATOM 2648 N N . PHE A 1 359 ? -4.226 -3.617 3.876 1.00 98.56 359 PHE A N 1
ATOM 2649 C CA . PHE A 1 359 ? -5.247 -3.040 3.002 1.00 98.56 359 PHE A CA 1
ATOM 2650 C C . PHE A 1 359 ? -4.551 -2.273 1.881 1.00 98.56 359 PHE A C 1
ATOM 2652 O O . PHE A 1 359 ? -4.232 -1.082 1.994 1.00 98.56 359 PHE A O 1
ATOM 2659 N N . SER A 1 360 ? -4.302 -3.012 0.807 1.00 98.44 360 SER A N 1
ATOM 2660 C CA . SER A 1 360 ? -3.839 -2.498 -0.472 1.00 98.44 360 SER A CA 1
ATOM 2661 C C . SER A 1 360 ? -5.029 -1.986 -1.306 1.00 98.44 360 SER A C 1
ATOM 2663 O O . SER A 1 360 ? -6.130 -1.766 -0.795 1.00 98.44 360 SER A O 1
ATOM 2665 N N . SER A 1 361 ? -4.816 -1.765 -2.599 1.00 97.62 361 SER A N 1
ATOM 2666 C CA . SER A 1 361 ? -5.806 -1.229 -3.534 1.00 97.62 361 SER A CA 1
ATOM 2667 C C . SER A 1 361 ? -5.704 -1.927 -4.884 1.00 97.62 361 SER A C 1
ATOM 2669 O O . SER A 1 361 ? -4.605 -2.268 -5.320 1.00 97.62 361 SER A O 1
ATOM 2671 N N . ALA A 1 362 ? -6.831 -2.087 -5.576 1.00 95.88 362 ALA A N 1
ATOM 2672 C CA . ALA A 1 362 ? -6.866 -2.529 -6.968 1.00 95.88 362 ALA A CA 1
ATOM 2673 C C . ALA A 1 362 ? -6.060 -1.588 -7.889 1.00 95.88 362 ALA A C 1
ATOM 2675 O O . ALA A 1 362 ? -5.438 -2.057 -8.840 1.00 95.88 362 ALA A O 1
ATOM 2676 N N . SER A 1 363 ? -5.931 -0.301 -7.536 1.00 95.62 363 SER A N 1
ATOM 2677 C CA . SER A 1 363 ? -5.052 0.647 -8.242 1.00 95.62 363 SER A CA 1
ATOM 2678 C C . SER A 1 363 ? -3.578 0.229 -8.249 1.00 95.62 363 SER A C 1
ATOM 2680 O O . SER A 1 363 ? -2.851 0.591 -9.164 1.00 95.62 363 SER A O 1
ATOM 2682 N N . ALA A 1 364 ? -3.112 -0.562 -7.275 1.00 97.25 364 ALA A N 1
ATOM 2683 C CA . ALA A 1 364 ? -1.755 -1.107 -7.310 1.00 97.25 364 ALA A CA 1
ATOM 2684 C C . ALA A 1 364 ? -1.569 -2.143 -8.422 1.00 97.25 364 ALA A C 1
ATOM 2686 O O . ALA A 1 364 ? -0.442 -2.353 -8.858 1.00 97.25 364 ALA A O 1
ATOM 2687 N N . VAL A 1 365 ? -2.646 -2.812 -8.841 1.00 96.75 365 VAL A N 1
ATOM 2688 C CA . VAL A 1 365 ? -2.633 -3.917 -9.811 1.00 96.75 365 VAL A CA 1
ATOM 2689 C C . VAL A 1 365 ? -2.941 -3.418 -11.213 1.00 96.75 365 VAL A C 1
ATOM 2691 O O . VAL A 1 365 ? -2.253 -3.798 -12.153 1.00 96.75 365 VAL A O 1
ATOM 2694 N N . PHE A 1 366 ? -3.935 -2.542 -11.339 1.00 95.19 366 PHE A N 1
ATOM 2695 C CA . PHE A 1 366 ? -4.401 -2.038 -12.629 1.00 95.19 366 PHE A CA 1
ATOM 2696 C C . PHE A 1 366 ? -3.860 -0.648 -12.969 1.00 95.19 366 PHE A C 1
ATOM 2698 O O . PHE A 1 366 ? -3.868 -0.254 -14.127 1.00 95.19 366 PHE A O 1
ATOM 2705 N N . GLY A 1 367 ? -3.356 0.091 -11.978 1.00 95.69 367 GLY A N 1
ATOM 2706 C CA . GLY A 1 367 ? -3.228 1.540 -12.081 1.00 95.69 367 GLY A CA 1
ATOM 2707 C C . GLY A 1 367 ? -4.580 2.226 -11.888 1.00 95.69 367 GLY A C 1
ATOM 2708 O O . GLY A 1 367 ? -5.633 1.592 -11.833 1.00 95.69 367 GLY A O 1
ATOM 2709 N N . ASN A 1 368 ? -4.541 3.543 -11.739 1.00 94.38 368 ASN A N 1
ATOM 2710 C CA . ASN A 1 368 ? -5.706 4.412 -11.857 1.00 94.38 368 ASN A CA 1
ATOM 2711 C C . ASN A 1 368 ? -5.253 5.836 -12.184 1.00 94.38 368 ASN A C 1
ATOM 2713 O O . ASN A 1 368 ? -4.238 6.302 -11.651 1.00 94.38 368 ASN A O 1
ATOM 2717 N N . GLU A 1 369 ? -6.010 6.496 -13.051 1.00 94.31 369 GLU A N 1
ATOM 2718 C CA . GLU A 1 369 ? -5.812 7.894 -13.425 1.00 94.31 369 GLU A CA 1
ATOM 2719 C C . GLU A 1 369 ? -5.839 8.788 -12.177 1.00 94.31 369 GLU A C 1
ATOM 2721 O O . GLU A 1 369 ? -6.706 8.644 -11.312 1.00 94.31 369 GLU A O 1
ATOM 2726 N N . GLY A 1 370 ? -4.867 9.690 -12.061 1.00 95.75 370 GLY A N 1
ATOM 2727 C CA . GLY A 1 370 ? -4.747 10.627 -10.950 1.00 95.75 370 GLY A CA 1
ATOM 2728 C C . GLY A 1 370 ? -4.234 10.009 -9.645 1.00 95.75 370 GLY A C 1
ATOM 2729 O O . GLY A 1 370 ? -4.248 10.668 -8.608 1.00 95.75 370 GLY A O 1
ATOM 2730 N N . GLN A 1 371 ? -3.814 8.741 -9.653 1.00 96.88 371 GLN A N 1
ATOM 2731 C CA . GLN A 1 371 ? -3.484 7.996 -8.432 1.00 96.88 371 GLN A CA 1
ATOM 2732 C C . GLN A 1 371 ? -2.118 7.309 -8.486 1.00 96.88 371 GLN A C 1
ATOM 2734 O O . GLN A 1 371 ? -1.914 6.290 -7.829 1.00 96.88 371 GLN A O 1
ATOM 2739 N N . ALA A 1 372 ? -1.152 7.850 -9.231 1.00 98.38 372 ALA A N 1
ATOM 2740 C CA . ALA A 1 372 ? 0.172 7.234 -9.360 1.00 98.38 372 ALA A CA 1
ATOM 2741 C C . ALA A 1 372 ? 0.921 7.098 -8.016 1.00 98.38 372 ALA A C 1
ATOM 2743 O O . ALA A 1 372 ? 1.523 6.059 -7.740 1.00 98.38 372 ALA A O 1
ATOM 2744 N N . ASN A 1 373 ? 0.824 8.095 -7.132 1.00 98.50 373 ASN A N 1
ATOM 2745 C CA . ASN A 1 373 ? 1.347 8.032 -5.760 1.00 98.50 373 ASN A CA 1
ATOM 2746 C C . ASN A 1 373 ? 0.639 6.959 -4.906 1.00 98.50 373 ASN A C 1
ATOM 2748 O O . ASN A 1 373 ? 1.286 6.202 -4.179 1.00 98.50 373 ASN A O 1
ATOM 2752 N N . TYR A 1 374 ? -0.687 6.856 -5.008 1.00 98.50 374 TYR A N 1
ATOM 2753 C CA . TYR A 1 374 ? -1.499 5.886 -4.274 1.00 98.50 374 TYR A CA 1
ATOM 2754 C C . TYR A 1 374 ? -1.294 4.456 -4.771 1.00 98.50 374 TYR A C 1
ATOM 2756 O O . TYR A 1 374 ? -1.109 3.544 -3.961 1.00 98.50 374 TYR A O 1
ATOM 2764 N N . ALA A 1 375 ? -1.263 4.245 -6.084 1.00 98.56 375 ALA A N 1
ATOM 2765 C CA . ALA A 1 375 ? -0.921 2.970 -6.696 1.00 98.56 375 ALA A CA 1
ATOM 2766 C C . ALA A 1 375 ? 0.472 2.506 -6.247 1.00 98.56 375 ALA A C 1
ATOM 2768 O O . ALA A 1 375 ? 0.624 1.350 -5.856 1.00 98.56 375 ALA A O 1
ATOM 2769 N N . ALA A 1 376 ? 1.454 3.413 -6.192 1.00 98.75 376 ALA A N 1
ATOM 2770 C CA . ALA A 1 376 ? 2.797 3.096 -5.716 1.00 98.75 376 ALA A CA 1
ATOM 2771 C C . ALA A 1 376 ? 2.838 2.648 -4.249 1.00 98.75 376 ALA A C 1
ATOM 2773 O O . ALA A 1 376 ? 3.391 1.595 -3.931 1.00 98.75 376 ALA A O 1
ATOM 2774 N N . ALA A 1 377 ? 2.200 3.400 -3.348 1.00 98.69 377 ALA A N 1
ATOM 2775 C CA . ALA A 1 377 ? 2.159 3.055 -1.926 1.00 98.69 377 ALA A CA 1
ATOM 2776 C C . ALA A 1 377 ? 1.483 1.694 -1.667 1.00 98.69 377 ALA A C 1
ATOM 2778 O O . ALA A 1 377 ? 1.878 0.953 -0.768 1.00 98.69 377 ALA A O 1
ATOM 2779 N N . ASN A 1 378 ? 0.466 1.342 -2.455 1.00 98.81 378 ASN A N 1
ATOM 2780 C CA . ASN A 1 378 ? -0.220 0.055 -2.342 1.00 98.81 378 ASN A CA 1
ATOM 2781 C C . ASN A 1 378 ? 0.553 -1.090 -3.035 1.00 98.81 378 ASN A C 1
ATOM 2783 O O . ASN A 1 378 ? 0.543 -2.219 -2.541 1.00 98.81 378 ASN A O 1
ATOM 2787 N N . ALA A 1 379 ? 1.290 -0.816 -4.117 1.00 98.75 379 ALA A N 1
ATOM 2788 C CA . ALA A 1 379 ? 2.218 -1.782 -4.710 1.00 98.75 379 ALA A CA 1
ATOM 2789 C C . ALA A 1 379 ? 3.349 -2.142 -3.731 1.00 98.75 379 ALA A C 1
ATOM 2791 O O . ALA A 1 379 ? 3.683 -3.317 -3.588 1.00 98.75 379 ALA A O 1
ATOM 2792 N N . TRP A 1 380 ? 3.845 -1.164 -2.966 1.00 98.69 380 TRP A N 1
ATOM 2793 C CA . TRP A 1 380 ? 4.773 -1.414 -1.861 1.00 98.69 380 TRP A CA 1
ATOM 2794 C C . TRP A 1 380 ? 4.181 -2.364 -0.807 1.00 98.69 380 TRP A C 1
ATOM 2796 O O . TRP A 1 380 ? 4.833 -3.335 -0.429 1.00 98.69 380 TRP A O 1
ATOM 2806 N N . LEU A 1 381 ? 2.922 -2.166 -0.385 1.00 98.75 381 LEU A N 1
ATOM 2807 C CA . LEU A 1 381 ? 2.252 -3.088 0.550 1.00 98.75 381 LEU A CA 1
ATOM 2808 C C . LEU A 1 381 ? 2.187 -4.520 0.002 1.00 98.75 381 LEU A C 1
ATOM 2810 O O . LEU A 1 381 ? 2.384 -5.476 0.751 1.00 98.75 381 LEU A O 1
ATOM 2814 N N . ASN A 1 382 ? 1.945 -4.680 -1.300 1.00 98.62 382 ASN A N 1
ATOM 2815 C CA . ASN A 1 382 ? 1.916 -5.996 -1.940 1.00 98.62 382 ASN A CA 1
ATOM 2816 C C . ASN A 1 382 ? 3.290 -6.679 -1.911 1.00 98.62 382 ASN A C 1
ATOM 2818 O O . ASN A 1 382 ? 3.363 -7.873 -1.618 1.00 98.62 382 ASN A O 1
ATOM 2822 N N . ASN A 1 383 ? 4.362 -5.927 -2.163 1.00 98.25 383 ASN A N 1
ATOM 2823 C CA . ASN A 1 383 ? 5.738 -6.420 -2.080 1.00 98.25 383 ASN A CA 1
ATOM 2824 C C . ASN A 1 383 ? 6.108 -6.813 -0.638 1.00 98.25 383 ASN A C 1
ATOM 2826 O O . ASN A 1 383 ? 6.606 -7.914 -0.394 1.00 98.25 383 ASN A O 1
ATOM 2830 N N . VAL A 1 384 ? 5.759 -5.971 0.341 1.00 98.50 384 VAL A N 1
ATOM 2831 C CA . VAL A 1 384 ? 5.945 -6.259 1.773 1.00 98.50 384 VAL A CA 1
ATOM 2832 C C . VAL A 1 384 ? 5.179 -7.510 2.199 1.00 98.50 384 VAL A C 1
ATOM 2834 O O . VAL A 1 384 ? 5.728 -8.325 2.936 1.00 98.50 384 VAL A O 1
ATOM 2837 N N . ALA A 1 385 ? 3.943 -7.709 1.731 1.00 98.56 385 ALA A N 1
ATOM 2838 C CA . ALA A 1 385 ? 3.165 -8.904 2.056 1.00 98.56 385 ALA A CA 1
ATOM 2839 C C . ALA A 1 385 ? 3.865 -10.190 1.598 1.00 98.56 385 ALA A C 1
ATOM 2841 O O . ALA A 1 385 ? 3.957 -11.140 2.371 1.00 98.56 385 ALA A O 1
ATOM 2842 N N . ILE A 1 386 ? 4.406 -10.207 0.374 1.00 97.75 386 ILE A N 1
ATOM 2843 C CA . ILE A 1 386 ? 5.160 -11.352 -0.156 1.00 97.75 386 ILE A CA 1
ATOM 2844 C C . ILE A 1 386 ? 6.429 -11.598 0.667 1.00 97.75 386 ILE A C 1
ATOM 2846 O O . ILE A 1 386 ? 6.712 -12.741 1.036 1.00 97.75 386 ILE A O 1
ATOM 2850 N N . GLN A 1 387 ? 7.168 -10.542 1.016 1.00 96.56 387 GLN A N 1
ATOM 2851 C CA . GLN A 1 387 ? 8.365 -10.670 1.846 1.00 96.56 387 GLN A CA 1
ATOM 2852 C C . GLN A 1 387 ? 8.047 -11.175 3.264 1.00 96.56 387 GLN A C 1
ATOM 2854 O O . GLN A 1 387 ? 8.763 -12.033 3.786 1.00 96.56 387 GLN A O 1
ATOM 2859 N N . LEU A 1 388 ? 6.979 -10.682 3.895 1.00 97.50 388 LEU A N 1
ATOM 2860 C CA . LEU A 1 388 ? 6.541 -11.150 5.211 1.00 97.50 388 LEU A CA 1
ATOM 2861 C C . LEU A 1 388 ? 6.082 -12.608 5.154 1.00 97.50 388 LEU A C 1
ATOM 2863 O O . LEU A 1 388 ? 6.542 -13.398 5.967 1.00 97.50 388 LEU A O 1
ATOM 2867 N N . ALA A 1 389 ? 5.270 -12.991 4.164 1.00 97.31 389 ALA A N 1
ATOM 2868 C CA . ALA A 1 389 ? 4.838 -14.380 3.986 1.00 97.31 389 ALA A CA 1
ATOM 2869 C C . ALA A 1 389 ? 6.026 -15.338 3.792 1.00 97.31 389 ALA A C 1
ATOM 2871 O O . ALA A 1 389 ? 6.042 -16.435 4.338 1.00 97.31 389 ALA A O 1
ATOM 2872 N N . THR A 1 390 ? 7.050 -14.901 3.050 1.00 95.00 390 THR A N 1
ATOM 2873 C CA . THR A 1 390 ? 8.261 -15.702 2.814 1.00 95.00 390 THR A CA 1
ATOM 2874 C C . THR A 1 390 ? 9.130 -15.825 4.070 1.00 95.00 390 THR A C 1
ATOM 2876 O O . THR A 1 390 ? 9.695 -16.882 4.335 1.00 95.00 390 THR A O 1
ATOM 2879 N N . SER A 1 391 ? 9.259 -14.744 4.846 1.00 95.31 391 SER A N 1
ATOM 2880 C CA . SER A 1 391 ? 10.121 -14.696 6.041 1.00 95.31 391 SER A CA 1
ATOM 2881 C C . SER A 1 391 ? 9.451 -15.191 7.328 1.00 95.31 391 SER A C 1
ATOM 2883 O O . SER A 1 391 ? 10.143 -15.453 8.310 1.00 95.31 391 SER A O 1
ATOM 2885 N N . MET A 1 392 ? 8.123 -15.323 7.331 1.00 96.25 392 MET A N 1
ATOM 2886 C CA . MET A 1 392 ? 7.302 -15.748 8.467 1.00 96.25 392 MET A CA 1
ATOM 2887 C C . MET A 1 392 ? 6.300 -16.825 8.003 1.00 96.25 392 MET A C 1
ATOM 2889 O O . MET A 1 392 ? 5.102 -16.552 7.947 1.00 96.25 392 MET A O 1
ATOM 2893 N N . PRO A 1 393 ? 6.762 -18.041 7.644 1.00 94.94 393 PRO A N 1
ATOM 2894 C CA . PRO A 1 393 ? 5.919 -19.059 7.003 1.00 94.94 393 PRO A CA 1
ATOM 2895 C C . PRO A 1 393 ? 4.740 -19.521 7.876 1.00 94.94 393 PRO A C 1
ATOM 2897 O O . PRO A 1 393 ? 3.683 -19.858 7.346 1.00 94.94 393 PRO A O 1
ATOM 2900 N N . ASP A 1 394 ? 4.892 -19.468 9.202 1.00 94.25 394 ASP A N 1
ATOM 2901 C CA . ASP A 1 394 ? 3.847 -19.822 10.175 1.00 94.25 394 ASP A CA 1
ATOM 2902 C C . ASP A 1 394 ? 2.835 -18.685 10.419 1.00 94.25 394 ASP A C 1
ATOM 2904 O O . ASP A 1 394 ? 1.858 -18.859 11.147 1.00 94.25 394 ASP A O 1
ATOM 2908 N N . THR A 1 395 ? 3.043 -17.511 9.816 1.00 96.31 395 THR A N 1
ATOM 2909 C CA . THR A 1 395 ? 2.147 -16.358 9.931 1.00 96.31 395 THR A CA 1
ATOM 2910 C C . THR A 1 395 ? 1.253 -16.266 8.700 1.00 96.31 395 THR A C 1
ATOM 2912 O O . THR A 1 395 ? 1.705 -16.260 7.556 1.00 96.31 395 THR A O 1
ATOM 2915 N N . GLN A 1 396 ? -0.044 -16.111 8.929 1.00 96.81 396 GLN A N 1
ATOM 2916 C CA . GLN A 1 396 ? -1.034 -15.891 7.891 1.00 96.81 396 GLN A CA 1
ATOM 2917 C C . GLN A 1 396 ? -0.963 -14.437 7.395 1.00 96.81 396 GLN A C 1
ATOM 2919 O O . GLN A 1 396 ? -1.558 -13.532 7.983 1.00 96.81 396 GLN A O 1
ATOM 2924 N N . VAL A 1 397 ? -0.216 -14.197 6.313 1.00 98.50 397 VAL A N 1
ATOM 2925 C CA . VAL A 1 397 ? -0.024 -12.854 5.736 1.00 98.50 397 VAL A CA 1
ATOM 2926 C C . VAL A 1 397 ? -0.879 -12.662 4.488 1.00 98.50 397 VAL A C 1
ATOM 2928 O O . VAL A 1 397 ? -0.674 -13.354 3.493 1.00 98.50 397 VAL A O 1
ATOM 2931 N N . LYS A 1 398 ? -1.810 -11.701 4.513 1.00 98.50 398 LYS A N 1
ATOM 2932 C CA . LYS A 1 398 ? -2.689 -11.365 3.383 1.00 98.50 398 LYS A CA 1
ATOM 2933 C C . LYS A 1 398 ? -2.572 -9.893 2.978 1.00 98.50 398 LYS A C 1
ATOM 2935 O O . LYS A 1 398 ? -2.587 -9.010 3.830 1.00 98.50 398 LYS A O 1
ATOM 2940 N N . SER A 1 399 ? -2.541 -9.610 1.680 1.00 98.62 399 SER A N 1
ATOM 2941 C CA . SER A 1 399 ? -2.737 -8.275 1.107 1.00 98.62 399 SER A CA 1
ATOM 2942 C C . SER A 1 399 ? -4.004 -8.249 0.268 1.00 98.62 399 SER A C 1
ATOM 2944 O O . SER A 1 399 ? -4.176 -9.056 -0.648 1.00 98.62 399 SER A O 1
ATOM 2946 N N . PHE A 1 400 ? -4.880 -7.300 0.561 1.00 98.50 400 PHE A N 1
ATOM 2947 C CA . PHE A 1 400 ? -6.147 -7.135 -0.133 1.00 98.50 400 PHE A CA 1
ATOM 2948 C C . PHE A 1 400 ? -6.079 -5.912 -1.041 1.00 98.50 400 PHE A C 1
ATOM 2950 O O . PHE A 1 400 ? -6.116 -4.779 -0.569 1.00 98.50 400 PHE A O 1
ATOM 2957 N N . CYS A 1 401 ? -5.975 -6.138 -2.347 1.00 97.88 401 CYS A N 1
ATOM 2958 C CA . CYS A 1 401 ? -6.081 -5.117 -3.382 1.00 97.88 401 CYS A CA 1
ATOM 2959 C C . CYS A 1 401 ? -7.565 -4.797 -3.596 1.00 97.88 401 CYS A C 1
ATOM 2961 O O . CYS A 1 401 ? -8.218 -5.358 -4.478 1.00 97.88 401 CYS A O 1
ATOM 2963 N N . TRP A 1 402 ? -8.108 -3.950 -2.722 1.00 96.81 402 TRP A N 1
ATOM 2964 C CA . TRP A 1 402 ? -9.525 -3.602 -2.721 1.00 96.81 402 TRP A CA 1
ATOM 2965 C C . TRP A 1 402 ? -9.905 -2.722 -3.913 1.00 96.81 402 TRP A C 1
ATOM 2967 O O . TRP A 1 402 ? -9.281 -1.688 -4.156 1.00 96.81 402 TRP A O 1
ATOM 2977 N N . GLY A 1 403 ? -10.969 -3.115 -4.608 1.00 93.75 403 GLY A N 1
ATOM 2978 C CA . GLY A 1 403 ? -11.775 -2.258 -5.464 1.00 93.75 403 GLY A CA 1
ATOM 2979 C C . GLY A 1 403 ? -12.581 -1.242 -4.644 1.00 93.75 403 GLY A C 1
ATOM 2980 O O . GLY A 1 403 ? -12.444 -1.183 -3.417 1.00 93.75 403 GLY A O 1
ATOM 2981 N N . PRO A 1 404 ? -13.417 -0.417 -5.289 1.00 90.81 404 PRO A N 1
ATOM 2982 C CA . PRO A 1 404 ? -14.129 0.649 -4.600 1.00 90.81 404 PRO A CA 1
ATOM 2983 C C . PRO A 1 404 ? -15.240 0.090 -3.700 1.00 90.81 404 PRO A C 1
ATOM 2985 O O . PRO A 1 404 ? -15.948 -0.850 -4.057 1.00 90.81 404 PRO A O 1
ATOM 2988 N N . TRP A 1 405 ? -15.401 0.676 -2.514 1.00 90.69 405 TRP A N 1
ATOM 2989 C CA . TRP A 1 405 ? -16.434 0.294 -1.547 1.00 90.69 405 TRP A CA 1
ATOM 2990 C C . TRP A 1 405 ? -17.581 1.304 -1.545 1.00 90.69 405 TRP A C 1
ATOM 2992 O O . TRP A 1 405 ? -17.388 2.484 -1.830 1.00 90.69 405 TRP A O 1
ATOM 3002 N N . HIS A 1 406 ? -18.767 0.871 -1.121 1.00 82.94 406 HIS A N 1
ATOM 3003 C CA . HIS A 1 406 ? -19.840 1.783 -0.737 1.00 82.94 406 HIS A CA 1
ATOM 3004 C C . HIS A 1 406 ? -19.484 2.532 0.561 1.00 82.94 406 HIS A C 1
ATOM 3006 O O . HIS A 1 406 ? -19.633 2.018 1.679 1.00 82.94 406 HIS A O 1
ATOM 3012 N N . GLY A 1 407 ? -19.061 3.788 0.411 1.00 75.81 407 GLY A N 1
ATOM 3013 C CA . GLY A 1 407 ? -18.598 4.654 1.494 1.00 75.81 407 GLY A CA 1
ATOM 3014 C C . GLY A 1 407 ? -17.094 4.527 1.764 1.00 75.81 407 GLY A C 1
ATOM 3015 O O . GLY A 1 407 ? -16.324 4.027 0.948 1.00 75.81 407 GLY A O 1
ATOM 3016 N N . GLY A 1 408 ? -16.646 5.003 2.929 1.00 77.00 408 GLY A N 1
ATOM 3017 C CA . GLY A 1 408 ? -15.216 5.098 3.232 1.00 77.00 408 GLY A CA 1
ATOM 3018 C C . GLY A 1 408 ? -14.577 6.287 2.513 1.00 77.00 408 GLY A C 1
ATOM 3019 O O . GLY A 1 408 ? -14.958 7.424 2.777 1.00 77.00 408 GLY A O 1
ATOM 3020 N N . MET A 1 409 ? -13.598 6.027 1.639 1.00 74.12 409 MET A N 1
ATOM 3021 C CA . MET A 1 409 ? -12.944 7.065 0.820 1.00 74.12 409 MET A CA 1
ATOM 3022 C C . MET A 1 409 ? -13.715 7.398 -0.465 1.00 74.12 409 MET A C 1
ATOM 3024 O O . MET A 1 409 ? -13.379 8.373 -1.128 1.00 74.12 409 MET A O 1
ATOM 3028 N N . VAL A 1 410 ? -14.731 6.603 -0.815 1.00 73.56 410 VAL A N 1
ATOM 3029 C CA . VAL A 1 410 ? -15.571 6.825 -1.995 1.00 73.56 410 VAL A CA 1
ATOM 3030 C C . VAL A 1 410 ? -16.803 7.620 -1.578 1.00 73.56 410 VAL A C 1
ATOM 3032 O O . VAL A 1 410 ? -17.628 7.129 -0.803 1.00 73.56 410 VAL A O 1
ATOM 3035 N N . ASP A 1 411 ? -16.905 8.854 -2.068 1.00 74.81 411 ASP A N 1
ATOM 3036 C CA . ASP A 1 411 ? -18.110 9.671 -1.939 1.00 74.81 411 ASP A CA 1
ATOM 3037 C C . ASP A 1 411 ? -19.118 9.380 -3.065 1.00 74.81 411 ASP A C 1
ATOM 3039 O O . ASP A 1 411 ? -18.855 8.591 -3.975 1.00 74.81 411 ASP A O 1
ATOM 3043 N N . ASP A 1 412 ? -20.294 10.008 -3.006 1.00 71.81 412 ASP A N 1
ATOM 3044 C CA . ASP A 1 412 ? -21.371 9.761 -3.971 1.00 71.81 412 ASP A CA 1
ATOM 3045 C C . ASP A 1 412 ? -20.998 10.140 -5.414 1.00 71.81 412 ASP A C 1
ATOM 3047 O O . ASP A 1 412 ? -21.541 9.563 -6.358 1.00 71.81 412 ASP A O 1
ATOM 3051 N N . ALA A 1 413 ? -20.101 11.112 -5.609 1.00 69.69 413 ALA A N 1
ATOM 3052 C CA . ALA A 1 413 ? -19.662 11.519 -6.940 1.00 69.69 413 ALA A CA 1
ATOM 3053 C C . ALA A 1 413 ? -18.686 10.488 -7.517 1.00 69.69 413 ALA A C 1
ATOM 3055 O O . ALA A 1 413 ? -18.863 10.030 -8.647 1.00 69.69 413 ALA A O 1
ATOM 3056 N N . LEU A 1 414 ? -17.717 10.054 -6.712 1.00 74.94 414 LEU A N 1
ATOM 3057 C CA . LEU A 1 414 ? -16.744 9.042 -7.103 1.00 74.94 414 LEU A CA 1
ATOM 3058 C C . LEU A 1 414 ? -17.401 7.665 -7.312 1.00 74.94 414 LEU A C 1
ATOM 3060 O O . LEU A 1 414 ? -17.056 6.947 -8.248 1.00 74.94 414 LEU A O 1
ATOM 3064 N N . ALA A 1 415 ? -18.412 7.325 -6.506 1.00 78.00 415 ALA A N 1
ATOM 3065 C CA . ALA A 1 415 ? -19.233 6.125 -6.677 1.00 78.00 415 ALA A CA 1
ATOM 3066 C C . ALA A 1 415 ? -19.896 6.058 -8.067 1.00 78.00 415 ALA A C 1
ATOM 3068 O O . ALA A 1 415 ? -19.916 4.998 -8.700 1.00 78.00 415 ALA A O 1
ATOM 3069 N N . ARG A 1 416 ? -20.413 7.193 -8.563 1.00 74.12 416 ARG A N 1
ATOM 3070 C CA . ARG A 1 416 ? -21.005 7.285 -9.908 1.00 74.12 416 ARG A CA 1
ATOM 3071 C C . ARG A 1 416 ? -19.959 7.085 -10.993 1.00 74.12 416 ARG A C 1
ATOM 3073 O O . ARG A 1 416 ? -20.202 6.291 -11.892 1.00 74.12 416 ARG A O 1
ATOM 3080 N N . MET A 1 417 ? -18.791 7.715 -10.863 1.00 76.31 417 MET A N 1
ATOM 3081 C CA . MET A 1 417 ? -17.702 7.556 -11.834 1.00 76.31 417 MET A CA 1
ATOM 3082 C C . MET A 1 417 ? -17.251 6.098 -11.976 1.00 76.31 417 MET A C 1
ATOM 3084 O O . MET A 1 417 ? -17.040 5.632 -13.092 1.00 76.31 417 MET A O 1
ATOM 3088 N N . PHE A 1 418 ? -17.134 5.354 -10.869 1.00 80.50 418 PHE A N 1
ATOM 3089 C CA . PHE A 1 418 ? -16.819 3.923 -10.935 1.00 80.50 418 PHE A CA 1
ATOM 3090 C C . PHE A 1 418 ? -17.918 3.130 -11.643 1.00 80.50 418 PHE A C 1
ATOM 3092 O O . PHE A 1 418 ? -17.623 2.342 -12.538 1.00 80.50 418 PHE A O 1
ATOM 3099 N N . THR A 1 419 ? -19.179 3.403 -11.307 1.00 78.69 419 THR A N 1
ATOM 3100 C CA . THR A 1 419 ? -20.326 2.723 -11.923 1.00 78.69 419 THR A CA 1
ATOM 3101 C C . THR A 1 419 ? -20.402 2.995 -13.432 1.00 78.69 419 THR A C 1
ATOM 3103 O O . THR A 1 419 ? -20.656 2.080 -14.209 1.00 78.69 419 THR A O 1
ATOM 3106 N N . GLU A 1 420 ? -20.134 4.229 -13.867 1.00 80.88 420 GLU A N 1
ATOM 3107 C CA . GLU A 1 420 ? -20.089 4.624 -15.285 1.00 80.88 420 GLU A CA 1
ATOM 3108 C C . GLU A 1 420 ? -18.944 3.949 -16.056 1.00 80.88 420 GLU A C 1
ATOM 3110 O O . GLU A 1 420 ? -19.077 3.701 -17.251 1.00 80.88 420 GLU A O 1
ATOM 3115 N N . ARG A 1 421 ? -17.848 3.599 -15.370 1.00 77.06 421 ARG A N 1
ATOM 3116 C CA . ARG A 1 421 ? -16.726 2.809 -15.908 1.00 77.06 421 ARG A CA 1
ATOM 3117 C C . ARG A 1 421 ? -16.960 1.290 -15.816 1.00 77.06 421 ARG A C 1
ATOM 3119 O O . ARG A 1 421 ? -16.039 0.526 -16.072 1.00 77.06 421 ARG A O 1
ATOM 3126 N N . GLY A 1 422 ? -18.159 0.846 -15.423 1.00 79.00 422 GLY A N 1
ATOM 3127 C CA . GLY A 1 422 ? -18.499 -0.574 -15.281 1.00 79.00 422 GLY A CA 1
ATOM 3128 C C . GLY A 1 422 ? -17.896 -1.258 -14.048 1.00 79.00 422 GLY A C 1
ATOM 3129 O O . GLY A 1 422 ? -17.932 -2.481 -13.961 1.00 79.00 422 GLY A O 1
ATOM 3130 N N .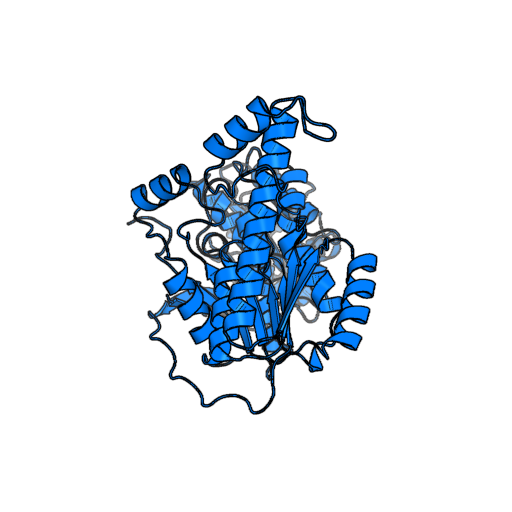 ILE A 1 423 ? -17.359 -0.492 -13.093 1.00 81.31 423 ILE A N 1
ATOM 3131 C CA . ILE A 1 423 ? -16.729 -1.005 -11.873 1.00 81.31 423 ILE A CA 1
ATOM 3132 C C . ILE A 1 423 ? -17.763 -0.997 -10.741 1.00 81.31 423 ILE A C 1
ATOM 3134 O O . ILE A 1 423 ? -18.170 0.063 -10.255 1.00 81.31 423 ILE A O 1
ATOM 3138 N N . GLY A 1 424 ? -18.175 -2.185 -10.301 1.00 84.81 424 GLY A N 1
ATOM 3139 C CA . GLY A 1 424 ? -19.101 -2.377 -9.194 1.00 84.81 424 GLY A CA 1
ATOM 3140 C C . GLY A 1 424 ? -18.523 -1.957 -7.842 1.00 84.81 424 GLY A C 1
ATOM 3141 O O . GLY A 1 424 ? -17.322 -2.056 -7.574 1.00 84.81 424 GLY A O 1
ATOM 3142 N N . LEU A 1 425 ? -19.410 -1.497 -6.958 1.00 88.25 425 LEU A N 1
ATOM 3143 C CA . LEU A 1 425 ? -19.070 -1.085 -5.599 1.00 88.25 425 LEU A CA 1
ATOM 3144 C C . LEU A 1 425 ? -19.278 -2.241 -4.620 1.00 88.25 425 LEU A C 1
ATOM 3146 O O . LEU A 1 425 ? -20.343 -2.852 -4.560 1.00 88.25 425 LEU A O 1
ATOM 3150 N N . ILE A 1 426 ? -18.268 -2.501 -3.797 1.00 92.00 426 ILE A N 1
ATOM 3151 C CA . ILE A 1 426 ? -18.308 -3.535 -2.762 1.00 92.00 426 ILE A CA 1
ATOM 3152 C C . ILE A 1 426 ? -19.135 -3.014 -1.585 1.00 92.00 426 ILE A C 1
ATOM 3154 O O . ILE A 1 426 ? -18.835 -1.957 -1.017 1.00 92.00 426 ILE A O 1
ATOM 3158 N N . THR A 1 427 ? -20.172 -3.742 -1.171 1.00 92.12 427 THR A N 1
ATOM 3159 C CA . THR A 1 427 ? -20.908 -3.361 0.039 1.00 92.12 427 THR A CA 1
ATOM 3160 C C . THR A 1 427 ? -20.042 -3.571 1.284 1.00 92.12 427 THR A C 1
ATOM 3162 O O . THR A 1 427 ? -19.193 -4.463 1.341 1.00 92.12 427 THR A O 1
ATOM 3165 N N . ARG A 1 428 ? -20.268 -2.770 2.335 1.00 92.19 428 ARG A N 1
ATOM 3166 C CA . ARG A 1 428 ? -19.467 -2.865 3.571 1.00 92.19 428 ARG A CA 1
ATOM 3167 C C . ARG A 1 428 ? -19.552 -4.241 4.228 1.00 92.19 428 ARG A C 1
ATOM 3169 O O . ARG A 1 428 ? -18.560 -4.720 4.767 1.00 92.19 428 ARG A O 1
ATOM 3176 N N . GLN A 1 429 ? -20.726 -4.865 4.176 1.00 92.62 429 GLN A N 1
ATOM 3177 C CA . GLN A 1 429 ? -20.952 -6.181 4.760 1.00 92.62 429 GLN A CA 1
ATOM 3178 C C . GLN A 1 429 ? -20.246 -7.281 3.961 1.00 92.62 429 GLN A C 1
ATOM 3180 O O . GLN A 1 429 ? -19.579 -8.129 4.549 1.00 92.62 429 GLN A O 1
ATOM 3185 N N . GLU A 1 430 ? -20.344 -7.260 2.629 1.00 93.56 430 GLU A N 1
ATOM 3186 C CA . GLU A 1 430 ? -19.679 -8.257 1.783 1.00 93.56 430 GLU A CA 1
ATOM 3187 C C . GLU A 1 430 ? -18.162 -8.154 1.875 1.00 93.56 430 GLU A C 1
ATOM 3189 O O . GLU A 1 430 ? -17.497 -9.173 2.052 1.00 93.56 430 GLU A O 1
ATOM 3194 N N . GLY A 1 431 ? -17.614 -6.939 1.808 1.00 95.31 431 GLY A N 1
ATOM 3195 C CA . GLY A 1 431 ? -16.176 -6.733 1.914 1.00 95.31 431 GLY A CA 1
ATOM 3196 C C . GLY A 1 431 ? -15.625 -7.177 3.272 1.00 95.31 431 GLY A C 1
ATOM 3197 O O . GLY A 1 431 ? -14.612 -7.873 3.315 1.00 95.31 431 GLY A O 1
ATOM 3198 N N . ALA A 1 432 ? -16.319 -6.864 4.375 1.00 96.81 432 ALA A N 1
ATOM 3199 C CA . ALA A 1 432 ? -15.927 -7.320 5.711 1.00 96.81 432 ALA A CA 1
ATOM 3200 C C . ALA A 1 432 ? -15.965 -8.852 5.837 1.00 96.81 432 ALA A C 1
ATOM 3202 O O . ALA A 1 432 ? -15.025 -9.451 6.363 1.00 96.81 432 ALA A O 1
ATOM 3203 N N . ARG A 1 433 ? -17.005 -9.497 5.289 1.00 95.38 433 ARG A N 1
ATOM 3204 C CA . ARG A 1 433 ? -17.122 -10.961 5.262 1.00 95.38 433 ARG A CA 1
ATOM 3205 C C . ARG A 1 433 ? -15.987 -11.601 4.463 1.00 95.38 433 ARG A C 1
ATOM 3207 O O . ARG A 1 433 ? -15.331 -12.505 4.971 1.00 95.38 433 ARG A O 1
ATOM 3214 N N . ILE A 1 434 ? -15.733 -11.115 3.243 1.00 95.38 434 ILE A N 1
ATOM 3215 C CA . ILE A 1 434 ? -14.641 -11.598 2.381 1.00 95.38 434 ILE A CA 1
ATOM 3216 C C . ILE A 1 434 ? -13.303 -11.457 3.103 1.00 95.38 434 ILE A C 1
ATOM 3218 O O . ILE A 1 434 ? -12.515 -12.399 3.128 1.00 95.38 434 ILE A O 1
ATOM 3222 N N . PHE A 1 435 ? -13.061 -10.298 3.716 1.00 97.31 435 PHE A N 1
ATOM 3223 C CA . PHE A 1 435 ? -11.846 -10.036 4.471 1.00 97.31 435 PHE A CA 1
ATOM 3224 C C . PHE A 1 435 ? -11.604 -11.091 5.557 1.00 97.31 435 PHE A C 1
ATOM 3226 O O . PHE A 1 435 ? -10.536 -11.703 5.585 1.00 97.31 435 PHE A O 1
ATOM 3233 N N . ALA A 1 436 ? -12.594 -11.333 6.418 1.00 96.25 436 ALA A N 1
ATOM 3234 C CA . ALA A 1 436 ? -12.446 -12.286 7.509 1.00 96.25 436 ALA A CA 1
ATOM 3235 C C . ALA A 1 436 ? -12.369 -13.740 7.011 1.00 96.25 436 ALA A C 1
ATOM 3237 O O . ALA A 1 436 ? -11.561 -14.509 7.526 1.00 96.25 436 ALA A O 1
ATOM 3238 N N . ASP A 1 437 ? -13.144 -14.107 5.982 1.00 94.31 437 ASP A N 1
ATOM 3239 C CA . ASP A 1 437 ? -13.070 -15.430 5.349 1.00 94.31 437 ASP A CA 1
ATOM 3240 C C . ASP A 1 437 ? -11.641 -15.717 4.862 1.00 94.31 437 ASP A C 1
ATOM 3242 O O . ASP A 1 437 ? -11.075 -16.765 5.182 1.00 94.31 437 ASP A O 1
ATOM 3246 N N . GLN A 1 438 ? -11.045 -14.777 4.117 1.00 95.00 438 GLN A N 1
ATOM 3247 C CA . GLN A 1 438 ? -9.718 -14.971 3.535 1.00 95.00 438 GLN A CA 1
ATOM 3248 C C . GLN A 1 438 ? -8.598 -14.908 4.570 1.00 95.00 438 GLN A C 1
ATOM 3250 O O . GLN A 1 438 ? -7.671 -15.716 4.517 1.00 95.00 438 GLN A O 1
ATOM 3255 N N . LEU A 1 439 ? -8.666 -13.946 5.496 1.00 96.06 439 LEU A N 1
ATOM 3256 C CA . LEU A 1 439 ? -7.633 -13.781 6.510 1.00 96.06 439 LEU A CA 1
ATOM 3257 C C . LEU A 1 439 ? -7.562 -14.988 7.439 1.00 96.06 439 LEU A C 1
ATOM 3259 O O . LEU A 1 439 ? -6.464 -15.350 7.824 1.00 96.06 439 LEU A O 1
ATOM 3263 N N . LEU A 1 440 ? -8.696 -15.595 7.793 1.00 94.06 440 LEU A N 1
ATOM 3264 C CA . LEU A 1 440 ? -8.726 -16.664 8.792 1.00 94.06 440 LEU A CA 1
ATOM 3265 C C . LEU A 1 440 ? -8.580 -18.069 8.198 1.00 94.06 440 LEU A C 1
ATOM 3267 O O . LEU A 1 440 ? -8.192 -18.976 8.924 1.00 94.06 440 LEU A O 1
ATOM 3271 N N . ASN A 1 441 ? -8.922 -18.273 6.919 1.00 92.88 441 ASN A N 1
ATOM 3272 C CA . ASN A 1 441 ? -9.085 -19.633 6.386 1.00 92.88 441 ASN A CA 1
ATOM 3273 C C . ASN A 1 441 ? -8.363 -19.916 5.062 1.00 92.88 441 ASN A C 1
ATOM 3275 O O . ASN A 1 441 ? -8.414 -21.045 4.581 1.00 92.88 441 ASN A O 1
ATOM 3279 N N . SER A 1 442 ? -7.740 -18.927 4.412 1.00 92.50 442 SER A N 1
ATOM 3280 C CA . SER A 1 442 ? -7.086 -19.189 3.119 1.00 92.50 442 SER A CA 1
ATOM 3281 C C . SER A 1 442 ? -5.671 -19.736 3.289 1.00 92.50 442 SER A C 1
ATOM 3283 O O . SER A 1 442 ? -4.933 -19.200 4.113 1.00 92.50 442 SER A O 1
ATOM 3285 N N . PRO A 1 443 ? -5.224 -20.675 2.436 1.00 92.56 443 PRO A N 1
ATOM 3286 C CA . PRO A 1 443 ? -3.868 -21.231 2.465 1.00 92.56 443 PRO A CA 1
ATOM 3287 C C . PRO A 1 443 ? -2.754 -20.182 2.614 1.00 92.56 443 PRO A C 1
ATOM 3289 O O . PRO A 1 443 ? -2.861 -19.076 2.080 1.00 92.56 443 PRO A O 1
ATOM 3292 N N . HIS A 1 444 ? -1.679 -20.505 3.339 1.00 92.75 444 HIS A N 1
ATOM 3293 C CA . HIS A 1 444 ? -0.572 -19.572 3.612 1.00 92.75 444 HIS A CA 1
ATOM 3294 C C . HIS A 1 444 ? 0.110 -19.040 2.339 1.00 92.75 444 HIS A C 1
ATOM 3296 O O . HIS A 1 444 ? 0.527 -17.885 2.312 1.00 92.75 444 HIS A O 1
ATOM 3302 N N . ASP A 1 445 ? 0.160 -19.836 1.272 1.00 91.81 445 ASP A N 1
ATOM 3303 C CA . ASP A 1 445 ? 0.734 -19.471 -0.028 1.00 91.81 445 ASP A CA 1
ATOM 3304 C C . ASP A 1 445 ? -0.140 -18.495 -0.846 1.00 91.81 445 ASP A C 1
ATOM 3306 O O . ASP A 1 445 ? 0.356 -17.821 -1.752 1.00 91.81 445 ASP A O 1
ATOM 3310 N N . GLN A 1 446 ? -1.421 -18.333 -0.498 1.00 94.62 446 GLN A N 1
ATOM 3311 C CA . GLN A 1 446 ? -2.313 -17.341 -1.105 1.00 94.62 446 GLN A CA 1
ATOM 3312 C C . GLN A 1 446 ? -2.184 -15.982 -0.414 1.00 94.62 446 GLN A C 1
ATOM 3314 O O . GLN A 1 446 ? -2.965 -15.641 0.472 1.00 94.62 446 GLN A O 1
ATOM 3319 N N . VAL A 1 447 ? -1.188 -15.193 -0.810 1.00 97.56 447 VAL A N 1
ATOM 3320 C CA . VAL A 1 447 ? -0.828 -13.95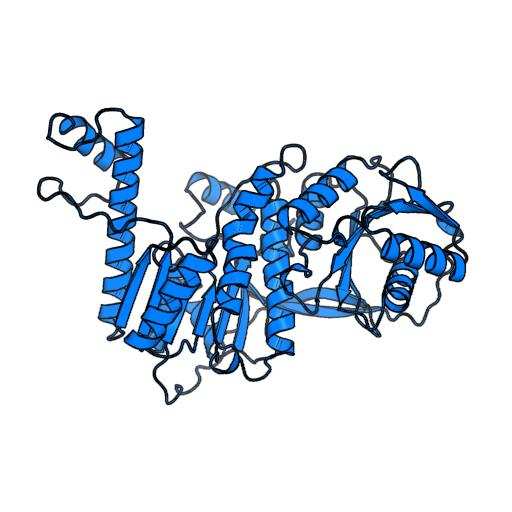5 -0.096 1.00 97.56 447 VAL A CA 1
ATOM 3321 C C . VAL A 1 447 ? -1.607 -12.729 -0.572 1.00 97.56 447 VAL A C 1
ATOM 3323 O O . VAL A 1 447 ? -1.925 -11.860 0.232 1.00 97.56 447 VAL A O 1
ATOM 3326 N N . ARG A 1 448 ? -1.905 -12.601 -1.867 1.00 97.94 448 ARG A N 1
ATOM 3327 C CA . ARG A 1 448 ? -2.466 -11.367 -2.449 1.00 97.94 448 ARG A CA 1
ATOM 3328 C C . ARG A 1 448 ? -3.797 -11.644 -3.137 1.00 97.94 448 ARG A C 1
ATOM 3330 O O . ARG A 1 448 ? -3.893 -12.579 -3.929 1.00 97.94 448 ARG A O 1
ATOM 3337 N N . PHE A 1 449 ? -4.788 -10.793 -2.895 1.00 97.31 449 PHE A N 1
ATOM 3338 C CA . PHE A 1 449 ? -6.127 -10.908 -3.477 1.00 97.31 449 PHE A CA 1
ATOM 3339 C C . PHE A 1 449 ? -6.542 -9.615 -4.161 1.00 97.31 449 PHE A C 1
ATOM 3341 O O . PHE A 1 449 ? -6.327 -8.540 -3.610 1.00 97.31 449 PHE A O 1
ATOM 3348 N N . VAL A 1 450 ? -7.199 -9.718 -5.313 1.00 96.62 450 VAL A N 1
ATOM 3349 C CA . VAL A 1 450 ? -7.941 -8.612 -5.928 1.00 96.62 450 VAL A CA 1
ATOM 3350 C C . VAL A 1 450 ? -9.419 -8.809 -5.636 1.00 96.62 450 VAL A C 1
ATOM 3352 O O . VAL A 1 450 ? -10.000 -9.849 -5.970 1.00 96.62 450 VAL A O 1
ATOM 3355 N N . VAL A 1 451 ? -10.026 -7.827 -4.972 1.00 93.75 451 VAL A N 1
ATOM 3356 C CA . VAL A 1 451 ? -11.420 -7.901 -4.524 1.00 93.75 451 VAL A CA 1
ATOM 3357 C C . VAL A 1 451 ? -12.228 -6.798 -5.188 1.00 93.75 451 VAL A C 1
ATOM 3359 O O . VAL A 1 451 ? -11.864 -5.639 -5.066 1.00 93.75 451 VAL A O 1
ATOM 3362 N N . GLY A 1 452 ? -13.331 -7.154 -5.842 1.00 88.31 452 GLY A N 1
ATOM 3363 C CA . GLY A 1 452 ? -14.085 -6.262 -6.726 1.00 88.31 452 GLY A CA 1
ATOM 3364 C C . GLY A 1 452 ? -13.885 -6.636 -8.192 1.00 88.31 452 GLY A C 1
ATOM 3365 O O . GLY A 1 452 ? -13.294 -7.683 -8.485 1.00 88.31 452 GLY A O 1
ATOM 3366 N N . ASP A 1 453 ? -14.406 -5.788 -9.072 1.00 82.06 453 ASP A N 1
ATOM 3367 C CA . ASP A 1 453 ? -14.285 -5.943 -10.521 1.00 82.06 453 ASP A CA 1
ATOM 3368 C C . ASP A 1 453 ? -12.898 -5.511 -11.016 1.00 82.06 453 ASP A C 1
ATOM 3370 O O . ASP A 1 453 ? -12.176 -4.767 -10.343 1.00 82.06 453 ASP A O 1
ATOM 3374 N N . GLU A 1 454 ? -12.513 -6.006 -12.190 1.00 78.31 454 GLU A N 1
ATOM 3375 C CA . GLU A 1 454 ? -11.274 -5.609 -12.863 1.00 78.31 454 GLU A CA 1
ATOM 3376 C C . GLU A 1 454 ? -11.375 -4.168 -13.362 1.00 78.31 454 GLU A C 1
ATOM 3378 O O . GLU A 1 454 ? -12.440 -3.723 -13.784 1.00 78.31 454 GLU A O 1
ATOM 3383 N N . TRP A 1 455 ? -10.275 -3.416 -13.270 1.00 74.38 455 TRP A N 1
ATOM 3384 C CA . TRP A 1 455 ? -10.220 -2.036 -13.753 1.00 74.38 455 TRP A CA 1
ATOM 3385 C C . TRP A 1 455 ? -9.476 -2.034 -15.091 1.00 74.38 455 TRP A C 1
ATOM 3387 O O . TRP A 1 455 ? -8.310 -2.421 -15.141 1.00 74.38 455 TRP A O 1
ATOM 3397 N N . GLY A 1 456 ? -10.137 -1.624 -16.170 1.00 61.22 456 GLY A N 1
ATOM 3398 C CA . GLY A 1 456 ? -9.577 -1.634 -17.525 1.00 61.22 456 GLY A CA 1
ATOM 3399 C C . GLY A 1 456 ? -10.640 -1.957 -18.572 1.00 61.22 456 GLY A C 1
ATOM 3400 O O . GLY A 1 456 ? -11.731 -2.394 -18.211 1.00 61.22 456 GLY A O 1
ATOM 3401 N N . ASP A 1 457 ? -10.329 -1.696 -19.843 1.00 40.12 457 ASP A N 1
ATOM 3402 C CA . ASP A 1 457 ? -11.291 -1.720 -20.952 1.00 40.12 457 ASP A CA 1
ATOM 3403 C C . ASP A 1 457 ? -12.056 -3.053 -21.051 1.00 40.12 457 ASP A C 1
ATOM 3405 O O . ASP A 1 457 ? -11.486 -4.105 -21.361 1.00 40.12 457 ASP A O 1
ATOM 3409 N N . GLN A 1 458 ? -13.368 -2.971 -20.811 1.00 37.06 458 GLN A N 1
ATOM 3410 C CA . GLN A 1 458 ? -14.351 -3.762 -21.551 1.00 37.06 458 GLN A CA 1
ATOM 3411 C C . GLN A 1 458 ? -14.577 -3.150 -22.930 1.00 37.06 458 GLN A C 1
ATOM 3413 O O . GLN A 1 458 ? -14.612 -1.899 -23.015 1.00 37.06 458 GLN A O 1
#

Radius of gyration: 23.55 Å; chains: 1; bounding box: 59×57×61 Å

Sequence (458 aa):
MRALNSVRIASYDNIISLEHFGEIEITNAAPDCADAIRQAIKACGGSARLVSTPQNAGLCLLTEGLTEGLLANRHHMALQAILSADGNMRVVALDRASAPALSDIGGISGLCRSFRIEHPGARLTSLSMCAPADVDEAASRVARSLNLPDSDYTLYTDEIRQDVLGDSLLPPPAHEGASTSPVWLISGGGRGVTANCAVELANRTGGSFILLGRSDMTEWPDWLEPETDLKALRSALAKNSTRPGMPKKPVEIDRFARKLLAGAEIASTIKSIEATGAYARYVQADIGDRASLRSTLATLVKEVGAVTGLVHGAGVLSDGLVSTLDLQSFETVFAPKVMGLEIILSCLDKRSLSHIALFSSASAVFGNEGQANYAAANAWLNNVAIQLATSMPDTQVKSFCWGPWHGGMVDDALARMFTERGIGLITRQEGARIFADQLLNSPHDQVRFVVGDEWGDQ

Secondary structure (DSSP, 8-state):
-EEEEEEEEEETTS----GGG-EEEEE-SSHHHHHHHHHHHHHTT-EEEEESS--S-SEEEE-GGG-SS-HHHHHHHHHHHHHHS-TTSEEEEEEES--SSGGG---HHHHHHHHHHH-TT-EEEEEEEP--SSHHHHHHHHHHHTTS-SSEEEE-SSEEEEEEEEEEPPPPPPPPPPSS--EEEEETTTSHHHHHHHHHHHHHH-SEEEEEESS--PPPPTTSPP---HHHHHHHHHHTTTSTT---SHHHHHHHHHHHHHHHHHHHHHHHHHTTT-EEEEEE--TT-HHHHHHHHHHHHHHH----EEEE---------TTT--HHHHHHHHIIIIIHHHHHHHHS-GGG-SEEEEEEETHHHH--TT-HHHHHHHHHHHHHHHHHHHH-TTSEEEEEEE--BSSTT--HHHHHHHHHTT-PPBPHHHHHHHHHHHHHHS-TT--EEEESSPPS--